Protein AF-A0A2A4N9I8-F1 (afdb_monomer)

Radius of gyration: 123.78 Å; Cα contacts (8 Å, |Δi|>4): 238; chains: 1; bounding box: 238×77×373 Å

Mean predicted aligned error: 21.46 Å

Solvent-accessible surface area (backbone atoms only — not comparable to full-atom values): 26513 Å² total; per-residue (Å²): 113,74,69,57,56,52,50,53,51,53,55,62,61,58,75,68,70,78,81,68,74,75,69,54,46,82,46,73,52,72,44,58,48,101,85,69,46,66,46,47,68,41,51,24,12,36,37,43,28,39,17,45,75,44,94,87,39,64,66,78,35,50,30,37,46,70,56,57,20,35,90,80,5,37,36,80,49,57,50,67,74,50,61,51,93,56,62,66,81,74,58,70,81,86,74,64,55,42,26,44,36,40,32,34,9,85,80,44,51,84,68,56,76,46,76,47,75,44,74,67,73,89,51,79,76,62,60,59,54,61,65,65,66,65,75,82,68,91,87,87,90,90,91,89,88,90,89,90,89,87,87,88,77,88,69,79,86,84,78,53,73,83,75,50,54,86,53,57,56,80,77,42,74,63,51,57,51,53,50,49,52,50,50,52,50,52,52,49,52,50,50,52,49,51,53,50,49,54,50,50,52,52,53,49,53,52,52,51,54,50,51,53,49,52,50,51,53,49,53,52,52,50,53,51,52,50,53,51,51,52,51,53,50,50,53,52,52,53,53,50,52,51,52,49,54,53,47,52,51,52,50,51,53,52,52,50,51,51,52,52,51,51,53,53,48,52,51,53,50,53,53,51,52,50,50,50,52,53,50,52,53,53,51,52,51,53,52,52,52,50,52,51,51,50,54,53,52,52,49,52,51,53,53,51,52,52,52,48,53,50,52,51,53,50,51,52,52,52,50,52,51,49,53,51,52,49,53,51,51,52,52,52,50,53,51,51,52,53,52,52,52,49,53,51,52,51,51,50,52,51,49,52,50,53,51,53,52,51,52,52,52,51,52,52,49,52,52,51,51,54,49,54,49,53,52,48,53,50,51,50,53,52,49,51,52,50,50,51,51,50,51,53,50,49,53,48,50,50,53,51,49,52,51,51,49,53,49,50,51,50,49,50,49,51,48,50,53,45,54,72,73,63,63,87,74,72,88,60,72,59,57,53,55,59,46,56,71,75,64,70,69,74,76,70,60,50,50,62,67,58,69,37,76,61,77,74,74,55,78,95,63,82,136

Secondary structure (DSSP, 8-state):
-HHHHHHHHHHHHHTT---PPPS-EEEEEE-B-TTS-B--S-B-EEEEEEEESSTTSPEEEEEEE-PBP-TTSEEEEEETSSEESS-GGG--TTS--EEEEEEEETTSSS---EEEEEE----TTGGGGGGTGGGSS------------PPP--S-----GGGSGGGGGGGSHHHHHHHHHHHHHHHHHHHHHHHHHHHHHHHHHHHHHHHHHHHHHHHHHHHHHHHHHHHHHHHHHHHHHHHHHHHHHHHHHHHHHHHHHHHHHHHHHHHHHHHHHHHHHHHHHHHHHHHHHHHHHHHHHHHHHHHHHHHHHHHHHHHHHHHHHHHHHHHHHHHHHHHHHHHHHHHHHHHHHHHHHHHHHHHHHHHHHHHHHHHHHHHHHHHHHHHHHHHHHHHHHHHHHHHHHHHHHHHHHHHHHHHHHH----SSTTHHHHHHHHHS-STTTHHHHHSSSSTTSSTTS--

pLDDT: mean 84.73, std 16.68, range [40.22, 98.62]

Structure (mmCIF, N/CA/C/O backbone):
data_AF-A0A2A4N9I8-F1
#
_entry.id   AF-A0A2A4N9I8-F1
#
loop_
_atom_site.group_PDB
_atom_site.id
_atom_site.type_symbol
_atom_site.label_atom_id
_atom_site.label_alt_id
_atom_site.label_comp_id
_atom_site.label_asym_id
_atom_site.label_entity_id
_atom_site.label_seq_id
_atom_site.pdbx_PDB_ins_code
_atom_site.Cartn_x
_atom_site.Cartn_y
_atom_site.Cartn_z
_atom_site.occupancy
_atom_site.B_iso_or_equiv
_atom_site.auth_seq_id
_atom_site.auth_comp_id
_atom_site.auth_asym_id
_atom_site.auth_atom_id
_atom_site.pdbx_PDB_model_num
ATOM 1 N N . MET A 1 1 ? 92.382 -40.413 -56.873 1.00 55.91 1 MET A N 1
ATOM 2 C CA . MET A 1 1 ? 91.733 -39.910 -55.639 1.00 55.91 1 MET A CA 1
ATOM 3 C C . MET A 1 1 ? 90.725 -38.782 -55.889 1.00 55.91 1 MET A C 1
ATOM 5 O O . MET A 1 1 ? 89.607 -38.922 -55.426 1.00 55.91 1 MET A O 1
ATOM 9 N N . LYS A 1 2 ? 91.025 -37.726 -56.670 1.00 54.03 2 LYS A N 1
ATOM 10 C CA . LYS A 1 2 ? 90.080 -36.603 -56.908 1.00 54.03 2 LYS A CA 1
ATOM 11 C C . LYS A 1 2 ? 88.718 -37.009 -57.513 1.00 54.03 2 LYS A C 1
ATOM 13 O O . LYS A 1 2 ? 87.702 -36.505 -57.067 1.00 54.03 2 LYS A O 1
ATOM 18 N N . LYS A 1 3 ? 88.688 -37.979 -58.439 1.00 65.06 3 LYS A N 1
ATOM 19 C CA . LYS A 1 3 ? 87.446 -38.457 -59.085 1.00 65.06 3 LYS A CA 1
ATOM 20 C C . LYS A 1 3 ? 86.494 -39.225 -58.148 1.00 65.06 3 LYS A C 1
ATOM 22 O O . LYS A 1 3 ? 85.297 -39.234 -58.399 1.00 65.06 3 LYS A O 1
ATOM 27 N N . ILE A 1 4 ? 87.005 -39.835 -57.069 1.00 77.81 4 ILE A N 1
ATOM 28 C CA . ILE A 1 4 ? 86.181 -40.600 -56.112 1.00 77.81 4 ILE A CA 1
ATOM 29 C C . ILE A 1 4 ? 85.419 -39.666 -55.169 1.00 77.81 4 ILE A C 1
ATOM 31 O O . ILE A 1 4 ? 84.252 -39.907 -54.894 1.00 77.81 4 ILE A O 1
ATOM 35 N N . TYR A 1 5 ? 86.039 -38.555 -54.755 1.00 76.19 5 TYR A N 1
ATOM 36 C CA . TYR A 1 5 ? 85.368 -37.522 -53.965 1.00 76.19 5 TYR A CA 1
ATOM 37 C C . TYR A 1 5 ? 84.292 -36.798 -54.778 1.00 76.19 5 TYR A C 1
ATOM 39 O O . TYR A 1 5 ? 83.240 -36.483 -54.239 1.00 76.19 5 TYR A O 1
ATOM 47 N N . THR A 1 6 ? 84.513 -36.590 -56.082 1.00 78.12 6 THR A N 1
ATOM 48 C CA . THR A 1 6 ? 83.489 -36.031 -56.978 1.00 78.12 6 THR A CA 1
ATOM 49 C C . THR A 1 6 ? 82.302 -36.979 -57.148 1.00 78.12 6 THR A C 1
ATOM 51 O O . THR A 1 6 ? 81.165 -36.525 -57.112 1.00 78.12 6 THR A O 1
ATOM 54 N N . LEU A 1 7 ? 82.551 -38.289 -57.279 1.00 81.56 7 LEU A N 1
ATOM 55 C CA . LEU A 1 7 ? 81.483 -39.285 -57.370 1.00 81.56 7 LEU A CA 1
ATOM 56 C C . LEU A 1 7 ? 80.686 -39.366 -56.060 1.00 81.56 7 LEU A C 1
ATOM 58 O O . LEU A 1 7 ? 79.468 -39.270 -56.105 1.00 81.56 7 LEU A O 1
ATOM 62 N N . LEU A 1 8 ? 81.364 -39.440 -54.908 1.00 81.38 8 LEU A N 1
ATOM 63 C CA . LEU A 1 8 ? 80.720 -39.490 -53.589 1.00 81.38 8 LEU A CA 1
ATOM 64 C C . LEU A 1 8 ? 79.901 -38.219 -53.299 1.00 81.38 8 LEU A C 1
ATOM 66 O O . LEU A 1 8 ? 78.804 -38.304 -52.757 1.00 81.38 8 LEU A O 1
ATOM 70 N N . LEU A 1 9 ? 80.403 -37.047 -53.703 1.00 80.69 9 LEU A N 1
ATOM 71 C CA . LEU A 1 9 ? 79.685 -35.776 -53.590 1.00 80.69 9 LEU A CA 1
ATOM 72 C C . LEU A 1 9 ? 78.424 -35.760 -54.468 1.00 80.69 9 LEU A C 1
ATOM 74 O O . LEU A 1 9 ? 77.379 -35.311 -54.008 1.00 80.69 9 LEU A O 1
ATOM 78 N N . LEU A 1 10 ? 78.488 -36.296 -55.694 1.00 79.38 10 LEU A N 1
ATOM 79 C CA . LEU A 1 10 ? 77.308 -36.437 -56.554 1.00 79.38 10 LEU A CA 1
ATOM 80 C C . LEU A 1 10 ? 76.283 -37.433 -55.988 1.00 79.38 10 LEU A C 1
ATOM 82 O O . LEU A 1 10 ? 75.081 -37.181 -56.081 1.00 79.38 10 LEU A O 1
ATOM 86 N N . THR A 1 11 ? 76.727 -38.536 -55.376 1.00 77.50 11 THR A N 1
ATOM 87 C CA . THR A 1 11 ? 75.826 -39.509 -54.734 1.00 77.50 11 THR A CA 1
ATOM 88 C C . THR A 1 11 ? 75.148 -38.917 -53.493 1.00 77.50 11 THR A C 1
ATOM 90 O O . THR A 1 11 ? 73.961 -39.130 -53.285 1.00 77.50 11 THR A O 1
ATOM 93 N N . VAL A 1 12 ? 75.853 -38.107 -52.695 1.00 77.62 12 VAL A N 1
ATOM 94 C CA . VAL A 1 12 ? 75.268 -37.425 -51.522 1.00 77.62 12 VAL A CA 1
ATOM 95 C C . VAL A 1 12 ? 74.299 -36.304 -51.931 1.00 77.62 12 VAL A C 1
ATOM 97 O O . VAL A 1 12 ? 73.280 -36.106 -51.270 1.00 77.62 12 VAL A O 1
ATOM 100 N N . LEU A 1 13 ? 74.554 -35.610 -53.048 1.00 71.69 13 LEU A N 1
ATOM 101 C CA . LEU A 1 13 ? 73.634 -34.597 -53.586 1.00 71.69 13 LEU A CA 1
ATOM 102 C C . LEU A 1 13 ? 72.335 -35.197 -54.150 1.00 71.69 13 LEU A C 1
ATOM 104 O O . LEU A 1 13 ? 71.291 -34.556 -54.074 1.00 71.69 13 LEU A O 1
ATOM 108 N N . SER A 1 14 ? 72.374 -36.420 -54.685 1.00 68.75 14 SER A N 1
ATOM 109 C CA . SER A 1 14 ? 71.193 -37.083 -55.265 1.00 68.75 14 SER A CA 1
ATOM 110 C C . SER A 1 14 ? 70.269 -37.727 -54.223 1.00 68.75 14 SER A C 1
ATOM 112 O O . SER A 1 14 ? 69.095 -37.940 -54.513 1.00 68.75 14 SER A O 1
ATOM 114 N N . LEU A 1 15 ? 70.734 -37.941 -52.986 1.00 65.56 15 LEU A N 1
ATOM 115 C CA . LEU A 1 15 ? 69.917 -38.473 -51.881 1.00 65.56 15 LEU A CA 1
ATOM 116 C C . LEU A 1 15 ? 68.892 -37.470 -51.309 1.00 65.56 15 LEU A C 1
ATOM 118 O O . LEU A 1 15 ? 68.099 -37.842 -50.451 1.00 65.56 15 LEU A O 1
ATOM 122 N N . ASN A 1 16 ? 68.881 -36.217 -51.782 1.00 54.44 16 ASN A N 1
ATOM 123 C CA . ASN A 1 16 ? 67.936 -35.176 -51.346 1.00 54.44 16 ASN A CA 1
ATOM 124 C C . ASN A 1 16 ? 66.833 -34.867 -52.376 1.00 54.44 16 ASN A C 1
ATOM 126 O O . ASN A 1 16 ? 66.068 -33.921 -52.197 1.00 54.44 16 ASN A O 1
ATOM 130 N N . LEU A 1 17 ? 66.723 -35.650 -53.452 1.00 54.59 17 LEU A N 1
ATOM 131 C CA . LEU A 1 17 ? 65.656 -35.486 -54.440 1.00 54.59 17 LEU A CA 1
ATOM 132 C C . LEU A 1 17 ? 64.392 -36.219 -53.976 1.00 54.59 17 LEU A C 1
ATOM 134 O O . LEU A 1 17 ? 64.068 -37.308 -54.438 1.00 54.59 17 LEU A O 1
ATOM 138 N N . GLN A 1 18 ? 63.662 -35.598 -53.053 1.00 54.31 18 GLN A N 1
ATOM 139 C CA . GLN A 1 18 ? 62.259 -35.923 -52.805 1.00 54.31 18 GLN A CA 1
ATOM 140 C C . GLN A 1 18 ? 61.438 -35.263 -53.923 1.00 54.31 18 GLN A C 1
ATOM 142 O O . GLN A 1 18 ? 60.975 -34.136 -53.789 1.00 54.31 18 GLN A O 1
ATOM 147 N N . ALA A 1 19 ? 61.319 -35.938 -55.068 1.00 56.56 19 ALA A N 1
ATOM 148 C CA . ALA A 1 19 ? 60.473 -35.508 -56.186 1.00 56.56 19 ALA A CA 1
ATOM 149 C C . ALA A 1 19 ? 59.018 -35.997 -56.043 1.00 56.56 19 ALA A C 1
ATOM 151 O O . ALA A 1 19 ? 58.298 -36.094 -57.035 1.00 56.56 19 ALA A O 1
ATOM 152 N N . GLN A 1 20 ? 58.588 -36.339 -54.824 1.00 59.19 20 GLN A N 1
ATOM 153 C CA . GLN A 1 20 ? 57.206 -36.727 -54.570 1.00 59.19 20 GLN A CA 1
ATOM 154 C C . GLN A 1 20 ? 56.334 -35.474 -54.607 1.00 59.19 20 GLN A C 1
ATOM 156 O O . GLN A 1 20 ? 56.601 -34.486 -53.916 1.00 59.19 20 GLN A O 1
ATOM 161 N N . SER A 1 21 ? 55.308 -35.496 -55.459 1.00 66.81 21 SER A N 1
ATOM 162 C CA . SER A 1 21 ? 54.255 -34.489 -55.414 1.00 66.81 21 SER A CA 1
ATOM 163 C C . SER A 1 21 ? 53.660 -34.487 -54.006 1.00 66.81 21 SER A C 1
ATOM 165 O O . SER A 1 21 ? 53.358 -35.568 -53.508 1.00 66.81 21 SER A O 1
ATOM 167 N N . PRO A 1 22 ? 53.478 -33.327 -53.357 1.00 71.88 22 PRO A N 1
ATOM 168 C CA . PRO A 1 22 ? 52.865 -33.285 -52.036 1.00 71.88 22 PRO A CA 1
ATOM 169 C C . PRO A 1 22 ? 51.511 -34.014 -52.033 1.00 71.88 22 PRO A C 1
ATOM 171 O O . PRO A 1 22 ? 50.611 -33.632 -52.777 1.00 71.88 22 PRO A O 1
ATOM 174 N N . GLU A 1 23 ? 51.362 -35.035 -51.189 1.00 82.88 23 GLU A N 1
ATOM 175 C CA . GLU A 1 23 ? 50.155 -35.874 -51.054 1.00 82.88 23 GLU A CA 1
ATOM 176 C C . GLU A 1 23 ? 49.086 -35.175 -50.204 1.00 82.88 23 GLU A C 1
ATOM 178 O O . GLU A 1 23 ? 48.618 -35.666 -49.183 1.00 82.88 23 GLU A O 1
ATOM 183 N N . LYS A 1 24 ? 48.765 -33.939 -50.586 1.00 88.31 24 LYS A N 1
ATOM 184 C CA . LYS A 1 24 ? 47.789 -33.088 -49.910 1.00 88.31 24 LYS A CA 1
ATOM 185 C C . LYS A 1 24 ? 47.305 -31.982 -50.832 1.00 88.31 24 LYS A C 1
ATOM 187 O O . LYS A 1 24 ? 48.024 -31.547 -51.730 1.00 88.31 24 LYS A O 1
ATOM 192 N N . MET A 1 25 ? 46.115 -31.458 -50.566 1.00 89.25 25 MET A N 1
ATOM 193 C CA . MET A 1 25 ? 45.531 -30.357 -51.339 1.00 89.25 25 MET A CA 1
ATOM 194 C C . MET A 1 25 ? 45.021 -29.233 -50.439 1.00 89.25 25 MET A C 1
ATOM 196 O O . MET A 1 25 ? 44.501 -29.480 -49.358 1.00 89.25 25 MET A O 1
ATOM 200 N N . SER A 1 26 ? 45.153 -27.982 -50.875 1.00 91.06 26 SER A N 1
ATOM 201 C CA . SER A 1 26 ? 44.614 -26.835 -50.136 1.00 91.06 26 SER A CA 1
ATOM 202 C C . SER A 1 26 ? 43.102 -26.722 -50.326 1.00 91.06 26 SER A C 1
ATOM 204 O O . SER A 1 26 ? 42.611 -26.806 -51.450 1.00 91.06 26 SER A O 1
ATOM 206 N N . TYR A 1 27 ? 42.375 -26.450 -49.245 1.00 92.94 27 TYR A N 1
ATOM 207 C CA . TYR A 1 27 ? 40.934 -26.218 -49.261 1.00 92.94 27 TYR A CA 1
ATOM 208 C C . TYR A 1 27 ? 40.575 -24.999 -48.412 1.00 92.94 27 TYR A C 1
ATOM 210 O O . TYR A 1 27 ? 41.058 -24.826 -47.291 1.00 92.94 27 TYR A O 1
ATOM 218 N N . GLN A 1 28 ? 39.712 -24.145 -48.955 1.00 93.62 28 GLN A N 1
ATOM 219 C CA . GLN A 1 28 ? 39.191 -22.970 -48.273 1.00 93.62 28 GLN A CA 1
ATOM 220 C C . GLN A 1 28 ? 37.675 -22.942 -48.383 1.00 93.62 28 GLN A C 1
ATOM 222 O O . GLN A 1 28 ? 37.115 -23.215 -49.444 1.00 93.62 28 GLN A O 1
ATOM 227 N N . ALA A 1 29 ? 37.016 -22.581 -47.289 1.00 91.94 29 ALA A N 1
ATOM 228 C CA . ALA A 1 29 ? 35.568 -22.447 -47.249 1.00 91.94 29 ALA A CA 1
ATOM 229 C C . ALA A 1 29 ? 35.150 -21.356 -46.269 1.00 91.94 29 ALA A C 1
ATOM 231 O O . ALA A 1 29 ? 35.849 -21.072 -45.299 1.00 91.94 29 ALA A O 1
ATOM 232 N N . VAL A 1 30 ? 33.992 -20.751 -46.519 1.00 93.88 30 VAL A N 1
ATOM 233 C CA . VAL A 1 30 ? 33.361 -19.801 -45.601 1.00 93.88 30 VAL A CA 1
ATOM 234 C C . VAL A 1 30 ? 32.236 -20.520 -44.870 1.00 93.88 30 VAL A C 1
ATOM 236 O O . VAL A 1 30 ? 31.326 -21.049 -45.507 1.00 93.88 30 VAL A O 1
ATOM 239 N N . ILE A 1 31 ? 32.291 -20.535 -43.541 1.00 93.31 31 ILE A N 1
ATOM 240 C CA . ILE A 1 31 ? 31.336 -21.256 -42.703 1.00 93.31 31 ILE A CA 1
ATOM 241 C C . ILE A 1 31 ? 30.193 -20.329 -42.294 1.00 93.31 31 ILE A C 1
ATOM 243 O O . ILE A 1 31 ? 30.409 -19.229 -41.777 1.00 93.31 31 ILE A O 1
ATOM 247 N N . ARG A 1 32 ? 28.962 -20.795 -42.520 1.00 91.38 32 ARG A N 1
ATOM 248 C CA . ARG A 1 32 ? 27.729 -20.092 -42.159 1.00 91.38 32 ARG A CA 1
ATOM 249 C C . ARG A 1 32 ? 26.808 -20.982 -41.339 1.00 91.38 32 ARG A C 1
ATOM 251 O O . ARG A 1 32 ? 26.765 -22.184 -41.569 1.00 91.38 32 ARG A O 1
ATOM 258 N N . ASP A 1 33 ? 26.066 -20.392 -40.407 1.00 85.19 33 ASP A N 1
ATOM 259 C CA . ASP A 1 33 ? 25.032 -21.097 -39.648 1.00 85.19 33 ASP A CA 1
ATOM 260 C C . ASP A 1 33 ? 23.750 -21.321 -40.476 1.00 85.19 33 ASP A C 1
ATOM 262 O O . ASP A 1 33 ? 23.599 -20.817 -41.592 1.00 85.19 33 ASP A O 1
ATOM 266 N N . GLY A 1 34 ? 22.777 -22.047 -39.913 1.00 81.62 34 GLY A N 1
ATOM 267 C CA . GLY A 1 34 ? 21.478 -22.293 -40.559 1.00 81.62 34 GLY A CA 1
ATOM 268 C C . GLY A 1 34 ? 20.623 -21.037 -40.808 1.00 81.62 34 GLY A C 1
ATOM 269 O O . GLY A 1 34 ? 19.581 -21.134 -41.449 1.00 81.62 34 GLY A O 1
ATOM 270 N N . LYS A 1 35 ? 21.043 -19.862 -40.318 1.00 86.75 35 LYS A N 1
ATOM 271 C CA . LYS A 1 35 ? 20.440 -18.548 -40.590 1.00 86.75 35 LYS A CA 1
ATOM 272 C C . LYS A 1 35 ? 21.304 -17.694 -41.535 1.00 86.75 35 LYS A C 1
ATOM 274 O O . LYS A 1 35 ? 21.013 -16.518 -41.723 1.00 86.75 35 LYS A O 1
ATOM 279 N N . SER A 1 36 ? 22.323 -18.285 -42.166 1.00 83.06 36 SER A N 1
ATOM 280 C CA . SER A 1 36 ? 23.291 -17.640 -43.067 1.00 83.06 36 SER A CA 1
ATOM 281 C C . SER A 1 36 ? 24.261 -16.636 -42.419 1.00 83.06 36 SER A C 1
ATOM 283 O O . SER A 1 36 ? 24.996 -15.952 -43.145 1.00 83.06 36 SER A O 1
ATOM 285 N N . HIS A 1 37 ? 24.339 -16.570 -41.086 1.00 90.75 37 HIS A N 1
ATOM 286 C CA . HIS A 1 37 ? 25.347 -15.761 -40.391 1.00 90.75 37 HIS A CA 1
ATOM 287 C C . HIS A 1 37 ? 26.726 -16.410 -40.480 1.00 90.75 37 HIS A C 1
ATOM 289 O O . HIS A 1 37 ? 26.841 -17.631 -40.441 1.00 90.75 37 HIS A O 1
ATOM 295 N N . LEU A 1 38 ? 27.778 -15.594 -40.575 1.00 92.56 38 LEU A N 1
ATOM 296 C CA . LEU A 1 38 ? 29.158 -16.078 -40.548 1.00 92.56 38 LEU A CA 1
ATOM 297 C C . LEU A 1 38 ? 29.506 -16.629 -39.162 1.00 92.56 38 LEU A C 1
ATOM 299 O O . LEU A 1 38 ? 29.270 -15.964 -38.156 1.00 92.56 38 LEU A O 1
ATOM 303 N N . ILE A 1 39 ? 30.127 -17.807 -39.124 1.00 93.19 39 ILE A N 1
ATOM 304 C CA . ILE A 1 39 ? 30.765 -18.329 -37.912 1.00 93.19 39 ILE A CA 1
ATOM 305 C C . ILE A 1 39 ? 32.190 -17.783 -37.876 1.00 93.19 39 ILE A C 1
ATOM 307 O O . ILE A 1 39 ? 33.036 -18.247 -38.634 1.00 93.19 39 ILE A O 1
ATOM 311 N N . THR A 1 40 ? 32.468 -16.781 -37.043 1.00 95.25 40 THR A N 1
ATOM 312 C CA . THR A 1 40 ? 33.756 -16.066 -37.025 1.00 95.25 40 THR A CA 1
ATOM 313 C C . THR A 1 40 ? 34.554 -16.352 -35.754 1.00 95.25 40 THR A C 1
ATOM 315 O O . THR A 1 40 ? 33.982 -16.481 -34.676 1.00 95.25 40 THR A O 1
ATOM 318 N N . ASN A 1 41 ? 35.885 -16.429 -35.878 1.00 93.31 41 ASN A N 1
ATOM 319 C CA . ASN A 1 41 ? 36.828 -16.610 -34.762 1.00 93.31 41 ASN A CA 1
ATOM 320 C C . ASN A 1 41 ? 36.489 -17.779 -33.819 1.00 93.31 41 ASN A C 1
ATOM 322 O O . ASN A 1 41 ? 36.693 -17.679 -32.609 1.00 93.31 41 ASN A O 1
ATOM 326 N N . GLN A 1 42 ? 35.974 -18.881 -34.367 1.00 93.62 42 GLN A N 1
ATOM 327 C CA . GLN A 1 42 ? 35.528 -20.034 -33.591 1.00 93.62 42 GLN A CA 1
ATOM 328 C C . GLN A 1 42 ? 36.050 -21.339 -34.199 1.00 93.62 42 GLN A C 1
ATOM 330 O O . GLN A 1 42 ? 36.127 -21.487 -35.418 1.00 93.62 42 GLN A O 1
ATOM 335 N N . GLU A 1 43 ? 36.410 -22.287 -33.336 1.00 95.00 43 GLU A N 1
ATOM 336 C CA . GLU A 1 43 ? 36.738 -23.658 -33.726 1.00 95.00 43 GLU A CA 1
ATOM 337 C C . GLU A 1 43 ? 35.483 -24.395 -34.217 1.00 95.00 43 GLU A C 1
ATOM 339 O O . GLU A 1 43 ? 34.446 -24.411 -33.546 1.00 95.00 43 GLU A O 1
ATOM 344 N N . VAL A 1 44 ? 35.579 -25.010 -35.393 1.00 95.19 44 VAL A N 1
ATOM 345 C CA . VAL A 1 44 ? 34.510 -25.813 -35.996 1.00 95.19 44 VAL A CA 1
ATOM 346 C C . VAL A 1 44 ? 34.994 -27.242 -36.196 1.00 95.19 44 VAL A C 1
ATOM 348 O O . VAL A 1 44 ? 36.160 -27.474 -36.494 1.00 95.19 44 VAL A O 1
ATOM 351 N N . GLY A 1 45 ? 34.102 -28.213 -36.022 1.00 95.25 45 GLY A N 1
ATOM 352 C CA . GLY A 1 45 ? 34.406 -29.616 -36.268 1.00 95.25 45 GLY A CA 1
ATOM 353 C C . GLY A 1 45 ? 34.112 -29.918 -37.723 1.00 95.25 45 GLY A C 1
ATOM 354 O O . GLY A 1 45 ? 33.017 -29.618 -38.192 1.00 95.25 45 GLY A O 1
ATOM 355 N N . MET A 1 46 ? 35.061 -30.502 -38.446 1.00 94.50 46 MET A N 1
ATOM 356 C CA . MET A 1 46 ? 34.888 -30.851 -39.850 1.00 94.50 46 MET A CA 1
ATOM 357 C C . MET A 1 46 ? 35.237 -32.300 -40.120 1.00 94.50 46 MET A C 1
ATOM 359 O O . MET A 1 46 ? 36.234 -32.818 -39.620 1.00 94.50 46 MET A O 1
ATOM 363 N N . ARG A 1 47 ? 34.425 -32.926 -40.963 1.00 95.75 47 ARG A N 1
ATOM 364 C CA . ARG A 1 47 ? 34.730 -34.184 -41.625 1.00 95.75 47 ARG A CA 1
ATOM 365 C C . ARG A 1 47 ? 34.781 -33.951 -43.127 1.00 95.75 47 ARG A C 1
ATOM 367 O O . ARG A 1 47 ? 33.890 -33.315 -43.693 1.00 95.75 47 ARG A O 1
ATOM 374 N N . ILE A 1 48 ? 35.857 -34.415 -43.743 1.00 96.00 48 ILE A N 1
ATOM 375 C CA . ILE A 1 48 ? 36.105 -34.305 -45.173 1.00 96.00 48 ILE A CA 1
ATOM 376 C C . ILE A 1 48 ? 36.187 -35.718 -45.730 1.00 96.00 48 ILE A C 1
ATOM 378 O O . ILE A 1 48 ? 37.013 -36.506 -45.277 1.00 96.00 48 ILE A O 1
ATOM 382 N N . SER A 1 49 ? 35.366 -36.015 -46.731 1.00 95.44 49 SER A N 1
ATOM 383 C CA . SER A 1 49 ? 35.412 -37.289 -47.444 1.00 95.44 49 SER A CA 1
ATOM 384 C C . SER A 1 49 ? 35.669 -37.047 -48.927 1.00 95.44 49 SER A C 1
ATOM 386 O O . SER A 1 49 ? 35.071 -36.155 -49.533 1.00 95.44 49 SER A O 1
ATOM 388 N N . ILE A 1 50 ? 36.531 -37.859 -49.530 1.00 94.19 50 ILE A N 1
ATOM 389 C CA . ILE A 1 50 ? 36.664 -37.950 -50.983 1.00 94.19 50 ILE A CA 1
ATOM 390 C C . ILE A 1 50 ? 35.799 -39.116 -51.432 1.00 94.19 50 ILE A C 1
ATOM 392 O O . ILE A 1 50 ? 35.991 -40.244 -50.990 1.00 94.19 50 ILE A O 1
ATOM 396 N N . ILE A 1 51 ? 34.837 -38.841 -52.301 1.00 94.25 51 ILE A N 1
ATOM 397 C CA . ILE A 1 51 ? 33.874 -39.821 -52.809 1.00 94.25 51 ILE A CA 1
ATOM 398 C C . ILE A 1 51 ? 34.065 -40.005 -54.312 1.00 94.25 51 ILE A C 1
ATOM 400 O O . ILE A 1 51 ? 34.356 -39.052 -55.043 1.00 94.25 51 ILE A O 1
ATOM 404 N N . LYS A 1 52 ? 33.914 -41.243 -54.778 1.00 91.00 52 LYS A N 1
ATOM 405 C CA . LYS A 1 52 ? 34.150 -41.619 -56.176 1.00 91.00 52 LYS A CA 1
ATOM 406 C C . LYS A 1 52 ? 32.842 -41.769 -56.954 1.00 91.00 52 LYS A C 1
ATOM 408 O O . LYS A 1 52 ? 31.850 -42.287 -56.441 1.00 91.00 52 LYS A O 1
ATOM 413 N N . GLY A 1 53 ? 32.850 -41.348 -58.218 1.00 88.56 53 GLY A N 1
ATOM 414 C CA . GLY A 1 53 ? 31.789 -41.583 -59.201 1.00 88.56 53 GLY A CA 1
ATOM 415 C C . GLY A 1 53 ? 30.587 -40.639 -59.097 1.00 88.56 53 GLY A C 1
ATOM 416 O O . GLY A 1 53 ? 30.178 -40.073 -60.107 1.00 88.56 53 GLY A O 1
ATOM 417 N N . SER A 1 54 ? 30.035 -40.423 -57.898 1.00 88.88 54 SER A N 1
ATOM 418 C CA . SER A 1 54 ? 28.897 -39.511 -57.687 1.00 88.88 54 SER A CA 1
ATOM 419 C C . SER A 1 54 ? 28.910 -38.851 -56.298 1.00 88.88 54 SER A C 1
ATOM 421 O O . SER A 1 54 ? 29.582 -39.373 -55.405 1.00 88.88 54 SER A O 1
ATOM 423 N N . PRO A 1 55 ? 28.145 -37.757 -56.082 1.00 86.56 55 PRO A N 1
ATOM 424 C CA . PRO A 1 55 ? 27.986 -37.113 -54.772 1.00 86.56 55 PRO A CA 1
ATOM 425 C C . PRO A 1 55 ? 27.453 -38.018 -53.647 1.00 86.56 55 PRO A C 1
ATOM 427 O O . PRO A 1 55 ? 27.679 -37.719 -52.481 1.00 86.56 55 PRO A O 1
ATOM 430 N N . ASP A 1 56 ? 26.797 -39.129 -53.988 1.00 87.25 56 ASP A N 1
ATOM 431 C CA . ASP A 1 56 ? 26.279 -40.123 -53.035 1.00 87.25 56 ASP A CA 1
ATOM 432 C C . ASP A 1 56 ? 27.099 -41.432 -53.045 1.00 87.25 56 ASP A C 1
ATOM 434 O O . ASP A 1 56 ? 26.663 -42.462 -52.529 1.00 87.25 56 ASP A O 1
ATOM 438 N N . GLY A 1 57 ? 28.276 -41.424 -53.684 1.00 85.00 57 GLY A N 1
ATOM 439 C CA . GLY A 1 57 ? 29.165 -42.581 -53.787 1.00 85.00 57 GLY A CA 1
ATOM 440 C C . GLY A 1 57 ? 29.829 -42.970 -52.462 1.00 85.00 57 GLY A C 1
ATOM 441 O O . GLY A 1 57 ? 29.749 -42.262 -51.458 1.00 85.00 57 GLY A O 1
ATOM 442 N N . LEU A 1 58 ? 30.529 -44.107 -52.467 1.00 87.44 58 LEU A N 1
ATOM 443 C CA . LEU A 1 58 ? 31.344 -44.524 -51.324 1.00 87.44 58 LEU A CA 1
ATOM 444 C C . LEU A 1 58 ? 32.551 -43.591 -51.161 1.00 87.44 58 LEU A C 1
ATOM 446 O O . LEU A 1 58 ? 33.182 -43.197 -52.150 1.00 87.44 58 LEU A O 1
ATOM 450 N N . ALA A 1 59 ? 32.868 -43.258 -49.908 1.00 91.25 59 ALA A N 1
ATOM 451 C CA . ALA A 1 59 ? 34.093 -42.548 -49.572 1.00 91.25 59 ALA A CA 1
ATOM 452 C C . ALA A 1 59 ? 35.292 -43.474 -49.792 1.00 91.25 59 ALA A C 1
ATOM 454 O O . ALA A 1 59 ? 35.316 -44.592 -49.286 1.00 91.25 59 ALA A O 1
ATOM 455 N N . VAL A 1 60 ? 36.257 -43.004 -50.579 1.00 93.00 60 VAL A N 1
ATOM 456 C CA . VAL A 1 60 ? 37.562 -43.653 -50.773 1.00 93.00 60 VAL A CA 1
ATOM 457 C C . VAL A 1 60 ? 38.612 -43.121 -49.797 1.00 93.00 60 VAL A C 1
ATOM 459 O O . VAL A 1 60 ? 39.676 -43.709 -49.673 1.00 93.00 60 VAL A O 1
ATOM 462 N N . TYR A 1 61 ? 38.316 -42.004 -49.130 1.00 94.62 61 TYR A N 1
ATOM 463 C CA . TYR A 1 61 ? 39.135 -41.413 -48.079 1.00 94.62 61 TYR A CA 1
ATOM 464 C C . TYR A 1 61 ? 38.250 -40.561 -47.169 1.00 94.62 61 TYR A C 1
ATOM 466 O O . TYR A 1 61 ? 37.428 -39.789 -47.675 1.00 94.62 61 TYR A O 1
ATOM 474 N N . GLU A 1 62 ? 38.420 -40.665 -45.854 1.00 95.12 62 GLU A N 1
ATOM 475 C CA . GLU A 1 62 ? 37.725 -39.844 -44.861 1.00 95.12 62 GLU A CA 1
ATOM 476 C C . GLU A 1 62 ? 38.673 -39.340 -43.762 1.00 95.12 62 GLU A C 1
ATOM 478 O O . GLU A 1 62 ? 39.315 -40.118 -43.067 1.00 95.12 62 GLU A O 1
ATOM 483 N N . GLU A 1 63 ? 38.692 -38.026 -43.526 1.00 95.44 63 GLU A N 1
ATOM 484 C CA . GLU A 1 63 ? 39.458 -37.412 -42.440 1.00 95.44 63 GLU A CA 1
ATOM 485 C C . GLU A 1 63 ? 38.622 -36.446 -41.597 1.00 95.44 63 GLU A C 1
ATOM 487 O O . GLU A 1 63 ? 37.628 -35.867 -42.044 1.00 95.44 63 GLU A O 1
ATOM 492 N N . THR A 1 64 ? 39.064 -36.221 -40.361 1.00 95.50 64 THR A N 1
ATOM 493 C CA . THR A 1 64 ? 38.485 -35.227 -39.450 1.00 95.50 64 THR A CA 1
ATOM 494 C C . THR A 1 64 ? 39.503 -34.158 -39.067 1.00 95.50 64 THR A C 1
ATOM 496 O O . THR A 1 64 ? 40.686 -34.445 -38.871 1.00 95.50 64 THR A O 1
ATOM 499 N N . GLN A 1 65 ? 39.040 -32.909 -38.970 1.00 95.19 65 GLN A N 1
ATOM 500 C CA . GLN A 1 65 ? 39.839 -31.744 -38.586 1.00 95.19 65 GLN A CA 1
ATOM 501 C C . GLN A 1 65 ? 39.023 -30.773 -37.721 1.00 95.19 65 GLN A C 1
ATOM 503 O O . GLN A 1 65 ? 37.797 -30.727 -37.810 1.00 95.19 65 GLN A O 1
ATOM 508 N N . ASN A 1 66 ? 39.713 -29.946 -36.932 1.00 94.81 66 ASN A N 1
ATOM 509 C CA . ASN A 1 66 ? 39.106 -28.919 -36.083 1.00 94.81 66 ASN A CA 1
ATOM 510 C C . ASN A 1 66 ? 39.684 -27.514 -36.370 1.00 94.81 66 ASN A C 1
ATOM 512 O O . ASN A 1 66 ? 40.416 -26.961 -35.548 1.00 94.81 66 ASN A O 1
ATOM 516 N N . PRO A 1 67 ? 39.452 -26.935 -37.565 1.00 94.44 67 PRO A N 1
ATOM 517 C CA . PRO A 1 67 ? 39.994 -25.622 -37.903 1.00 94.44 67 PRO A CA 1
ATOM 518 C C . PRO A 1 67 ? 39.277 -24.479 -37.168 1.00 94.44 67 PRO A C 1
ATOM 520 O O . PRO A 1 67 ? 38.087 -24.553 -36.865 1.00 94.44 67 PRO A O 1
ATOM 523 N N . GLN A 1 68 ? 39.990 -23.370 -36.959 1.00 95.19 68 GLN A N 1
ATOM 524 C CA . GLN A 1 68 ? 39.418 -22.123 -36.446 1.00 95.19 68 GLN A CA 1
ATOM 525 C C . GLN A 1 68 ? 39.061 -21.183 -37.605 1.00 95.19 68 GLN A C 1
ATOM 527 O O . GLN A 1 68 ? 39.893 -20.923 -38.479 1.00 95.19 68 GLN A O 1
ATOM 532 N N . THR A 1 69 ? 37.840 -20.649 -37.620 1.00 95.94 69 THR A N 1
ATOM 533 C CA . THR A 1 69 ? 37.436 -19.626 -38.596 1.00 95.94 69 THR A CA 1
ATOM 534 C C . THR A 1 69 ? 38.098 -18.280 -38.286 1.00 95.94 69 THR A C 1
ATOM 536 O O . THR A 1 69 ? 38.388 -17.971 -37.132 1.00 95.94 69 THR A O 1
ATOM 539 N N . ASN A 1 70 ? 38.337 -17.441 -39.298 1.00 93.75 70 ASN A N 1
ATOM 540 C CA . ASN A 1 70 ? 38.813 -16.064 -39.093 1.00 93.75 70 ASN A CA 1
ATOM 541 C C . ASN A 1 70 ? 37.650 -15.054 -38.954 1.00 93.75 70 ASN A C 1
ATOM 543 O O . ASN A 1 70 ? 36.476 -15.430 -38.950 1.00 93.75 70 ASN A O 1
ATOM 547 N N . ALA A 1 71 ? 37.961 -13.753 -38.883 1.00 93.69 71 ALA A N 1
ATOM 548 C CA . ALA A 1 71 ? 36.968 -12.676 -38.766 1.00 93.69 71 ALA A CA 1
ATOM 549 C C . ALA A 1 71 ? 35.959 -12.604 -39.933 1.00 93.69 71 ALA A C 1
ATOM 551 O O . ALA A 1 71 ? 34.884 -12.033 -39.777 1.00 93.69 71 ALA A O 1
ATOM 552 N N . ASN A 1 72 ? 36.277 -13.215 -41.078 1.00 92.50 72 ASN A N 1
ATOM 553 C CA . ASN A 1 72 ? 35.404 -13.305 -42.251 1.00 92.50 72 ASN A CA 1
ATOM 554 C C . ASN A 1 72 ? 34.672 -14.657 -42.340 1.00 92.50 72 ASN A C 1
ATOM 556 O O . ASN A 1 72 ? 34.034 -14.948 -43.350 1.00 92.50 72 ASN A O 1
ATOM 560 N N . GLY A 1 73 ? 34.794 -15.508 -41.318 1.00 92.12 73 GLY A N 1
ATOM 561 C CA . GLY A 1 73 ? 34.227 -16.855 -41.291 1.00 92.12 73 GLY A CA 1
ATOM 562 C C . GLY A 1 73 ? 34.926 -17.843 -42.225 1.00 92.12 73 GLY A C 1
ATOM 563 O O . GLY A 1 73 ? 34.372 -18.897 -42.522 1.00 92.12 73 GLY A O 1
ATOM 564 N N . LEU A 1 74 ? 36.125 -17.505 -42.711 1.00 94.62 74 LEU A N 1
ATOM 565 C CA . LEU A 1 74 ? 36.914 -18.332 -43.621 1.00 94.62 74 LEU A CA 1
ATOM 566 C C . LEU A 1 74 ? 37.773 -19.325 -42.831 1.00 94.62 74 LEU A C 1
ATOM 568 O O . LEU A 1 74 ? 38.443 -18.940 -41.870 1.00 94.62 74 LEU A O 1
ATOM 572 N N . ILE A 1 75 ? 37.806 -20.568 -43.299 1.00 95.62 75 ILE A N 1
ATOM 573 C CA . ILE A 1 75 ? 38.800 -21.577 -42.932 1.00 95.62 75 ILE A CA 1
ATOM 574 C C . ILE A 1 75 ? 39.785 -21.793 -44.080 1.00 95.62 75 ILE A C 1
ATOM 576 O O . ILE A 1 75 ? 39.432 -21.658 -45.253 1.00 95.62 75 ILE A O 1
ATOM 580 N N . SER A 1 76 ? 41.014 -22.169 -43.739 1.00 94.81 76 SER A N 1
ATOM 581 C CA . SER A 1 76 ? 42.036 -22.585 -44.697 1.00 94.81 76 SER A CA 1
ATOM 582 C C . SER A 1 76 ? 42.730 -23.826 -44.158 1.00 94.81 76 SER A C 1
ATOM 584 O O . SER A 1 76 ? 43.481 -23.738 -43.189 1.00 94.81 76 SER A O 1
ATOM 586 N N . ILE A 1 77 ? 42.466 -24.971 -44.780 1.00 94.00 77 ILE A N 1
ATOM 587 C CA . ILE A 1 77 ? 42.975 -26.283 -44.369 1.00 94.00 77 ILE A CA 1
ATOM 588 C C . ILE A 1 77 ? 43.716 -26.962 -45.521 1.00 94.00 77 ILE A C 1
ATOM 590 O O . ILE A 1 77 ? 43.629 -26.544 -46.677 1.00 94.00 77 ILE A O 1
ATOM 594 N N . GLN A 1 78 ? 44.466 -28.010 -45.196 1.00 93.69 78 GLN A N 1
ATOM 595 C CA . GLN A 1 78 ? 45.046 -28.931 -46.170 1.00 93.69 78 GLN A CA 1
ATOM 596 C C . GLN A 1 78 ? 44.336 -30.275 -45.990 1.00 93.69 78 GLN A C 1
ATOM 598 O O . GLN A 1 78 ? 44.270 -30.763 -44.868 1.00 93.69 78 GLN A O 1
ATOM 603 N N . ILE A 1 79 ? 43.773 -30.835 -47.057 1.00 92.25 79 ILE A N 1
ATOM 604 C CA . ILE A 1 79 ? 43.175 -32.175 -47.065 1.00 92.25 79 ILE A CA 1
ATOM 605 C C . ILE A 1 79 ? 44.296 -33.188 -47.307 1.00 92.25 79 ILE A C 1
ATOM 607 O O . ILE A 1 79 ? 45.139 -32.936 -48.172 1.00 92.25 79 ILE A O 1
ATOM 611 N N . GLY A 1 80 ? 44.317 -34.291 -46.555 1.00 90.56 80 GLY A N 1
ATOM 612 C CA . GLY A 1 80 ? 45.387 -35.301 -46.570 1.00 90.56 80 GLY A CA 1
ATOM 613 C C . GLY A 1 80 ? 46.313 -35.241 -45.348 1.00 90.56 80 GLY A C 1
ATOM 614 O O . GLY A 1 80 ? 47.299 -35.964 -45.279 1.00 90.56 80 GLY A O 1
ATOM 615 N N . VAL A 1 81 ? 46.030 -34.357 -44.384 1.00 90.50 81 VAL A N 1
ATOM 616 C CA . VAL A 1 81 ? 46.811 -34.215 -43.135 1.00 90.50 81 VAL A CA 1
ATOM 617 C C . VAL A 1 81 ? 45.944 -34.280 -41.872 1.00 90.50 81 VAL A C 1
ATOM 619 O O . VAL A 1 81 ? 46.445 -34.035 -40.774 1.00 90.50 81 VAL A O 1
ATOM 622 N N . GLY A 1 82 ? 44.641 -34.547 -42.017 1.00 88.25 82 GLY A N 1
ATOM 623 C CA . GLY A 1 82 ? 43.716 -34.685 -40.896 1.00 88.25 82 GLY A CA 1
ATOM 624 C C . GLY A 1 82 ? 43.863 -36.016 -40.157 1.00 88.25 82 GLY A C 1
ATOM 625 O O . GLY A 1 82 ? 44.699 -36.855 -40.484 1.00 88.25 82 GLY A O 1
ATOM 626 N N . VAL A 1 83 ? 43.021 -36.230 -39.144 1.00 92.12 83 VAL A N 1
ATOM 627 C CA . VAL A 1 83 ? 42.933 -37.534 -38.473 1.00 92.12 83 VAL A CA 1
ATOM 628 C C . VAL A 1 83 ? 42.074 -38.454 -39.339 1.00 92.12 83 VAL A C 1
ATOM 630 O O . VAL A 1 83 ? 40.862 -38.245 -39.429 1.00 92.12 83 VAL A O 1
ATOM 633 N N . SER A 1 84 ? 42.709 -39.446 -39.962 1.00 91.31 84 SER A N 1
ATOM 634 C CA . SER A 1 84 ? 42.108 -40.402 -40.899 1.00 91.31 84 SER A CA 1
ATOM 635 C C . SER A 1 84 ? 42.415 -41.846 -40.486 1.00 91.31 84 SER A C 1
ATOM 637 O O . SER A 1 84 ? 43.428 -42.109 -39.833 1.00 91.31 84 SER A O 1
ATOM 639 N N . GLY A 1 85 ? 41.525 -42.773 -40.850 1.00 86.69 85 GLY A N 1
ATOM 640 C CA . GLY A 1 85 ? 41.801 -44.216 -40.842 1.00 86.69 85 GLY A CA 1
ATOM 641 C C . GLY A 1 85 ? 42.321 -44.744 -42.186 1.00 86.69 85 GLY A C 1
ATOM 642 O O . GLY A 1 85 ? 42.780 -45.882 -42.240 1.00 86.69 85 GLY A O 1
ATOM 643 N N . ASP A 1 86 ? 42.264 -43.913 -43.228 1.00 90.62 86 ASP A N 1
ATOM 644 C CA . ASP A 1 86 ? 42.615 -44.214 -44.615 1.00 90.62 86 ASP A CA 1
ATOM 645 C C . ASP A 1 86 ? 43.924 -43.516 -45.027 1.00 90.62 86 ASP A C 1
ATOM 647 O O . ASP A 1 86 ? 44.332 -42.515 -44.425 1.00 90.62 86 ASP A O 1
ATOM 651 N N . TYR A 1 87 ? 44.543 -43.998 -46.105 1.00 88.06 87 TYR A N 1
ATOM 652 C CA . TYR A 1 87 ? 45.784 -43.469 -46.672 1.00 88.06 87 TYR A CA 1
ATOM 653 C C . TYR A 1 87 ? 45.501 -42.623 -47.923 1.00 88.06 87 TYR A C 1
ATOM 655 O O . TYR A 1 87 ? 44.865 -43.079 -48.870 1.00 88.06 87 TYR A O 1
ATOM 663 N N . PHE A 1 88 ? 45.937 -41.359 -47.924 1.00 89.44 88 PHE A N 1
ATOM 664 C CA . PHE A 1 88 ? 45.637 -40.412 -49.009 1.00 89.44 88 PHE A CA 1
ATOM 665 C C . PHE A 1 88 ? 46.412 -40.719 -50.306 1.00 89.44 88 PHE A C 1
ATOM 667 O O . PHE A 1 88 ? 45.944 -40.417 -51.404 1.00 89.44 88 PHE A O 1
ATOM 674 N N . ASP A 1 89 ? 47.585 -41.334 -50.186 1.00 86.19 89 ASP A N 1
ATOM 675 C CA . ASP A 1 89 ? 48.468 -41.768 -51.273 1.00 86.19 89 ASP A CA 1
ATOM 676 C C . ASP A 1 89 ? 47.974 -43.025 -52.004 1.00 86.19 89 ASP A C 1
ATOM 678 O O . ASP A 1 89 ? 48.372 -43.274 -53.142 1.00 86.19 89 ASP A O 1
ATOM 682 N N . GLU A 1 90 ? 47.043 -43.774 -51.408 1.00 87.44 90 GLU A N 1
ATOM 683 C CA . GLU A 1 90 ? 46.412 -44.944 -52.032 1.00 87.44 90 GLU A CA 1
ATOM 684 C C . GLU A 1 90 ? 45.246 -44.582 -52.979 1.00 87.44 90 GLU A C 1
ATOM 686 O O . GLU A 1 90 ? 44.684 -45.456 -53.645 1.00 87.44 90 GLU A O 1
ATOM 691 N N . ILE A 1 91 ? 44.873 -43.299 -53.084 1.00 87.50 91 ILE A N 1
ATOM 692 C CA . ILE A 1 91 ? 43.795 -42.846 -53.974 1.00 87.50 91 ILE A CA 1
ATOM 693 C C . ILE A 1 91 ? 44.256 -42.910 -55.442 1.00 87.50 91 ILE A C 1
ATOM 695 O O . ILE A 1 91 ? 45.140 -42.168 -55.872 1.00 87.50 91 ILE A O 1
ATOM 699 N N . ASP A 1 92 ? 43.600 -43.743 -56.256 1.00 86.19 92 ASP A N 1
ATOM 700 C CA . ASP A 1 92 ? 43.848 -43.824 -57.702 1.00 86.19 92 ASP A CA 1
ATOM 701 C C . ASP A 1 92 ? 43.219 -42.643 -58.463 1.00 86.19 92 ASP A C 1
ATOM 703 O O . ASP A 1 92 ? 42.082 -42.696 -58.941 1.00 86.19 92 ASP A O 1
ATOM 707 N N . TRP A 1 93 ? 43.976 -41.561 -58.623 1.00 84.88 93 TRP A N 1
ATOM 708 C CA . TRP A 1 93 ? 43.529 -40.349 -59.318 1.00 84.88 93 TRP A CA 1
ATOM 709 C C . TRP A 1 93 ? 43.240 -40.531 -60.822 1.00 84.88 93 TRP A C 1
ATOM 711 O O . TRP A 1 93 ? 42.715 -39.601 -61.440 1.00 84.88 93 TRP A O 1
ATOM 721 N N . THR A 1 94 ? 43.548 -41.690 -61.423 1.00 79.50 94 THR A N 1
ATOM 722 C CA . THR A 1 94 ? 43.291 -41.955 -62.851 1.00 79.50 94 THR A CA 1
ATOM 723 C C . THR A 1 94 ? 41.845 -42.367 -63.143 1.00 79.50 94 THR A C 1
ATOM 725 O O . THR A 1 94 ? 41.366 -42.147 -64.255 1.00 79.50 94 THR A O 1
ATOM 728 N N . ASP A 1 95 ? 41.117 -42.866 -62.138 1.00 81.06 95 ASP A N 1
ATOM 729 C CA . ASP A 1 95 ? 39.759 -43.419 -62.277 1.00 81.06 95 ASP A CA 1
ATOM 730 C C . ASP A 1 95 ? 38.663 -42.455 -61.768 1.00 81.06 95 ASP A C 1
ATOM 732 O O . ASP A 1 95 ? 37.748 -42.828 -61.030 1.00 81.06 95 ASP A O 1
ATOM 736 N N . GLY A 1 96 ? 38.790 -41.165 -62.106 1.00 80.44 96 GLY A N 1
ATOM 737 C CA . GLY A 1 96 ? 37.801 -40.131 -61.766 1.00 80.44 96 GLY A CA 1
ATOM 738 C C . GLY A 1 96 ? 36.437 -40.328 -62.463 1.00 80.44 96 GLY A C 1
ATOM 739 O O . GLY A 1 96 ? 36.327 -41.102 -63.412 1.00 80.44 96 GLY A O 1
ATOM 740 N N . PRO A 1 97 ? 35.375 -39.598 -62.060 1.00 89.31 97 PRO A N 1
ATOM 741 C CA . PRO A 1 97 ? 35.399 -38.358 -61.282 1.00 89.31 97 PRO A CA 1
ATOM 742 C C . PRO A 1 97 ? 35.392 -38.558 -59.758 1.00 89.31 97 PRO A C 1
ATOM 744 O O . PRO A 1 97 ? 34.795 -39.500 -59.237 1.00 89.31 97 PRO A O 1
ATOM 747 N N . TYR A 1 98 ? 35.990 -37.596 -59.051 1.00 91.88 98 TYR A N 1
ATOM 748 C CA . TYR A 1 98 ? 36.011 -37.512 -57.588 1.00 91.88 98 TYR A CA 1
ATOM 749 C C . TYR A 1 98 ? 35.270 -36.267 -57.094 1.00 91.88 98 TYR A C 1
ATOM 751 O O . TYR A 1 98 ? 35.269 -35.231 -57.762 1.00 91.88 98 TYR A O 1
ATOM 759 N N . PHE A 1 99 ? 34.675 -36.344 -55.906 1.00 94.00 99 PHE A N 1
ATOM 760 C CA . PHE A 1 99 ? 34.039 -35.212 -55.235 1.00 94.00 99 PHE A CA 1
ATOM 761 C C . PHE A 1 99 ? 34.570 -35.081 -53.810 1.00 94.00 99 PHE A C 1
ATOM 763 O O . PHE A 1 99 ? 34.900 -36.072 -53.165 1.00 94.00 99 PHE A O 1
ATOM 770 N N . ILE A 1 100 ? 34.623 -33.849 -53.316 1.00 94.38 100 ILE A N 1
ATOM 771 C CA . ILE A 1 100 ? 34.822 -33.540 -51.906 1.00 94.38 100 ILE A CA 1
ATOM 772 C C . ILE A 1 100 ? 33.445 -33.385 -51.272 1.00 94.38 100 ILE A C 1
ATOM 774 O O . ILE A 1 100 ? 32.653 -32.529 -51.681 1.00 94.38 100 ILE A O 1
ATOM 778 N N . LYS A 1 101 ? 33.197 -34.184 -50.240 1.00 94.50 101 LYS A N 1
ATOM 779 C CA . LYS A 1 101 ? 32.103 -34.008 -49.297 1.00 94.50 101 LYS A CA 1
ATOM 780 C C . LYS A 1 101 ? 32.646 -33.359 -48.030 1.00 94.50 101 LYS A C 1
ATOM 782 O O . LYS A 1 101 ? 33.615 -33.848 -47.456 1.00 94.50 101 LYS A O 1
ATOM 787 N N . THR A 1 102 ? 32.029 -32.267 -47.594 1.00 94.06 102 THR A N 1
ATOM 788 C CA . THR A 1 102 ? 32.346 -31.621 -46.317 1.00 94.06 102 THR A CA 1
ATOM 789 C C . THR A 1 102 ? 31.150 -31.662 -45.390 1.00 94.06 102 THR A C 1
ATOM 791 O O . THR A 1 102 ? 30.019 -31.408 -45.795 1.00 94.06 102 THR A O 1
ATOM 794 N N . GLU A 1 103 ? 31.410 -31.982 -44.133 1.00 94.62 103 GLU A N 1
ATOM 795 C CA . GLU A 1 103 ? 30.419 -32.090 -43.074 1.00 94.62 103 GLU A CA 1
ATOM 796 C C . GLU A 1 103 ? 30.909 -31.275 -41.876 1.00 94.62 103 GLU A C 1
ATOM 798 O O . GLU A 1 103 ? 31.993 -31.535 -41.357 1.00 94.62 103 GLU A O 1
ATOM 803 N N . THR A 1 104 ? 30.138 -30.271 -41.449 1.00 93.38 104 THR A N 1
ATOM 804 C CA . THR A 1 104 ? 30.584 -29.286 -40.449 1.00 93.38 104 THR A CA 1
ATOM 805 C C . THR A 1 104 ? 29.655 -29.224 -39.235 1.00 93.38 104 THR A C 1
ATOM 807 O O . THR A 1 104 ? 28.428 -29.157 -39.362 1.00 93.38 104 THR A O 1
ATOM 810 N N . ASP A 1 105 ? 30.259 -29.204 -38.046 1.00 94.00 105 ASP A N 1
ATOM 811 C CA . ASP A 1 105 ? 29.654 -28.890 -36.753 1.00 94.00 105 ASP A CA 1
ATOM 812 C C . ASP A 1 105 ? 30.168 -27.521 -36.285 1.00 94.00 105 ASP A C 1
ATOM 814 O O . ASP A 1 105 ? 31.339 -27.346 -35.934 1.00 94.00 105 ASP A O 1
ATOM 818 N N . VAL A 1 106 ? 29.271 -26.535 -36.255 1.00 90.31 106 VAL A N 1
ATOM 819 C CA . VAL A 1 106 ? 29.588 -25.151 -35.867 1.00 90.31 106 VAL A CA 1
ATOM 820 C C . VAL A 1 106 ? 30.037 -25.009 -34.408 1.00 90.31 106 VAL A C 1
ATOM 822 O O . VAL A 1 106 ? 30.521 -23.948 -34.032 1.00 90.31 106 VAL A O 1
ATOM 825 N N . LYS A 1 107 ? 29.862 -26.040 -33.570 1.00 89.88 107 LYS A N 1
ATOM 826 C CA . LYS A 1 107 ? 30.269 -26.041 -32.155 1.00 89.88 107 LYS A CA 1
ATOM 827 C C . LYS A 1 107 ? 31.591 -26.767 -31.895 1.00 89.88 107 LYS A C 1
ATOM 829 O O . LYS A 1 107 ? 31.935 -26.951 -30.732 1.00 89.88 107 LYS A O 1
ATOM 834 N N . GLY A 1 108 ? 32.302 -27.213 -32.932 1.00 85.38 108 GLY A N 1
ATOM 835 C CA . GLY A 1 108 ? 33.571 -27.935 -32.754 1.00 85.38 108 GLY A CA 1
ATOM 836 C C . GLY A 1 108 ? 33.418 -29.435 -32.474 1.00 85.38 108 GLY A C 1
ATOM 837 O O . GLY A 1 108 ? 34.413 -30.122 -32.260 1.00 85.38 108 GLY A O 1
ATOM 838 N N . GLY A 1 109 ? 32.185 -29.952 -32.442 1.00 89.00 109 GLY A N 1
ATOM 839 C CA . GLY A 1 109 ? 31.886 -31.347 -32.123 1.00 89.00 109 GLY A CA 1
ATOM 840 C C . GLY A 1 109 ? 31.861 -32.277 -33.342 1.00 89.00 109 GLY A C 1
ATOM 841 O O . GLY A 1 109 ? 32.473 -32.021 -34.376 1.00 89.00 109 GLY A O 1
ATOM 842 N N . ARG A 1 110 ? 31.142 -33.396 -33.197 1.00 89.88 110 ARG A N 1
ATOM 843 C CA . ARG A 1 110 ? 30.941 -34.417 -34.245 1.00 89.88 110 ARG A CA 1
ATOM 844 C C . ARG A 1 110 ? 29.492 -34.487 -34.742 1.00 89.88 110 ARG A C 1
ATOM 846 O O . ARG A 1 110 ? 29.131 -35.415 -35.459 1.00 89.88 110 ARG A O 1
ATOM 853 N N . ASN A 1 111 ? 28.646 -33.535 -34.343 1.00 91.69 111 ASN A N 1
ATOM 854 C CA . ASN A 1 111 ? 27.254 -33.468 -34.780 1.00 91.69 111 ASN A CA 1
ATOM 855 C C . ASN A 1 111 ? 27.174 -32.614 -36.044 1.00 91.69 111 ASN A C 1
ATOM 857 O O . ASN A 1 111 ? 26.766 -31.451 -36.014 1.00 91.69 111 ASN A O 1
ATOM 861 N N . TYR A 1 112 ? 27.614 -33.191 -37.158 1.00 91.44 112 TYR A N 1
ATOM 862 C CA . TYR A 1 112 ? 27.679 -32.487 -38.429 1.00 91.44 112 TYR A CA 1
ATOM 863 C C . TYR A 1 112 ? 26.273 -32.175 -38.954 1.00 91.44 112 TYR A C 1
ATOM 865 O O . TYR A 1 112 ? 25.447 -33.069 -39.131 1.00 91.44 112 TYR A O 1
ATOM 873 N N . THR A 1 113 ? 25.994 -30.891 -39.176 1.00 88.81 113 THR A N 1
ATOM 874 C CA . THR A 1 113 ? 24.664 -30.399 -39.591 1.00 88.81 113 THR A CA 1
ATOM 875 C C . THR A 1 113 ? 24.688 -29.686 -40.936 1.00 88.81 113 THR A C 1
ATOM 877 O O . THR A 1 113 ? 23.661 -29.607 -41.606 1.00 88.81 113 THR A O 1
ATOM 880 N N . ILE A 1 114 ? 25.852 -29.188 -41.350 1.00 87.25 114 ILE A N 1
ATOM 881 C CA . ILE A 1 114 ? 26.061 -28.539 -42.643 1.00 87.25 114 ILE A CA 1
ATOM 882 C C . ILE A 1 114 ? 26.787 -29.536 -43.538 1.00 87.25 114 ILE A C 1
ATOM 884 O O . ILE A 1 114 ? 27.866 -29.989 -43.167 1.00 87.25 114 ILE A O 1
ATOM 888 N N . VAL A 1 115 ? 26.210 -29.862 -44.697 1.00 91.62 115 VAL A N 1
ATOM 889 C CA . VAL A 1 115 ? 26.789 -30.810 -45.661 1.00 91.62 115 VAL A CA 1
ATOM 890 C C . VAL A 1 115 ? 26.944 -30.136 -47.021 1.00 91.62 115 VAL A C 1
ATOM 892 O O . VAL A 1 115 ? 25.987 -29.556 -47.535 1.00 91.62 115 VAL A O 1
ATOM 895 N N . GLY A 1 116 ? 28.135 -30.219 -47.607 1.00 89.31 116 GLY A N 1
ATOM 896 C CA . GLY A 1 116 ? 28.439 -29.725 -48.949 1.00 89.31 116 GLY A CA 1
ATOM 897 C C . GLY A 1 116 ? 29.049 -30.813 -49.827 1.00 89.31 116 GLY A C 1
ATOM 898 O O . GLY A 1 116 ? 29.802 -31.648 -49.337 1.00 89.31 116 GLY A O 1
ATOM 899 N N . HIS A 1 117 ? 28.749 -30.779 -51.126 1.00 91.19 117 HIS A N 1
ATOM 900 C CA . HIS A 1 117 ? 29.369 -31.638 -52.138 1.00 91.19 117 HIS A CA 1
ATOM 901 C C . HIS A 1 117 ? 29.924 -30.765 -53.265 1.00 91.19 117 HIS A C 1
ATOM 903 O O . HIS A 1 117 ? 29.227 -29.881 -53.763 1.00 91.19 117 HIS A O 1
ATOM 909 N N . SER A 1 118 ? 31.165 -31.010 -53.677 1.00 90.69 118 SER A N 1
ATOM 910 C CA . SER A 1 118 ? 31.800 -30.312 -54.798 1.00 90.69 118 SER A CA 1
ATOM 911 C C . SER A 1 118 ? 32.662 -31.278 -55.596 1.00 90.69 118 SER A C 1
ATOM 913 O O . SER A 1 118 ? 33.460 -32.006 -55.018 1.00 90.69 118 SER A O 1
ATOM 915 N N . GLN A 1 119 ? 32.547 -31.277 -56.922 1.00 90.94 119 GLN A N 1
ATOM 916 C CA . GLN A 1 119 ? 33.407 -32.099 -57.775 1.00 90.94 119 GLN A CA 1
ATOM 917 C C . GLN A 1 119 ? 34.843 -31.551 -57.787 1.00 90.94 119 GLN A C 1
ATOM 919 O O . GLN A 1 119 ? 35.047 -30.335 -57.818 1.00 90.94 119 GLN A O 1
ATOM 924 N N . LEU A 1 120 ? 35.836 -32.441 -57.787 1.00 88.00 120 LEU A N 1
ATOM 925 C CA . LEU A 1 120 ? 37.234 -32.094 -58.029 1.00 88.00 120 LEU A CA 1
ATOM 926 C C . LEU A 1 120 ? 37.464 -31.895 -59.529 1.00 88.00 120 LEU A C 1
ATOM 928 O O . LEU A 1 120 ? 37.293 -32.817 -60.326 1.00 88.00 120 LEU A O 1
ATOM 932 N N . MET A 1 121 ? 37.862 -30.681 -59.905 1.00 84.50 121 MET A N 1
ATOM 933 C CA . MET A 1 121 ? 38.154 -30.296 -61.288 1.00 84.50 121 MET A CA 1
ATOM 934 C C . MET A 1 121 ? 39.660 -30.087 -61.479 1.00 84.50 121 MET A C 1
ATOM 936 O O . MET A 1 121 ? 40.342 -29.596 -60.579 1.00 84.50 121 MET A O 1
ATOM 940 N N . SER A 1 122 ? 40.188 -30.422 -62.660 1.00 78.81 122 SER A N 1
ATOM 941 C CA . SER A 1 122 ? 41.602 -30.199 -62.988 1.00 78.81 122 SER A CA 1
ATOM 942 C C . SER A 1 122 ? 41.945 -28.706 -63.039 1.00 78.81 122 SER A C 1
ATOM 944 O O . SER A 1 122 ? 41.228 -27.910 -63.645 1.00 78.81 122 SER A O 1
ATOM 946 N N . VAL A 1 123 ? 43.083 -28.326 -62.455 1.00 78.75 123 VAL A N 1
ATOM 947 C CA . VAL A 1 123 ? 43.634 -26.963 -62.551 1.00 78.75 123 VAL A CA 1
ATOM 948 C C . VAL A 1 123 ? 44.368 -26.746 -63.891 1.00 78.75 123 VAL A C 1
ATOM 950 O O . VAL A 1 123 ? 44.898 -27.710 -64.444 1.00 78.75 123 VAL A O 1
ATOM 953 N N . PRO A 1 124 ? 44.485 -25.507 -64.420 1.00 74.94 124 PRO A N 1
ATOM 954 C CA . PRO A 1 124 ? 45.094 -25.246 -65.734 1.00 74.94 124 PRO A CA 1
ATOM 955 C C . PRO A 1 124 ? 46.519 -25.787 -65.919 1.00 74.94 124 PRO A C 1
ATOM 957 O O . PRO A 1 124 ? 46.868 -26.246 -67.001 1.00 74.94 124 PRO A O 1
ATOM 960 N N . PHE A 1 125 ? 47.333 -25.791 -64.861 1.00 63.91 125 PHE A N 1
ATOM 961 C CA . PHE A 1 125 ? 48.685 -26.357 -64.902 1.00 63.91 125 PHE A CA 1
ATOM 962 C C . PHE A 1 125 ? 48.676 -27.893 -65.011 1.00 63.91 125 PHE A C 1
ATOM 964 O O . PHE A 1 125 ? 49.503 -28.467 -65.713 1.00 63.91 125 PHE A O 1
ATOM 971 N N . ALA A 1 126 ? 47.686 -28.559 -64.404 1.00 68.88 126 ALA A N 1
ATOM 972 C CA . ALA A 1 126 ? 47.507 -30.007 -64.512 1.00 68.88 126 ALA A CA 1
ATOM 973 C C . ALA A 1 126 ? 47.046 -30.442 -65.919 1.00 68.88 126 ALA A C 1
ATOM 975 O O . ALA A 1 126 ? 47.293 -31.577 -66.313 1.00 68.88 126 ALA A O 1
ATOM 976 N N . LEU A 1 127 ? 46.452 -29.547 -66.725 1.00 64.31 127 LEU A N 1
ATOM 977 C CA . LEU A 1 127 ? 46.095 -29.839 -68.124 1.00 64.31 127 LEU A CA 1
ATOM 978 C C . LEU A 1 127 ? 47.323 -29.995 -69.038 1.00 64.31 127 LEU A C 1
ATOM 980 O O . LEU A 1 127 ? 47.240 -30.694 -70.047 1.00 64.31 127 LEU A O 1
ATOM 984 N N . HIS A 1 128 ? 48.472 -29.403 -68.689 1.00 68.06 128 HIS A N 1
ATOM 985 C CA . HIS A 1 128 ? 49.719 -29.560 -69.450 1.00 68.06 128 HIS A CA 1
ATOM 986 C C . HIS A 1 128 ? 50.331 -30.969 -69.310 1.00 68.06 128 HIS A C 1
ATOM 988 O O . HIS A 1 128 ? 51.152 -31.374 -70.132 1.00 68.06 128 HIS A O 1
ATOM 994 N N . ALA A 1 129 ? 49.878 -31.779 -68.345 1.00 65.81 129 ALA A N 1
ATOM 995 C CA . ALA A 1 129 ? 50.239 -33.196 -68.275 1.00 65.81 129 ALA A CA 1
ATOM 996 C C . ALA A 1 129 ? 49.713 -34.004 -69.482 1.00 65.81 129 ALA A C 1
ATOM 998 O O . ALA A 1 129 ? 50.252 -35.062 -69.791 1.00 65.81 129 ALA A O 1
ATOM 999 N N . LYS A 1 130 ? 48.739 -33.476 -70.243 1.00 58.94 130 LYS A N 1
ATOM 1000 C CA . LYS A 1 130 ? 48.238 -34.091 -71.486 1.00 58.94 130 LYS A CA 1
ATOM 1001 C C . LYS A 1 130 ? 49.304 -34.184 -72.590 1.00 58.94 130 LYS A C 1
ATOM 1003 O O . LYS A 1 130 ? 49.206 -35.030 -73.469 1.00 58.94 130 LYS A O 1
ATOM 1008 N N . THR A 1 131 ? 50.344 -33.349 -72.529 1.00 62.88 131 THR A N 1
ATOM 1009 C CA . THR A 1 131 ? 51.508 -33.408 -73.435 1.00 62.88 131 THR A CA 1
ATOM 1010 C C . THR A 1 131 ? 52.467 -34.560 -73.100 1.00 62.88 131 THR A C 1
ATOM 1012 O O . THR A 1 131 ? 53.177 -35.026 -73.984 1.00 62.88 131 THR A O 1
ATOM 1015 N N . ALA A 1 132 ? 52.455 -35.073 -71.861 1.00 57.91 132 ALA A N 1
ATOM 1016 C CA . ALA A 1 132 ? 53.215 -36.266 -71.466 1.00 57.91 132 ALA A CA 1
ATOM 1017 C C . ALA A 1 132 ? 52.518 -37.581 -71.874 1.00 57.91 132 ALA A C 1
ATOM 1019 O O . ALA A 1 132 ? 53.172 -38.613 -71.984 1.00 57.91 132 ALA A O 1
ATOM 1020 N N . ASP A 1 133 ? 51.219 -37.526 -72.185 1.00 56.56 133 ASP A N 1
ATOM 1021 C CA . ASP A 1 133 ? 50.437 -38.646 -72.731 1.00 56.56 133 ASP A CA 1
ATOM 1022 C C . ASP A 1 133 ? 50.835 -38.977 -74.193 1.00 56.56 133 ASP A C 1
ATOM 1024 O O . ASP A 1 133 ? 50.641 -40.090 -74.680 1.00 56.56 133 ASP A O 1
ATOM 1028 N N . GLN A 1 134 ? 51.467 -38.026 -74.900 1.00 51.75 134 GLN A N 1
ATOM 1029 C CA . GLN A 1 134 ? 51.846 -38.153 -76.316 1.00 51.75 134 GLN A CA 1
ATOM 1030 C C . GLN A 1 134 ? 53.225 -38.790 -76.568 1.00 51.75 134 GLN A C 1
ATOM 1032 O O . GLN A 1 134 ? 53.562 -39.042 -77.722 1.00 51.75 134 GLN A O 1
ATOM 1037 N N . LEU A 1 135 ? 54.010 -39.104 -75.529 1.00 53.25 135 LEU A N 1
ATOM 1038 C CA . LEU A 1 135 ? 55.346 -39.710 -75.669 1.00 53.25 135 LEU A CA 1
ATOM 1039 C C . LEU A 1 135 ? 55.384 -41.235 -75.440 1.00 53.25 135 LEU A C 1
ATOM 1041 O O . LEU A 1 135 ? 56.454 -41.798 -75.223 1.00 53.25 135 LEU A O 1
ATOM 1045 N N . SER A 1 136 ? 54.234 -41.918 -75.511 1.00 51.50 136 SER A N 1
ATOM 1046 C CA . SER A 1 136 ? 54.140 -43.386 -75.389 1.00 51.50 136 SER A CA 1
ATOM 1047 C C . SER A 1 136 ? 53.991 -44.141 -76.725 1.00 51.50 136 SER A C 1
ATOM 1049 O O . SER A 1 136 ? 53.713 -45.340 -76.717 1.00 51.50 136 SER A O 1
ATOM 1051 N N . LYS A 1 137 ? 54.208 -43.492 -77.885 1.00 45.09 137 LYS A N 1
ATOM 1052 C CA . LYS A 1 137 ? 54.176 -44.153 -79.209 1.00 45.09 137 LYS A CA 1
ATOM 1053 C C . LYS A 1 137 ? 55.273 -43.664 -80.174 1.00 45.09 137 LYS A C 1
ATOM 1055 O O . LYS A 1 137 ? 55.138 -42.605 -80.773 1.00 45.09 137 LYS A O 1
ATOM 1060 N N . ASP A 1 138 ? 56.328 -44.473 -80.305 1.00 50.97 138 ASP A N 1
ATOM 1061 C CA . ASP A 1 138 ? 57.254 -44.663 -81.444 1.00 50.97 138 ASP A CA 1
ATOM 1062 C C . ASP A 1 138 ? 57.328 -43.590 -82.561 1.00 50.97 138 ASP A C 1
ATOM 1064 O O . ASP A 1 138 ? 56.524 -43.623 -83.494 1.00 50.97 138 ASP A O 1
ATOM 1068 N N . ALA A 1 139 ? 58.377 -42.748 -82.597 1.00 46.94 139 ALA A N 1
ATOM 1069 C CA . ALA A 1 139 ? 58.802 -42.081 -83.844 1.00 46.94 139 ALA A CA 1
ATOM 1070 C C . ALA A 1 139 ? 60.307 -41.706 -83.880 1.00 46.94 139 ALA A C 1
ATOM 1072 O O . ALA A 1 139 ? 60.811 -41.033 -82.984 1.00 46.94 139 ALA A O 1
ATOM 1073 N N . VAL A 1 140 ? 60.997 -42.127 -84.951 1.00 48.78 140 VAL A N 1
ATOM 1074 C CA . VAL A 1 140 ? 62.417 -41.893 -85.318 1.00 48.78 140 VAL A CA 1
ATOM 1075 C C . VAL A 1 140 ? 62.467 -40.975 -86.561 1.00 48.78 140 VAL A C 1
ATOM 1077 O O . VAL A 1 140 ? 61.590 -41.111 -87.411 1.00 48.78 140 VAL A O 1
ATOM 1080 N N . LEU A 1 141 ? 63.458 -40.074 -86.705 1.00 49.50 141 LEU A N 1
ATOM 1081 C CA . LEU A 1 141 ? 63.626 -39.164 -87.868 1.00 49.50 141 LEU A CA 1
ATOM 1082 C C . LEU A 1 141 ? 65.095 -39.104 -88.372 1.00 49.50 141 LEU A C 1
ATOM 1084 O O . LEU A 1 141 ? 66.001 -39.020 -87.546 1.00 49.50 141 LEU A O 1
ATOM 1088 N N . GLU A 1 142 ? 65.319 -39.089 -89.700 1.00 47.50 142 GLU A N 1
ATOM 1089 C CA . GLU A 1 142 ? 66.625 -38.931 -90.404 1.00 47.50 142 GLU A CA 1
ATOM 1090 C C . GLU A 1 142 ? 66.538 -37.937 -91.602 1.00 47.50 142 GLU A C 1
ATOM 1092 O O . GLU A 1 142 ? 65.447 -37.753 -92.144 1.00 47.50 142 GLU A O 1
ATOM 1097 N N . GLU A 1 143 ? 67.670 -37.339 -92.046 1.00 48.66 143 GLU A N 1
ATOM 1098 C CA . GLU A 1 143 ? 67.793 -36.353 -93.162 1.00 48.66 143 GLU A CA 1
ATOM 1099 C C . GLU A 1 143 ? 68.884 -36.684 -94.226 1.00 48.66 143 GLU A C 1
ATOM 1101 O O . GLU A 1 143 ? 69.767 -37.504 -93.977 1.00 48.66 143 GLU A O 1
ATOM 1106 N N . LEU A 1 144 ? 68.818 -36.033 -95.411 1.00 43.91 144 LEU A N 1
ATOM 1107 C CA . LEU A 1 144 ? 69.596 -36.298 -96.648 1.00 43.91 144 LEU A CA 1
ATOM 1108 C C . LEU A 1 144 ? 69.861 -35.032 -97.509 1.00 43.91 144 LEU A C 1
ATOM 1110 O O . LEU A 1 144 ? 68.905 -34.362 -97.903 1.00 43.91 144 LEU A O 1
ATOM 1114 N N . ASP A 1 145 ? 71.105 -34.797 -97.951 1.00 43.56 145 ASP A N 1
ATOM 1115 C CA . ASP A 1 145 ? 71.484 -33.818 -98.996 1.00 43.56 145 ASP A CA 1
ATOM 1116 C C . ASP A 1 145 ? 72.593 -34.331 -99.976 1.00 43.56 145 ASP A C 1
ATOM 1118 O O . ASP A 1 145 ? 73.390 -35.189 -99.590 1.00 43.56 145 ASP A O 1
ATOM 1122 N N . PRO A 1 146 ? 72.657 -33.881 -101.265 1.00 48.97 146 PRO A N 1
ATOM 1123 C CA . PRO A 1 146 ? 73.675 -34.325 -102.248 1.00 48.97 146 PRO A CA 1
ATOM 1124 C C . PRO A 1 146 ? 74.559 -33.220 -102.907 1.00 48.97 146 PRO A C 1
ATOM 1126 O O . PRO A 1 146 ? 74.162 -32.061 -103.015 1.00 48.97 146 PRO A O 1
ATOM 1129 N N . GLU A 1 147 ? 75.733 -33.611 -103.448 1.00 45.97 147 GLU A N 1
ATOM 1130 C CA . GLU A 1 147 ? 76.792 -32.765 -104.075 1.00 45.97 147 GLU A CA 1
ATOM 1131 C C . GLU A 1 147 ? 76.936 -32.892 -105.625 1.00 45.97 147 GLU A C 1
ATOM 1133 O O . GLU A 1 147 ? 76.592 -33.918 -106.212 1.00 45.97 147 GLU A O 1
ATOM 1138 N N . PHE A 1 148 ? 77.529 -31.872 -106.291 1.00 47.41 148 PHE A N 1
ATOM 1139 C CA . PHE A 1 148 ? 77.779 -31.763 -107.755 1.00 47.41 148 PHE A CA 1
ATOM 1140 C C . PHE A 1 148 ? 79.271 -31.544 -108.132 1.00 47.41 148 PHE A C 1
ATOM 1142 O O . PHE A 1 148 ? 80.022 -30.935 -107.375 1.00 47.41 148 PHE A O 1
ATOM 1149 N N . THR A 1 149 ? 79.695 -31.954 -109.346 1.00 47.16 149 THR A N 1
ATOM 1150 C CA . THR A 1 149 ? 81.079 -31.803 -109.888 1.00 47.16 149 THR A CA 1
ATOM 1151 C C . THR A 1 149 ? 81.160 -31.044 -111.240 1.00 47.16 149 THR A C 1
ATOM 1153 O O . THR A 1 149 ? 80.153 -30.873 -111.922 1.00 47.16 149 THR A O 1
ATOM 1156 N N . ALA A 1 150 ? 82.357 -30.531 -111.598 1.00 48.69 150 ALA A N 1
ATOM 1157 C CA . ALA A 1 150 ? 82.607 -29.413 -112.537 1.00 48.69 150 ALA A CA 1
ATOM 1158 C C . ALA A 1 150 ? 83.075 -29.760 -113.985 1.00 48.69 150 ALA A C 1
ATOM 1160 O O . ALA A 1 150 ? 83.581 -30.844 -114.258 1.00 48.69 150 ALA A O 1
ATOM 1161 N N . TRP A 1 151 ? 82.930 -28.765 -114.882 1.00 53.50 151 TRP A N 1
ATOM 1162 C CA . TRP A 1 151 ? 83.048 -28.742 -116.362 1.00 53.50 151 TRP A CA 1
ATOM 1163 C C . TRP A 1 151 ? 84.480 -28.845 -116.959 1.00 53.50 151 TRP A C 1
ATOM 1165 O O . TRP A 1 151 ? 85.431 -28.265 -116.431 1.00 53.50 151 TRP A O 1
ATOM 1175 N N . ASP A 1 152 ? 84.612 -29.543 -118.101 1.00 51.91 152 ASP A N 1
ATOM 1176 C CA . ASP A 1 152 ? 85.857 -29.832 -118.846 1.00 51.91 152 ASP A CA 1
ATOM 1177 C C . ASP A 1 152 ? 86.280 -28.703 -119.823 1.00 51.91 152 ASP A C 1
ATOM 1179 O O . ASP A 1 152 ? 85.476 -28.188 -120.598 1.00 51.91 152 ASP A O 1
ATOM 1183 N N . LYS A 1 153 ? 87.572 -28.337 -119.797 1.00 60.53 153 LYS A N 1
ATOM 1184 C CA . LYS A 1 153 ? 88.198 -27.161 -120.441 1.00 60.53 153 LYS A CA 1
ATOM 1185 C C . LYS A 1 153 ? 88.962 -27.472 -121.740 1.00 60.53 153 LYS A C 1
ATOM 1187 O O . LYS A 1 153 ? 89.659 -26.600 -122.257 1.00 60.53 153 LYS A O 1
ATOM 1192 N N . THR A 1 154 ? 88.903 -28.698 -122.256 1.00 57.59 154 THR A N 1
ATOM 1193 C CA . THR A 1 154 ? 89.760 -29.140 -123.376 1.00 57.59 154 THR A CA 1
ATOM 1194 C C . THR A 1 154 ? 89.360 -28.593 -124.755 1.00 57.59 154 THR A C 1
ATOM 1196 O O . THR A 1 154 ? 90.175 -28.606 -125.677 1.00 57.59 154 THR A O 1
ATOM 1199 N N . THR A 1 155 ? 88.160 -28.031 -124.916 1.00 51.84 155 THR A N 1
ATOM 1200 C CA . THR A 1 155 ? 87.742 -27.344 -126.148 1.00 51.84 155 THR A CA 1
ATOM 1201 C C . THR A 1 155 ? 87.854 -25.830 -125.969 1.00 51.84 155 THR A C 1
ATOM 1203 O O . THR A 1 155 ? 87.028 -25.222 -125.288 1.00 51.84 155 THR A O 1
ATOM 1206 N N . GLY A 1 156 ? 88.870 -25.199 -126.567 1.00 55.38 156 GLY A N 1
ATOM 1207 C CA . GLY A 1 156 ? 88.954 -23.736 -126.626 1.00 55.38 156 GLY A CA 1
ATOM 1208 C C . GLY A 1 156 ? 87.660 -23.127 -127.184 1.00 55.38 156 GLY A C 1
ATOM 1209 O O . GLY A 1 156 ? 87.073 -23.650 -128.132 1.00 55.38 156 GLY A O 1
ATOM 1210 N N . ILE A 1 157 ? 87.199 -22.037 -126.571 1.00 65.12 157 ILE A N 1
ATOM 1211 C CA . ILE A 1 157 ? 85.924 -21.394 -126.903 1.00 65.12 157 ILE A CA 1
ATOM 1212 C C . ILE A 1 157 ? 86.099 -20.591 -128.200 1.00 65.12 157 ILE A C 1
ATOM 1214 O O . ILE A 1 157 ? 86.731 -19.537 -128.202 1.00 65.12 157 ILE A O 1
ATOM 1218 N N . PHE A 1 158 ? 85.532 -21.068 -129.309 1.00 60.53 158 PHE A N 1
ATOM 1219 C CA . PHE A 1 158 ? 85.374 -20.262 -130.522 1.00 60.53 158 PHE A CA 1
ATOM 1220 C C . PHE A 1 158 ? 84.100 -19.419 -130.397 1.00 60.53 158 PHE A C 1
ATOM 1222 O O . PHE A 1 158 ? 83.014 -19.970 -130.212 1.00 60.53 158 PHE A O 1
ATOM 1229 N N . ILE A 1 159 ? 84.243 -18.093 -130.488 1.00 65.50 159 ILE A N 1
ATOM 1230 C CA . ILE A 1 159 ? 83.144 -17.119 -130.468 1.00 65.50 159 ILE A CA 1
ATOM 1231 C C . ILE A 1 159 ? 82.944 -16.588 -131.899 1.00 65.50 159 ILE A C 1
ATOM 1233 O O . ILE A 1 159 ? 83.840 -15.970 -132.467 1.00 65.50 159 ILE A O 1
ATOM 1237 N N . ARG A 1 160 ? 81.790 -16.871 -132.507 1.00 70.06 160 ARG A N 1
ATOM 1238 C CA . ARG A 1 160 ? 81.316 -16.344 -133.799 1.00 70.06 160 ARG A CA 1
ATOM 1239 C C . ARG A 1 160 ? 80.619 -15.000 -133.589 1.00 70.06 160 ARG A C 1
ATOM 1241 O O . ARG A 1 160 ? 80.242 -14.674 -132.472 1.00 70.06 160 ARG A O 1
ATOM 1248 N N . GLU A 1 161 ? 80.370 -14.248 -134.658 1.00 66.75 161 GLU A N 1
ATOM 1249 C CA . GLU A 1 161 ? 79.673 -12.952 -134.572 1.00 66.75 161 GLU A CA 1
ATOM 1250 C C . GLU A 1 161 ? 78.263 -13.069 -133.952 1.00 66.75 161 GLU A C 1
ATOM 1252 O O . GLU A 1 161 ? 77.830 -12.180 -133.229 1.00 66.75 161 GLU A O 1
ATOM 1257 N N . SER A 1 162 ? 77.610 -14.229 -134.099 1.00 71.69 162 SER A N 1
ATOM 1258 C CA . SER A 1 162 ? 76.360 -14.569 -133.399 1.00 71.69 162 SER A CA 1
ATOM 1259 C C . SER A 1 162 ? 76.509 -14.712 -131.878 1.00 71.69 162 SER A C 1
ATOM 1261 O O . SER A 1 162 ? 75.538 -14.592 -131.145 1.00 71.69 162 SER A O 1
ATOM 1263 N N . GLN A 1 163 ? 77.713 -15.006 -131.380 1.00 67.12 163 GLN A N 1
ATOM 1264 C CA . GLN A 1 163 ? 78.010 -15.146 -129.949 1.00 67.12 163 GLN A CA 1
ATOM 1265 C C . GLN A 1 163 ? 78.380 -13.797 -129.291 1.00 67.12 163 GLN A C 1
ATOM 1267 O O . GLN A 1 163 ? 78.651 -13.779 -128.093 1.00 67.12 163 GLN A O 1
ATOM 1272 N N . ILE A 1 164 ? 78.387 -12.689 -130.053 1.00 68.06 164 ILE A N 1
ATOM 1273 C CA . ILE A 1 164 ? 78.605 -11.304 -129.576 1.00 68.06 164 ILE A CA 1
ATOM 1274 C C . ILE A 1 164 ? 77.554 -10.311 -130.107 1.00 68.06 164 ILE A C 1
ATOM 1276 O O . ILE A 1 164 ? 77.733 -9.099 -130.007 1.00 68.06 164 ILE A O 1
ATOM 1280 N N . GLU A 1 165 ? 76.455 -10.793 -130.690 1.00 68.50 165 GLU A N 1
ATOM 1281 C CA . GLU A 1 165 ? 75.381 -9.954 -131.246 1.00 68.50 165 GLU A CA 1
ATOM 1282 C C . GLU A 1 165 ? 74.747 -9.042 -130.183 1.00 68.50 165 GLU A C 1
ATOM 1284 O O . GLU A 1 165 ? 74.487 -7.865 -130.422 1.00 68.50 165 GLU A O 1
ATOM 1289 N N . ASN A 1 166 ? 74.654 -9.557 -128.962 1.00 65.38 166 ASN A N 1
ATOM 1290 C CA . ASN A 1 166 ? 74.252 -8.873 -127.738 1.00 65.38 166 ASN A CA 1
ATOM 1291 C C . ASN A 1 166 ? 75.181 -7.722 -127.292 1.00 65.38 166 ASN A C 1
ATOM 1293 O O . ASN A 1 166 ? 74.832 -7.001 -126.361 1.00 65.38 166 ASN A O 1
ATOM 1297 N N . LEU A 1 167 ? 76.348 -7.522 -127.919 1.00 66.56 167 LEU A N 1
ATOM 1298 C CA . LEU A 1 167 ? 77.227 -6.375 -127.642 1.00 66.56 167 LEU A CA 1
ATOM 1299 C C . LEU A 1 167 ? 76.978 -5.175 -128.573 1.00 66.56 167 LEU A C 1
ATOM 1301 O O . LEU A 1 167 ? 77.482 -4.090 -128.283 1.00 66.56 167 LEU A O 1
ATOM 1305 N N . LYS A 1 168 ? 76.210 -5.323 -129.667 1.00 63.09 168 LYS A N 1
ATOM 1306 C CA . LYS A 1 168 ? 75.950 -4.213 -130.609 1.00 63.09 168 LYS A CA 1
ATOM 1307 C C . LYS A 1 168 ? 75.151 -3.072 -129.968 1.00 63.09 168 LYS A C 1
ATOM 1309 O O . LYS A 1 168 ? 75.462 -1.908 -130.232 1.00 63.09 168 LYS A O 1
ATOM 1314 N N . ASP A 1 169 ? 74.237 -3.392 -129.053 1.00 62.88 169 ASP A N 1
ATOM 1315 C CA . ASP A 1 169 ? 73.444 -2.400 -128.315 1.00 62.88 169 ASP A CA 1
ATOM 1316 C C . ASP A 1 169 ? 74.321 -1.468 -127.463 1.00 62.88 169 ASP A C 1
ATOM 1318 O O . ASP A 1 169 ? 74.034 -0.282 -127.359 1.00 62.88 169 ASP A O 1
ATOM 1322 N N . TYR A 1 170 ? 75.474 -1.929 -126.967 1.00 58.25 170 TYR A N 1
ATOM 1323 C CA . TYR A 1 170 ? 76.370 -1.131 -126.115 1.00 58.25 170 TYR 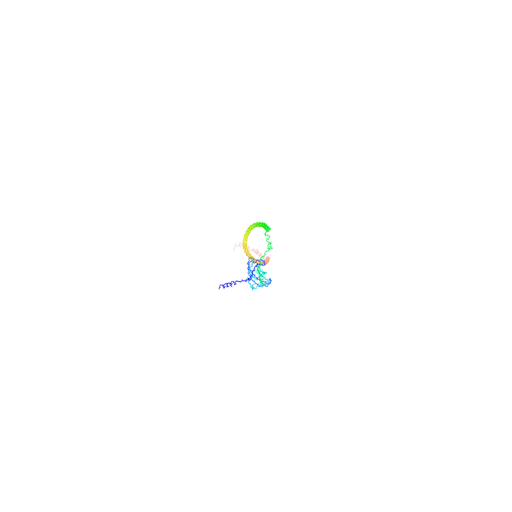A CA 1
ATOM 1324 C C . TYR A 1 170 ? 77.211 -0.068 -126.853 1.00 58.25 170 TYR A C 1
ATOM 1326 O O . TYR A 1 170 ? 77.956 0.669 -126.208 1.00 58.25 170 TYR A O 1
ATOM 1334 N N . THR A 1 171 ? 77.128 0.029 -128.188 1.00 55.12 171 THR A N 1
ATOM 1335 C CA . THR A 1 171 ? 77.966 0.946 -129.000 1.00 55.12 171 THR A CA 1
ATOM 1336 C C . THR A 1 171 ? 77.193 2.054 -129.720 1.00 55.12 171 THR A C 1
ATOM 1338 O O . THR A 1 171 ? 77.797 2.879 -130.408 1.00 55.12 171 THR A O 1
ATOM 1341 N N . THR A 1 172 ? 75.870 2.108 -129.553 1.00 55.88 172 THR A N 1
ATOM 1342 C CA . THR A 1 172 ? 75.003 3.110 -130.189 1.00 55.88 172 THR A CA 1
ATOM 1343 C C . THR A 1 172 ? 74.448 4.084 -129.146 1.00 55.88 172 THR A C 1
ATOM 1345 O O . THR A 1 172 ? 74.257 3.725 -127.987 1.00 55.88 172 THR A O 1
ATOM 1348 N N . VAL A 1 173 ? 74.200 5.340 -129.541 1.00 57.34 173 VAL A N 1
ATOM 1349 C CA . VAL A 1 173 ? 73.641 6.398 -128.665 1.00 57.34 173 VAL A CA 1
ATOM 1350 C C . VAL A 1 173 ? 72.316 5.964 -128.001 1.00 57.34 173 VAL A C 1
ATOM 1352 O O . VAL A 1 173 ? 71.999 6.434 -126.913 1.00 57.34 173 VAL A O 1
ATOM 1355 N N . ASP A 1 174 ? 71.605 5.011 -128.606 1.00 60.47 174 ASP A N 1
ATOM 1356 C CA . ASP A 1 174 ? 70.277 4.519 -128.224 1.00 60.47 174 ASP A CA 1
ATOM 1357 C C . ASP A 1 174 ? 70.239 3.775 -126.867 1.00 60.47 174 ASP A C 1
ATOM 1359 O O . ASP A 1 174 ? 69.343 4.000 -126.046 1.00 60.47 174 ASP A O 1
ATOM 1363 N N . ALA A 1 175 ? 71.261 2.967 -126.550 1.00 61.53 175 ALA A N 1
ATOM 1364 C CA . ALA A 1 175 ? 71.346 2.289 -125.247 1.00 61.53 175 ALA A CA 1
ATOM 1365 C C . ALA A 1 175 ? 71.636 3.260 -124.089 1.00 61.53 175 ALA A C 1
ATOM 1367 O O . ALA A 1 175 ? 71.149 3.066 -122.974 1.00 61.53 175 ALA A O 1
ATOM 1368 N N . THR A 1 176 ? 72.379 4.339 -124.351 1.00 67.06 176 THR A N 1
ATOM 1369 C CA . THR A 1 176 ? 72.655 5.394 -123.362 1.00 67.06 176 THR A CA 1
ATOM 1370 C C . THR A 1 176 ? 71.407 6.237 -123.087 1.00 67.06 176 THR A C 1
ATOM 1372 O O . THR A 1 176 ? 71.144 6.580 -121.937 1.00 67.06 176 THR A O 1
ATOM 1375 N N . THR A 1 177 ? 70.603 6.537 -124.113 1.00 74.19 177 THR A N 1
ATOM 1376 C CA . THR A 1 177 ? 69.331 7.266 -123.962 1.00 74.19 177 THR A CA 1
ATOM 1377 C C . THR A 1 177 ? 68.304 6.460 -123.166 1.00 74.19 177 THR A C 1
ATOM 1379 O O . THR A 1 177 ? 67.678 7.008 -122.262 1.00 74.19 177 THR A O 1
ATOM 1382 N N . THR A 1 178 ? 68.204 5.151 -123.412 1.00 76.88 178 THR A N 1
ATOM 1383 C CA . THR A 1 178 ? 67.316 4.252 -122.652 1.00 76.88 178 THR A CA 1
ATOM 1384 C C . THR A 1 178 ? 67.688 4.196 -121.164 1.00 76.88 178 THR A C 1
ATOM 1386 O O . THR A 1 178 ? 66.815 4.230 -120.295 1.00 76.88 178 THR A O 1
ATOM 1389 N N . GLU A 1 179 ? 68.984 4.151 -120.838 1.00 79.75 179 GLU A N 1
ATOM 1390 C CA . GLU A 1 179 ? 69.441 4.151 -119.442 1.00 79.75 179 GLU A CA 1
ATOM 1391 C C . GLU A 1 179 ? 69.212 5.502 -118.747 1.00 79.75 179 GLU A C 1
ATOM 1393 O O . GLU A 1 179 ? 68.838 5.528 -117.574 1.00 79.75 179 GLU A O 1
ATOM 1398 N N . ILE A 1 180 ? 69.363 6.621 -119.466 1.00 82.94 180 ILE A N 1
ATOM 1399 C CA . ILE A 1 180 ? 69.022 7.958 -118.954 1.00 82.94 180 ILE A CA 1
ATOM 1400 C C . ILE A 1 180 ? 67.523 8.047 -118.651 1.00 82.94 180 ILE A C 1
ATOM 1402 O O . ILE A 1 180 ? 67.159 8.482 -117.563 1.00 82.94 180 ILE A O 1
ATOM 1406 N N . GLU A 1 181 ? 66.649 7.588 -119.550 1.00 84.69 181 GLU A N 1
ATOM 1407 C CA . GLU A 1 181 ? 65.198 7.570 -119.313 1.00 84.69 181 GLU A CA 1
ATOM 1408 C C . GLU A 1 181 ? 64.818 6.686 -118.119 1.00 84.69 181 GLU A C 1
ATOM 1410 O O . GLU A 1 181 ? 63.986 7.078 -117.293 1.00 84.69 181 GLU A O 1
ATOM 1415 N N . ARG A 1 182 ? 65.463 5.520 -117.971 1.00 86.69 182 ARG A N 1
ATOM 1416 C CA . ARG A 1 182 ? 65.285 4.642 -116.806 1.00 86.69 182 ARG A CA 1
ATOM 1417 C C . ARG A 1 182 ? 65.713 5.334 -115.512 1.00 86.69 182 ARG A C 1
ATOM 1419 O O . ARG A 1 182 ? 64.972 5.281 -114.530 1.00 86.69 182 ARG A O 1
ATOM 1426 N N . ALA A 1 183 ? 66.870 5.997 -115.511 1.00 86.81 183 ALA A N 1
ATOM 1427 C CA . ALA A 1 183 ? 67.382 6.739 -114.363 1.00 86.81 183 ALA A CA 1
ATOM 1428 C C . ALA A 1 183 ? 66.481 7.931 -114.004 1.00 86.81 183 ALA A C 1
ATOM 1430 O O . ALA A 1 183 ? 66.103 8.071 -112.845 1.00 86.81 183 ALA A O 1
ATOM 1431 N N . THR A 1 184 ? 66.046 8.727 -114.985 1.00 90.94 184 THR A N 1
ATOM 1432 C CA . THR A 1 184 ? 65.108 9.843 -114.777 1.00 90.94 184 THR A CA 1
ATOM 1433 C C . THR A 1 184 ? 63.759 9.357 -114.245 1.00 90.94 184 THR A C 1
ATOM 1435 O O . THR A 1 184 ? 63.206 9.958 -113.328 1.00 90.94 184 THR A O 1
ATOM 1438 N N . THR A 1 185 ? 63.240 8.237 -114.757 1.00 91.06 185 THR A N 1
ATOM 1439 C CA . THR A 1 185 ? 61.993 7.636 -114.253 1.00 91.06 185 THR A CA 1
ATOM 1440 C C . THR A 1 185 ? 62.152 7.151 -112.811 1.00 91.06 185 THR A C 1
ATOM 1442 O O . THR A 1 185 ? 61.258 7.356 -111.991 1.00 91.06 185 THR A O 1
ATOM 1445 N N . ALA A 1 186 ? 63.291 6.540 -112.472 1.00 89.88 186 ALA A N 1
ATOM 1446 C CA . ALA A 1 186 ? 63.591 6.107 -111.109 1.00 89.88 186 ALA A CA 1
ATOM 1447 C C . ALA A 1 186 ? 63.763 7.294 -110.144 1.00 89.88 186 ALA A C 1
ATOM 1449 O O . ALA A 1 186 ? 63.260 7.246 -109.021 1.00 89.88 186 ALA A O 1
ATOM 1450 N N . GLU A 1 187 ? 64.423 8.372 -110.575 1.00 93.06 187 GLU A N 1
ATOM 1451 C CA . GLU A 1 187 ? 64.551 9.615 -109.807 1.00 93.06 187 GLU A CA 1
ATOM 1452 C C . GLU A 1 187 ? 63.190 10.279 -109.578 1.00 93.06 187 GLU A C 1
ATOM 1454 O O . GLU A 1 187 ? 62.894 10.668 -108.447 1.00 93.06 187 GLU A O 1
ATOM 1459 N N . GLN A 1 188 ? 62.332 10.337 -110.602 1.00 94.00 188 GLN A N 1
ATOM 1460 C CA . GLN A 1 188 ? 60.968 10.849 -110.475 1.00 94.00 188 GLN A CA 1
ATOM 1461 C C . GLN A 1 188 ? 60.130 9.987 -109.521 1.00 94.00 188 GLN A C 1
ATOM 1463 O O . GLN A 1 188 ? 59.486 10.524 -108.626 1.00 94.00 188 GLN A O 1
ATOM 1468 N N . ALA A 1 189 ? 60.191 8.656 -109.639 1.00 92.94 189 ALA A N 1
ATOM 1469 C CA . ALA A 1 189 ? 59.487 7.748 -108.733 1.00 92.94 189 ALA A CA 1
ATOM 1470 C C . ALA A 1 189 ? 59.963 7.896 -107.276 1.00 92.94 189 ALA A C 1
ATOM 1472 O O . ALA A 1 189 ? 59.156 7.852 -106.346 1.00 92.94 189 ALA A O 1
ATOM 1473 N N . ASN A 1 190 ? 61.266 8.104 -107.063 1.00 94.44 190 ASN A N 1
ATOM 1474 C CA . ASN A 1 190 ? 61.815 8.379 -105.739 1.00 94.44 190 ASN A CA 1
ATOM 1475 C C . ASN A 1 190 ? 61.354 9.746 -105.205 1.00 94.44 190 ASN A C 1
ATOM 1477 O O . ASN A 1 190 ? 60.986 9.852 -104.037 1.00 94.44 190 ASN A O 1
ATOM 1481 N N . ALA A 1 191 ? 61.322 10.781 -106.050 1.00 94.50 191 ALA A N 1
ATOM 1482 C CA . ALA A 1 191 ? 60.793 12.094 -105.686 1.00 94.50 191 ALA A CA 1
ATOM 1483 C C . ALA A 1 191 ? 59.307 12.017 -105.288 1.00 94.50 191 ALA A C 1
ATOM 1485 O O . ALA A 1 191 ? 58.934 12.519 -104.228 1.00 94.50 191 ALA A O 1
ATOM 1486 N N . ASP A 1 192 ? 58.483 11.310 -106.066 1.00 95.50 192 ASP A N 1
ATOM 1487 C CA . ASP A 1 192 ? 57.063 11.093 -105.772 1.00 95.50 192 ASP A CA 1
ATOM 1488 C C . ASP A 1 192 ? 56.870 10.324 -104.454 1.00 95.50 192 ASP A C 1
ATOM 1490 O O . ASP A 1 192 ? 56.023 10.688 -103.633 1.00 95.50 192 ASP A O 1
ATOM 1494 N N . ALA A 1 193 ? 57.693 9.299 -104.200 1.00 95.12 193 ALA A N 1
ATOM 1495 C CA . ALA A 1 193 ? 57.682 8.554 -102.942 1.00 95.12 193 ALA A CA 1
ATOM 1496 C C . ALA A 1 193 ? 58.061 9.437 -101.742 1.00 95.12 193 ALA A C 1
ATOM 1498 O O . ALA A 1 193 ? 57.417 9.359 -100.694 1.00 95.12 193 ALA A O 1
ATOM 1499 N N . ILE A 1 194 ? 59.060 10.316 -101.890 1.00 96.31 194 ILE A N 1
ATOM 1500 C CA . ILE A 1 194 ? 59.435 11.298 -100.863 1.00 96.31 194 ILE A CA 1
ATOM 1501 C C . ILE A 1 194 ? 58.268 12.250 -100.586 1.00 96.31 194 ILE A C 1
ATOM 1503 O O . ILE A 1 194 ? 57.922 12.464 -99.424 1.00 96.31 194 ILE A O 1
ATOM 1507 N N . THR A 1 195 ? 57.626 12.790 -101.624 1.00 96.62 195 THR A N 1
ATOM 1508 C CA . THR A 1 195 ? 56.467 13.682 -101.478 1.00 96.62 195 THR A CA 1
ATOM 1509 C C . THR A 1 195 ? 55.280 12.975 -100.819 1.00 96.62 195 THR A C 1
ATOM 1511 O O . THR A 1 195 ? 54.645 13.539 -99.922 1.00 96.62 195 THR A O 1
ATOM 1514 N N . SER A 1 196 ? 55.002 11.727 -101.201 1.00 95.81 196 SER A N 1
ATOM 1515 C CA . SER A 1 196 ? 53.970 10.893 -100.577 1.00 95.81 196 SER A CA 1
ATOM 1516 C C . SER A 1 196 ? 54.273 10.646 -99.096 1.00 95.81 196 SER A C 1
ATOM 1518 O O . SER A 1 196 ? 53.418 10.881 -98.242 1.00 95.81 196 SER A O 1
ATOM 1520 N N . ASN A 1 197 ? 55.508 10.261 -98.765 1.00 96.38 197 ASN A N 1
ATOM 1521 C CA . ASN A 1 197 ? 55.936 10.048 -97.382 1.00 96.38 197 ASN A CA 1
ATOM 1522 C C . ASN A 1 197 ? 55.845 11.337 -96.556 1.00 96.38 197 ASN A C 1
ATOM 1524 O O . ASN A 1 197 ? 55.334 11.308 -95.440 1.00 96.38 197 ASN A O 1
ATOM 1528 N N . ALA A 1 198 ? 56.275 12.479 -97.098 1.00 96.25 198 ALA A N 1
ATOM 1529 C CA . ALA A 1 198 ? 56.155 13.774 -96.428 1.00 96.25 198 ALA A CA 1
ATOM 1530 C C . ALA A 1 198 ? 54.687 14.144 -96.145 1.00 96.25 198 ALA A C 1
ATOM 1532 O O . ALA A 1 198 ? 54.358 14.644 -95.063 1.00 96.25 198 ALA A O 1
ATOM 1533 N N . THR A 1 199 ? 53.790 13.847 -97.089 1.00 96.69 199 THR A N 1
ATOM 1534 C CA . THR A 1 199 ? 52.341 14.034 -96.925 1.00 96.69 199 THR A CA 1
ATOM 1535 C C . THR A 1 199 ? 51.781 13.114 -95.837 1.00 96.69 199 THR A C 1
ATOM 1537 O O . THR A 1 199 ? 51.060 13.585 -94.957 1.00 96.69 199 THR A O 1
ATOM 1540 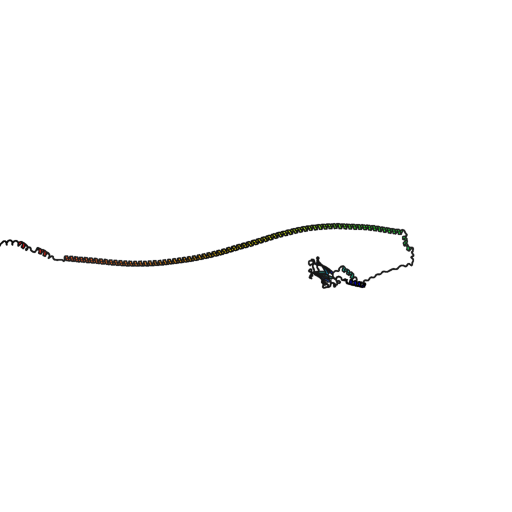N N . ALA A 1 200 ? 52.153 11.830 -95.840 1.00 96.50 200 ALA A N 1
ATOM 1541 C CA . ALA A 1 200 ? 51.727 10.860 -94.831 1.00 96.50 200 ALA A CA 1
ATOM 1542 C C . ALA A 1 200 ? 52.222 11.235 -93.423 1.00 96.50 200 ALA A C 1
ATOM 1544 O O . ALA A 1 200 ? 51.434 11.237 -92.481 1.00 96.50 200 ALA A O 1
ATOM 1545 N N . ILE A 1 201 ? 53.488 11.646 -93.286 1.00 97.12 201 ILE A N 1
ATOM 1546 C CA . ILE A 1 201 ? 54.065 12.133 -92.021 1.00 97.12 201 ILE A CA 1
ATOM 1547 C C . ILE A 1 201 ? 53.287 13.348 -91.506 1.00 97.12 201 ILE A C 1
ATOM 1549 O O . ILE A 1 201 ? 52.980 13.434 -90.319 1.00 97.12 201 ILE A O 1
ATOM 1553 N N . THR A 1 202 ? 52.933 14.281 -92.393 1.00 97.19 202 THR A N 1
ATOM 1554 C CA . THR A 1 202 ? 52.157 15.473 -92.025 1.00 97.19 202 THR A CA 1
ATOM 1555 C C . THR A 1 202 ? 50.738 15.108 -91.574 1.00 97.19 202 THR A C 1
ATOM 1557 O O . THR A 1 202 ? 50.230 15.672 -90.602 1.00 97.19 202 THR A O 1
ATOM 1560 N N . ALA A 1 203 ? 50.088 14.157 -92.250 1.00 96.31 203 ALA A N 1
ATOM 1561 C CA . ALA A 1 203 ? 48.766 13.662 -91.869 1.00 96.31 203 ALA A CA 1
ATOM 1562 C C . ALA A 1 203 ? 48.792 12.942 -90.509 1.00 96.31 203 ALA A C 1
ATOM 1564 O O . ALA A 1 203 ? 47.929 13.194 -89.663 1.00 96.31 203 ALA A O 1
ATOM 1565 N N . GLU A 1 204 ? 49.811 12.116 -90.269 1.00 96.44 204 GLU A N 1
ATOM 1566 C CA . GLU A 1 204 ? 50.011 11.421 -88.996 1.00 96.44 204 GLU A CA 1
ATOM 1567 C C . GLU A 1 204 ? 50.276 12.415 -87.859 1.00 96.44 204 GLU A C 1
ATOM 1569 O O . GLU A 1 204 ? 49.607 12.374 -86.830 1.00 96.44 204 GLU A O 1
ATOM 1574 N N . ALA A 1 205 ? 51.161 13.394 -88.073 1.00 96.69 205 ALA A N 1
ATOM 1575 C CA . ALA A 1 205 ? 51.440 14.444 -87.094 1.00 96.69 205 ALA A CA 1
ATOM 1576 C C . ALA A 1 205 ? 50.182 15.257 -86.735 1.00 96.69 205 ALA A C 1
ATOM 1578 O O . ALA A 1 205 ? 49.960 15.595 -85.570 1.00 96.69 205 ALA A O 1
ATOM 1579 N N . ASN A 1 206 ? 49.321 15.549 -87.716 1.00 97.19 206 ASN A N 1
ATOM 1580 C CA . ASN A 1 206 ? 48.043 16.217 -87.465 1.00 97.19 206 ASN A CA 1
ATOM 1581 C C . ASN A 1 206 ? 47.081 15.346 -86.650 1.00 97.19 206 ASN A C 1
ATOM 1583 O O . ASN A 1 206 ? 46.435 15.858 -85.733 1.00 97.19 206 ASN A O 1
ATOM 1587 N N . THR A 1 207 ? 47.002 14.050 -86.955 1.00 97.38 207 THR A N 1
ATOM 1588 C CA . THR A 1 207 ? 46.164 13.089 -86.222 1.00 97.38 207 THR A CA 1
ATOM 1589 C C . THR A 1 207 ? 46.632 12.952 -84.775 1.00 97.38 207 THR A C 1
ATOM 1591 O O . THR A 1 207 ? 45.820 13.083 -83.857 1.00 97.38 207 THR A O 1
ATOM 1594 N N . ALA A 1 208 ? 47.943 12.811 -84.560 1.00 96.62 208 ALA A N 1
ATOM 1595 C CA . ALA A 1 208 ? 48.555 12.770 -83.236 1.00 96.62 208 ALA A CA 1
ATOM 1596 C C . ALA A 1 208 ? 48.242 14.038 -82.428 1.00 96.62 208 ALA A C 1
ATOM 1598 O O . ALA A 1 208 ? 47.736 13.946 -81.313 1.00 96.62 208 ALA A O 1
ATOM 1599 N N . ARG A 1 209 ? 48.415 15.231 -83.015 1.00 97.56 209 ARG A N 1
ATOM 1600 C CA . ARG A 1 209 ? 48.110 16.507 -82.345 1.00 97.56 209 ARG A CA 1
ATOM 1601 C C . ARG A 1 209 ? 46.628 16.642 -81.968 1.00 97.56 209 ARG A C 1
ATOM 1603 O O . ARG A 1 209 ? 46.303 17.221 -80.931 1.00 97.56 209 ARG A O 1
ATOM 1610 N N . ILE A 1 210 ? 45.714 16.148 -82.808 1.00 97.25 210 ILE A N 1
ATOM 1611 C CA . ILE A 1 210 ? 44.274 16.134 -82.502 1.00 97.25 210 ILE A CA 1
ATOM 1612 C C . ILE A 1 210 ? 43.991 15.190 -81.328 1.00 97.25 210 ILE A C 1
ATOM 1614 O O . ILE A 1 210 ? 43.273 15.582 -80.408 1.00 97.25 210 ILE A O 1
ATOM 1618 N N . ALA A 1 211 ? 44.575 13.989 -81.328 1.00 96.75 211 ALA A N 1
ATOM 1619 C CA . ALA A 1 211 ? 44.423 13.022 -80.243 1.00 96.75 211 ALA A CA 1
ATOM 1620 C C . ALA A 1 211 ? 45.005 13.542 -78.917 1.00 96.75 211 ALA A C 1
ATOM 1622 O O . ALA A 1 211 ? 44.349 13.463 -77.880 1.00 96.75 211 ALA A O 1
ATOM 1623 N N . GLU A 1 212 ? 46.194 14.149 -78.947 1.00 97.56 212 GLU A N 1
ATOM 1624 C CA . GLU A 1 212 ? 46.813 14.795 -77.785 1.00 97.56 212 GLU A CA 1
ATOM 1625 C C . GLU A 1 212 ? 45.938 15.918 -77.229 1.00 97.56 212 GLU A C 1
ATOM 1627 O O . GLU A 1 212 ? 45.716 15.986 -76.019 1.00 97.56 212 GLU A O 1
ATOM 1632 N N . LYS A 1 213 ? 45.382 16.769 -78.103 1.00 97.44 213 LYS A N 1
ATOM 1633 C CA . LYS A 1 213 ? 44.452 17.819 -77.682 1.00 97.44 213 LYS A CA 1
ATOM 1634 C C . LYS A 1 213 ? 43.183 17.235 -77.053 1.00 97.44 213 LYS A C 1
ATOM 1636 O O . LYS A 1 213 ? 42.766 17.720 -76.005 1.00 97.44 213 LYS A O 1
ATOM 1641 N N . ALA A 1 214 ? 42.587 16.209 -77.658 1.00 97.00 214 ALA A N 1
ATOM 1642 C CA . ALA A 1 214 ? 41.397 15.556 -77.116 1.00 97.00 214 ALA A CA 1
ATOM 1643 C C . ALA A 1 214 ? 41.669 14.938 -75.734 1.00 97.00 214 ALA A C 1
ATOM 1645 O O . ALA A 1 214 ? 40.870 15.112 -74.814 1.00 97.00 214 ALA A O 1
ATOM 1646 N N . ASN A 1 215 ? 42.826 14.292 -75.557 1.00 97.19 215 ASN A N 1
ATOM 1647 C CA . ASN A 1 215 ? 43.255 13.753 -74.267 1.00 97.19 215 ASN A CA 1
ATOM 1648 C C . ASN A 1 215 ? 43.470 14.863 -73.231 1.00 97.19 215 ASN A C 1
ATOM 1650 O O . ASN A 1 215 ? 43.019 14.733 -72.095 1.00 97.19 215 ASN A O 1
ATOM 1654 N N . ALA A 1 216 ? 44.113 15.970 -73.612 1.00 97.31 216 ALA A N 1
ATOM 1655 C CA . ALA A 1 216 ? 44.310 17.116 -72.728 1.00 97.31 216 ALA A CA 1
ATOM 1656 C C . ALA A 1 216 ? 42.974 17.742 -72.287 1.00 97.31 216 ALA A C 1
ATOM 1658 O O . ALA A 1 216 ? 42.789 18.016 -71.100 1.00 97.31 216 ALA A O 1
ATOM 1659 N N . ASP A 1 217 ? 42.025 17.911 -73.213 1.00 97.75 217 ASP A N 1
ATOM 1660 C CA . ASP A 1 217 ? 40.686 18.438 -72.922 1.00 97.75 217 ASP A CA 1
ATOM 1661 C C . ASP A 1 217 ? 39.885 17.476 -72.015 1.00 97.75 217 ASP A C 1
ATOM 1663 O O . ASP A 1 217 ? 39.201 17.915 -71.084 1.00 97.75 217 ASP A O 1
ATOM 1667 N N . ALA A 1 218 ? 40.004 16.158 -72.229 1.00 97.69 218 ALA A N 1
ATOM 1668 C CA . ALA A 1 218 ? 39.380 15.138 -71.385 1.00 97.69 218 ALA A CA 1
ATOM 1669 C C . ALA A 1 218 ? 39.954 15.141 -69.958 1.00 97.69 218 ALA A C 1
ATOM 1671 O O . ALA A 1 218 ? 39.194 15.138 -68.990 1.00 97.69 218 ALA A O 1
ATOM 1672 N N . ILE A 1 219 ? 41.282 15.226 -69.815 1.00 97.81 219 ILE A N 1
ATOM 1673 C CA . ILE A 1 219 ? 41.957 15.344 -68.513 1.00 97.81 219 ILE A CA 1
ATOM 1674 C C . ILE A 1 219 ? 41.524 16.627 -67.795 1.00 97.81 219 ILE A C 1
ATOM 1676 O O . ILE A 1 219 ? 41.250 16.595 -66.595 1.00 97.81 219 ILE A O 1
ATOM 1680 N N . ALA A 1 220 ? 41.435 17.754 -68.507 1.00 97.69 220 ALA A N 1
ATOM 1681 C CA . ALA A 1 220 ? 40.983 19.018 -67.929 1.00 97.69 220 ALA A CA 1
ATOM 1682 C C . ALA A 1 220 ? 39.531 18.928 -67.430 1.00 97.69 220 ALA A C 1
ATOM 1684 O O . ALA A 1 220 ? 39.239 19.346 -66.310 1.00 97.69 220 ALA A O 1
ATOM 1685 N N . THR A 1 221 ? 38.644 18.323 -68.226 1.00 97.56 221 THR A N 1
ATOM 1686 C CA . THR A 1 221 ? 37.241 18.087 -67.852 1.00 97.56 221 THR A CA 1
ATOM 1687 C C . THR A 1 221 ? 37.139 17.202 -66.613 1.00 97.56 221 THR A C 1
ATOM 1689 O O . THR A 1 221 ? 36.415 17.531 -65.671 1.00 97.56 221 THR A O 1
ATOM 1692 N N . GLU A 1 222 ? 37.898 16.106 -66.580 1.00 97.12 222 GLU A N 1
ATOM 1693 C CA . GLU A 1 222 ? 37.902 15.180 -65.450 1.00 97.12 222 GLU A CA 1
ATOM 1694 C C . GLU A 1 222 ? 38.438 15.849 -64.182 1.00 97.12 222 GLU A C 1
ATOM 1696 O O . GLU A 1 222 ? 37.824 15.729 -63.125 1.00 97.12 222 GLU A O 1
ATOM 1701 N N . LYS A 1 223 ? 39.501 16.654 -64.292 1.00 97.94 223 LYS A N 1
ATOM 1702 C CA . LYS A 1 223 ? 40.038 17.445 -63.177 1.00 97.94 223 LYS A CA 1
ATOM 1703 C C . LYS A 1 223 ? 39.010 18.423 -62.602 1.00 97.94 223 LYS A C 1
ATOM 1705 O O . LYS A 1 223 ? 38.942 18.609 -61.389 1.00 97.94 223 LYS A O 1
ATOM 1710 N N . THR A 1 224 ? 38.201 19.062 -63.447 1.00 97.69 224 THR A N 1
ATOM 1711 C CA . THR A 1 224 ? 37.107 19.923 -62.975 1.00 97.69 224 THR A CA 1
ATOM 1712 C C . THR A 1 224 ? 36.011 19.103 -62.294 1.00 97.69 224 THR A C 1
ATOM 1714 O O . THR A 1 224 ? 35.509 19.503 -61.244 1.00 97.69 224 THR A O 1
ATOM 1717 N N . ARG A 1 225 ? 35.650 17.941 -62.851 1.00 97.88 225 ARG A N 1
ATOM 1718 C CA . ARG A 1 225 ? 34.635 17.054 -62.269 1.00 97.88 225 ARG A CA 1
ATOM 1719 C C . ARG A 1 225 ? 35.055 16.538 -60.892 1.00 97.88 225 ARG A C 1
ATOM 1721 O O . ARG A 1 225 ? 34.227 16.547 -59.981 1.00 97.88 225 ARG A O 1
ATOM 1728 N N . THR A 1 226 ? 36.315 16.136 -60.721 1.00 97.12 226 THR A N 1
ATOM 1729 C CA . THR A 1 226 ? 36.841 15.683 -59.426 1.00 97.12 226 THR A CA 1
ATOM 1730 C C . THR A 1 226 ? 36.879 16.819 -58.409 1.00 97.12 226 THR A C 1
ATOM 1732 O O . THR A 1 226 ? 36.379 16.636 -57.306 1.00 97.12 226 THR A O 1
ATOM 1735 N N . ALA A 1 227 ? 37.344 18.015 -58.786 1.00 97.62 227 ALA A N 1
ATOM 1736 C CA . ALA A 1 227 ? 37.355 19.180 -57.894 1.00 97.62 227 ALA A CA 1
ATOM 1737 C C . ALA A 1 227 ? 35.942 19.581 -57.421 1.00 97.62 227 ALA A C 1
ATOM 1739 O O . ALA A 1 227 ? 35.730 19.897 -56.246 1.00 97.62 227 ALA A O 1
ATOM 1740 N N . ASN A 1 228 ? 34.952 19.528 -58.318 1.00 97.50 228 ASN A N 1
ATOM 1741 C CA . ASN A 1 228 ? 33.554 19.768 -57.959 1.00 97.50 228 ASN A CA 1
ATOM 1742 C C . ASN A 1 228 ? 33.035 18.692 -56.993 1.00 97.50 228 ASN A C 1
ATOM 1744 O O . ASN A 1 228 ? 32.414 19.031 -55.989 1.00 97.50 228 ASN A O 1
ATOM 1748 N N . ALA A 1 229 ? 33.322 17.413 -57.259 1.00 97.12 229 ALA A N 1
ATOM 1749 C CA . ALA A 1 229 ? 32.922 16.310 -56.386 1.00 97.12 229 ALA A CA 1
ATOM 1750 C C . ALA A 1 229 ? 33.568 16.406 -54.993 1.00 97.12 229 ALA A C 1
ATOM 1752 O O . ALA A 1 229 ? 32.882 16.214 -53.990 1.00 97.12 229 ALA A O 1
ATOM 1753 N N . GLU A 1 230 ? 34.853 16.761 -54.914 1.00 97.88 230 GLU A N 1
ATOM 1754 C CA . GLU A 1 230 ? 35.568 17.006 -53.655 1.00 97.88 230 GLU A CA 1
ATOM 1755 C C . GLU A 1 230 ? 34.944 18.161 -52.869 1.00 97.88 230 GLU A C 1
ATOM 1757 O O . GLU A 1 230 ? 34.733 18.046 -51.660 1.00 97.88 230 GLU A O 1
ATOM 1762 N N . THR A 1 231 ? 34.579 19.248 -53.553 1.00 98.19 231 THR A N 1
ATOM 1763 C CA . THR A 1 231 ? 33.908 20.399 -52.933 1.00 98.19 231 THR A CA 1
ATOM 1764 C C . THR A 1 231 ? 32.530 20.009 -52.394 1.00 98.19 231 THR A C 1
ATOM 1766 O O . THR A 1 231 ? 32.207 20.310 -51.245 1.00 98.19 231 THR A O 1
ATOM 1769 N N . THR A 1 232 ? 31.721 19.292 -53.182 1.00 97.75 232 THR A N 1
ATOM 1770 C CA . THR A 1 232 ? 30.413 18.788 -52.739 1.00 97.75 232 THR A CA 1
ATOM 1771 C C . THR A 1 232 ? 30.549 17.859 -51.537 1.00 97.75 232 THR A C 1
ATOM 1773 O O . THR A 1 232 ? 29.811 18.016 -50.566 1.00 97.75 232 THR A O 1
ATOM 1776 N N . ASN A 1 233 ? 31.504 16.927 -51.571 1.00 97.69 233 ASN A N 1
ATOM 1777 C CA . ASN A 1 233 ? 31.731 15.994 -50.472 1.00 97.69 233 ASN A CA 1
ATOM 1778 C C . ASN A 1 233 ? 32.190 16.722 -49.201 1.00 97.69 233 ASN A C 1
ATOM 1780 O O . ASN A 1 233 ? 31.686 16.446 -48.118 1.00 97.69 233 ASN A O 1
ATOM 1784 N N . THR A 1 234 ? 33.081 17.707 -49.335 1.00 98.06 234 THR A N 1
ATOM 1785 C CA . THR A 1 234 ? 33.541 18.537 -48.211 1.00 98.06 234 THR A CA 1
ATOM 1786 C C . THR A 1 234 ? 32.378 19.294 -47.575 1.00 98.06 234 THR A C 1
ATOM 1788 O O . THR A 1 234 ? 32.186 19.212 -46.365 1.00 98.06 234 THR A O 1
ATOM 1791 N N . ASN A 1 235 ? 31.541 19.953 -48.382 1.00 97.88 235 ASN A N 1
ATOM 1792 C CA . ASN A 1 235 ? 30.366 20.668 -47.884 1.00 97.88 235 ASN A CA 1
ATOM 1793 C C . ASN A 1 235 ? 29.377 19.729 -47.174 1.00 97.88 235 ASN A C 1
ATOM 1795 O O . ASN A 1 235 ? 28.839 20.084 -46.125 1.00 97.88 235 ASN A O 1
ATOM 1799 N N . ALA A 1 236 ? 29.158 18.525 -47.714 1.00 98.06 236 ALA A N 1
ATOM 1800 C CA . ALA A 1 236 ? 28.301 17.518 -47.092 1.00 98.06 236 ALA A CA 1
ATOM 1801 C C . ALA A 1 236 ? 28.867 17.032 -45.748 1.00 98.06 236 ALA A C 1
ATOM 1803 O O . ALA A 1 236 ? 28.125 16.936 -44.772 1.00 98.06 236 ALA A O 1
ATOM 1804 N N . ILE A 1 237 ? 30.181 16.786 -45.668 1.00 98.31 237 ILE A N 1
ATOM 1805 C CA . ILE A 1 237 ? 30.865 16.414 -44.422 1.00 98.31 237 ILE A CA 1
ATOM 1806 C C . ILE A 1 237 ? 30.714 17.524 -43.379 1.00 98.31 237 ILE A C 1
ATOM 1808 O O . ILE A 1 237 ? 30.342 17.235 -42.245 1.00 98.31 237 ILE A O 1
ATOM 1812 N N . THR A 1 238 ? 30.946 18.785 -43.752 1.00 98.31 238 THR A N 1
ATOM 1813 C CA . THR A 1 238 ? 30.784 19.923 -42.837 1.00 98.31 238 THR A CA 1
ATOM 1814 C C . THR A 1 238 ? 29.343 20.054 -42.351 1.00 98.31 238 THR A C 1
ATOM 1816 O O . THR A 1 238 ? 29.123 20.188 -41.152 1.00 98.31 238 THR A O 1
ATOM 1819 N N . SER A 1 239 ? 28.357 19.947 -43.248 1.00 98.19 239 SER A N 1
ATOM 1820 C CA . SER A 1 239 ? 26.940 20.002 -42.872 1.00 98.19 239 SER A CA 1
ATOM 1821 C C . SER A 1 239 ? 26.553 18.869 -41.921 1.00 98.19 239 SER A C 1
ATOM 1823 O O . SER A 1 239 ? 25.842 19.105 -40.947 1.00 98.19 239 SER A O 1
ATOM 1825 N N . ASN A 1 240 ? 27.027 17.647 -42.180 1.00 97.94 240 ASN A N 1
ATOM 1826 C CA . ASN A 1 240 ? 26.781 16.507 -41.302 1.00 97.94 240 ASN A CA 1
ATOM 1827 C C . ASN A 1 240 ? 27.458 16.697 -39.941 1.00 97.94 240 ASN A C 1
ATOM 1829 O O . ASN A 1 240 ? 26.847 16.395 -38.923 1.00 97.94 240 ASN A O 1
ATOM 1833 N N . ALA A 1 241 ? 28.680 17.232 -39.905 1.00 98.25 241 ALA A N 1
ATOM 1834 C CA . ALA A 1 241 ? 29.378 17.527 -38.657 1.00 98.25 241 ALA A CA 1
ATOM 1835 C C . ALA A 1 241 ? 28.617 18.557 -37.805 1.00 98.25 241 ALA A C 1
ATOM 1837 O O . ALA A 1 241 ? 28.465 18.356 -36.604 1.00 98.25 241 ALA A O 1
ATOM 1838 N N . THR A 1 242 ? 28.082 19.619 -38.420 1.00 98.25 242 THR A N 1
ATOM 1839 C CA . THR A 1 242 ? 27.224 20.590 -37.723 1.00 98.25 242 THR A CA 1
ATOM 1840 C C . THR A 1 242 ? 25.944 19.938 -37.204 1.00 98.25 242 THR A C 1
ATOM 1842 O O . THR A 1 242 ? 25.621 20.099 -36.033 1.00 98.25 242 THR A O 1
ATOM 1845 N N . ALA A 1 243 ? 25.255 19.145 -38.030 1.00 98.25 243 ALA A N 1
ATOM 1846 C CA . ALA A 1 243 ? 24.033 18.458 -37.615 1.00 98.25 243 ALA A CA 1
ATOM 1847 C C . ALA A 1 243 ? 24.267 17.483 -36.448 1.00 98.25 243 ALA A C 1
ATOM 1849 O O . ALA A 1 243 ? 23.435 17.393 -35.550 1.00 98.25 243 ALA A O 1
ATOM 1850 N N . VAL A 1 244 ? 25.404 16.778 -36.436 1.00 98.44 244 VAL A N 1
ATOM 1851 C CA . VAL A 1 244 ? 25.794 15.900 -35.323 1.00 98.44 244 VAL A CA 1
ATOM 1852 C C . VAL A 1 244 ? 26.053 16.711 -34.052 1.00 98.44 244 VAL A C 1
ATOM 1854 O O . VAL A 1 244 ? 25.531 16.349 -33.005 1.00 98.44 244 VAL A O 1
ATOM 1857 N N . ALA A 1 245 ? 26.779 17.829 -34.130 1.00 98.25 245 ALA A N 1
ATOM 1858 C CA . ALA A 1 245 ? 27.040 18.681 -32.966 1.00 98.25 245 ALA A CA 1
ATOM 1859 C C . ALA A 1 245 ? 25.753 19.303 -32.377 1.00 98.25 245 ALA A C 1
ATOM 1861 O O . ALA A 1 245 ? 25.590 19.389 -31.154 1.00 98.25 245 ALA A O 1
ATOM 1862 N N . ASP A 1 246 ? 24.816 19.703 -33.240 1.00 98.19 246 ASP A N 1
ATOM 1863 C CA . ASP A 1 246 ? 23.499 20.193 -32.825 1.00 98.19 246 ASP A CA 1
ATOM 1864 C C . ASP A 1 246 ? 22.682 19.080 -32.148 1.00 98.19 246 ASP A C 1
ATOM 1866 O O . ASP A 1 246 ? 22.034 19.315 -31.123 1.00 98.19 246 ASP A O 1
ATOM 1870 N N . GLU A 1 247 ? 22.739 17.854 -32.684 1.00 98.12 247 GLU A N 1
ATOM 1871 C CA . GLU A 1 247 ? 22.080 16.684 -32.098 1.00 98.12 247 GLU A CA 1
ATOM 1872 C C . GLU A 1 247 ? 22.661 16.330 -30.730 1.00 98.12 247 GLU A C 1
ATOM 1874 O O . GLU A 1 247 ? 21.902 16.126 -29.784 1.00 98.12 247 GLU A O 1
ATOM 1879 N N . GLU A 1 248 ? 23.988 16.313 -30.599 1.00 98.62 248 GLU A N 1
ATOM 1880 C CA . GLU A 1 248 ? 24.682 16.076 -29.331 1.00 98.62 248 GLU A CA 1
ATOM 1881 C C . GLU A 1 248 ? 24.264 17.103 -28.275 1.00 98.62 248 GLU A C 1
ATOM 1883 O O . GLU A 1 248 ? 23.927 16.745 -27.146 1.00 98.62 248 GLU A O 1
ATOM 1888 N N . THR A 1 249 ? 24.195 18.381 -28.655 1.00 98.38 249 THR A N 1
ATOM 1889 C CA . THR A 1 249 ? 23.751 19.457 -27.759 1.00 98.38 249 THR A CA 1
ATOM 1890 C C . THR A 1 249 ? 22.290 19.276 -27.345 1.00 98.38 249 THR A C 1
ATOM 1892 O O . THR A 1 249 ? 21.941 19.423 -26.170 1.00 98.38 249 THR A O 1
ATOM 1895 N N . ARG A 1 250 ? 21.408 18.940 -28.294 1.00 98.50 250 ARG A N 1
ATOM 1896 C CA . ARG A 1 250 ? 19.987 18.698 -28.013 1.00 98.50 250 ARG A CA 1
ATOM 1897 C C . ARG A 1 250 ? 19.796 17.494 -27.092 1.00 98.50 250 ARG A C 1
ATOM 1899 O O . ARG A 1 250 ? 19.002 17.583 -26.154 1.00 98.50 250 ARG A O 1
ATOM 1906 N N . ALA A 1 251 ? 20.516 16.403 -27.345 1.00 98.12 251 ALA A N 1
ATOM 1907 C CA . ALA A 1 251 ? 20.485 15.196 -26.531 1.00 98.12 251 ALA A CA 1
ATOM 1908 C C . ALA A 1 251 ? 20.971 15.481 -25.104 1.00 98.12 251 ALA A C 1
ATOM 1910 O O . ALA A 1 251 ? 20.253 15.172 -24.156 1.00 98.12 251 ALA A O 1
ATOM 1911 N N . ALA A 1 252 ? 22.102 16.174 -24.943 1.00 98.38 252 ALA A N 1
ATOM 1912 C CA . ALA A 1 252 ? 22.632 16.550 -23.632 1.00 98.38 252 ALA A CA 1
ATOM 1913 C C . ALA A 1 252 ? 21.648 17.419 -22.826 1.00 98.38 252 ALA A C 1
ATOM 1915 O O . ALA A 1 252 ? 21.413 17.173 -21.643 1.00 98.38 252 ALA A O 1
ATOM 1916 N N . ASN A 1 253 ? 21.006 18.401 -23.469 1.00 98.19 253 ASN A N 1
ATOM 1917 C CA . ASN A 1 253 ? 19.996 19.240 -22.818 1.00 98.19 253 ASN A CA 1
ATOM 1918 C C . ASN A 1 253 ? 18.753 18.438 -22.390 1.00 98.19 253 ASN A C 1
ATOM 1920 O O . ASN A 1 253 ? 18.190 18.684 -21.319 1.00 98.19 253 ASN A O 1
ATOM 1924 N N . ALA A 1 254 ? 18.318 17.477 -23.211 1.00 97.94 254 ALA A N 1
ATOM 1925 C CA . ALA A 1 254 ? 17.196 16.599 -22.888 1.00 97.94 254 ALA A CA 1
ATOM 1926 C C . ALA A 1 254 ? 17.534 15.647 -21.728 1.00 97.94 254 ALA A C 1
ATOM 1928 O O . ALA A 1 254 ? 16.726 15.484 -20.812 1.00 97.94 254 ALA A O 1
ATOM 1929 N N . GLU A 1 255 ? 18.736 15.066 -21.728 1.00 98.50 255 GLU A N 1
ATOM 1930 C CA . GLU A 1 255 ? 19.238 14.230 -20.633 1.00 98.50 255 GLU A CA 1
ATOM 1931 C C . GLU A 1 255 ? 19.323 15.012 -19.321 1.00 98.50 255 GLU A C 1
ATOM 1933 O O . GLU A 1 255 ? 18.827 14.535 -18.300 1.00 98.50 255 GLU A O 1
ATOM 1938 N N . GLN A 1 256 ? 19.854 16.238 -19.353 1.00 98.44 256 GLN A N 1
ATOM 1939 C CA . GLN A 1 256 ? 19.923 17.105 -18.177 1.00 98.44 256 GLN A CA 1
ATOM 1940 C C . GLN A 1 256 ? 18.527 17.449 -17.642 1.00 98.44 256 GLN A C 1
ATOM 1942 O O . GLN A 1 256 ? 18.271 17.315 -16.447 1.00 98.44 256 GLN A O 1
ATOM 1947 N N . THR A 1 257 ? 17.593 17.812 -18.526 1.00 98.25 257 THR A N 1
ATOM 1948 C CA . THR A 1 257 ? 16.204 18.114 -18.141 1.00 98.25 257 THR A CA 1
ATOM 1949 C C . THR A 1 257 ? 15.535 16.910 -17.474 1.00 98.25 257 THR A C 1
ATOM 1951 O O . THR A 1 257 ? 14.867 17.051 -16.448 1.00 98.25 257 THR A O 1
ATOM 1954 N N . ASN A 1 258 ? 15.737 15.709 -18.024 1.00 98.12 258 ASN A N 1
ATOM 1955 C CA . ASN A 1 258 ? 15.213 14.478 -17.441 1.00 98.12 258 ASN A CA 1
ATOM 1956 C C . ASN A 1 258 ? 15.864 14.170 -16.086 1.00 98.12 258 ASN A C 1
ATOM 1958 O O . ASN A 1 258 ? 15.162 13.784 -15.152 1.00 98.12 258 ASN A O 1
ATOM 1962 N N . ALA A 1 259 ? 17.178 14.362 -15.953 1.00 98.38 259 ALA A N 1
ATOM 1963 C CA . ALA A 1 259 ? 17.893 14.166 -14.696 1.00 98.38 259 ALA A CA 1
ATOM 1964 C C . ALA A 1 259 ? 17.373 15.105 -13.593 1.00 98.38 259 ALA A C 1
ATOM 1966 O O . ALA A 1 259 ? 17.085 14.648 -12.482 1.00 98.38 259 ALA A O 1
ATOM 1967 N N . ASP A 1 260 ? 17.168 16.384 -13.914 1.00 98.50 260 ASP A N 1
ATOM 1968 C CA . ASP A 1 260 ? 16.628 17.380 -12.985 1.00 98.50 260 ASP A CA 1
ATOM 1969 C C . ASP A 1 260 ? 15.183 17.053 -12.581 1.00 98.50 260 ASP A C 1
ATOM 1971 O O . ASP A 1 260 ? 14.835 17.112 -11.397 1.00 98.50 260 ASP A O 1
ATOM 1975 N N . ALA A 1 261 ? 14.346 16.630 -13.535 1.00 98.50 261 ALA A N 1
ATOM 1976 C CA . ALA A 1 261 ? 12.973 16.204 -13.264 1.00 98.50 261 ALA A CA 1
ATOM 1977 C C . ALA A 1 261 ? 12.921 14.974 -12.341 1.00 98.50 261 ALA A C 1
ATOM 1979 O O . ALA A 1 261 ? 12.140 14.947 -11.387 1.00 98.50 261 ALA A O 1
ATOM 1980 N N . ILE A 1 262 ? 13.786 13.981 -12.572 1.00 98.56 262 ILE A N 1
ATOM 1981 C CA . ILE A 1 262 ? 13.903 12.790 -11.717 1.00 98.56 262 ILE A CA 1
ATOM 1982 C C . ILE A 1 262 ? 14.361 13.178 -10.305 1.00 98.56 262 ILE A C 1
ATOM 1984 O O . ILE A 1 262 ? 13.815 12.675 -9.321 1.00 98.56 262 ILE A O 1
ATOM 1988 N N . ALA A 1 263 ? 15.334 14.084 -10.173 1.00 98.50 263 ALA A N 1
ATOM 1989 C CA . ALA A 1 263 ? 15.815 14.553 -8.874 1.00 98.50 263 ALA A CA 1
ATOM 1990 C C . ALA A 1 263 ? 14.731 15.321 -8.093 1.00 98.50 263 ALA A C 1
ATOM 1992 O O . ALA A 1 263 ? 14.560 15.112 -6.883 1.00 98.50 263 ALA A O 1
ATOM 1993 N N . ALA A 1 264 ? 13.962 16.167 -8.783 1.00 98.31 264 ALA A N 1
ATOM 1994 C CA . ALA A 1 264 ? 12.825 16.876 -8.208 1.00 98.31 264 ALA A CA 1
ATOM 1995 C C . ALA A 1 264 ? 11.726 15.904 -7.751 1.00 98.31 264 ALA A C 1
ATOM 1997 O O . ALA A 1 264 ? 11.229 16.026 -6.627 1.00 98.31 264 ALA A O 1
ATOM 1998 N N . GLU A 1 265 ? 11.390 14.901 -8.570 1.00 98.44 265 GLU A N 1
ATOM 1999 C CA . GLU A 1 265 ? 10.382 13.897 -8.221 1.00 98.44 265 GLU A CA 1
ATOM 2000 C C . GLU A 1 265 ? 10.817 13.045 -7.031 1.00 98.44 265 GLU A C 1
ATOM 2002 O O . GLU A 1 265 ? 10.047 12.848 -6.092 1.00 98.44 265 GLU A O 1
ATOM 2007 N N . LYS A 1 266 ? 12.085 12.622 -7.003 1.00 98.62 266 LYS A N 1
ATOM 2008 C CA . LYS A 1 266 ? 12.660 11.902 -5.864 1.00 98.62 266 LYS A CA 1
ATOM 2009 C C . LYS A 1 266 ? 12.538 12.713 -4.574 1.00 98.62 266 LYS A C 1
ATOM 2011 O O . LYS A 1 266 ? 12.142 12.174 -3.545 1.00 98.62 266 LYS A O 1
ATOM 2016 N N . THR A 1 267 ? 12.835 14.009 -4.629 1.00 98.56 267 THR A N 1
ATOM 2017 C CA . THR A 1 267 ? 12.721 14.901 -3.466 1.00 98.56 267 THR A CA 1
ATOM 2018 C C . THR A 1 267 ? 11.269 15.043 -3.008 1.00 98.56 267 THR A C 1
ATOM 2020 O O . THR A 1 267 ? 10.980 14.931 -1.816 1.00 98.56 267 THR A O 1
ATOM 2023 N N . ARG A 1 268 ? 10.329 15.238 -3.943 1.00 98.62 268 ARG A N 1
ATOM 2024 C CA . ARG A 1 268 ? 8.892 15.298 -3.637 1.00 98.62 268 ARG A CA 1
ATOM 2025 C C . ARG A 1 268 ? 8.386 14.006 -2.995 1.00 98.62 268 ARG A C 1
ATOM 2027 O O . ARG A 1 268 ? 7.670 14.084 -1.998 1.00 98.62 268 ARG A O 1
ATOM 2034 N N . ALA A 1 269 ? 8.773 12.851 -3.533 1.00 98.31 269 ALA A N 1
ATOM 2035 C CA . ALA A 1 269 ? 8.381 11.544 -3.016 1.00 98.31 269 ALA A CA 1
ATOM 2036 C C . ALA A 1 269 ? 8.893 11.322 -1.585 1.00 98.31 269 ALA A C 1
ATOM 2038 O O . ALA A 1 269 ? 8.104 10.993 -0.702 1.00 98.31 269 ALA A O 1
ATOM 2039 N N . VAL A 1 270 ? 10.176 11.602 -1.325 1.00 98.62 270 VAL A N 1
ATOM 2040 C CA . VAL A 1 270 ? 10.779 11.481 0.016 1.00 98.62 270 VAL A CA 1
ATOM 2041 C C . VAL A 1 270 ? 10.095 12.405 1.028 1.00 98.62 270 VAL A C 1
ATOM 2043 O O . VAL A 1 270 ? 9.804 11.992 2.153 1.00 98.62 270 VAL A O 1
ATOM 2046 N N . ASN A 1 271 ? 9.790 13.646 0.639 1.00 98.38 271 ASN A N 1
ATOM 2047 C CA . ASN A 1 271 ? 9.088 14.587 1.512 1.00 98.38 271 ASN A CA 1
ATOM 2048 C C . ASN A 1 271 ? 7.666 14.107 1.842 1.00 98.38 271 ASN A C 1
ATOM 2050 O O . ASN A 1 271 ? 7.244 14.196 2.996 1.00 98.38 271 ASN A O 1
ATOM 2054 N N . ALA A 1 272 ? 6.939 13.571 0.856 1.00 98.25 272 ALA A N 1
ATOM 2055 C CA . ALA A 1 272 ? 5.603 13.016 1.060 1.00 98.25 272 ALA A CA 1
ATOM 2056 C C . ALA A 1 272 ? 5.629 11.772 1.965 1.00 98.25 272 ALA A C 1
ATOM 2058 O O . ALA A 1 272 ? 4.815 11.656 2.879 1.00 98.25 272 ALA A O 1
ATOM 2059 N N . GLU A 1 273 ? 6.591 10.871 1.761 1.00 98.56 273 GLU A N 1
ATOM 2060 C CA . GLU A 1 273 ? 6.774 9.673 2.586 1.00 98.56 273 GLU A CA 1
ATOM 2061 C C . GLU A 1 273 ? 7.126 10.025 4.039 1.00 98.56 273 GLU A C 1
ATOM 2063 O O . GLU A 1 273 ? 6.555 9.467 4.981 1.00 98.56 273 GLU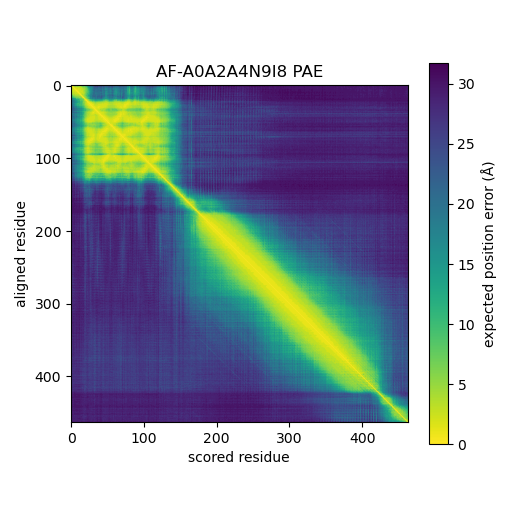 A O 1
ATOM 2068 N N . THR A 1 274 ? 7.986 11.026 4.232 1.00 98.56 274 THR A N 1
ATOM 2069 C CA . THR A 1 274 ? 8.328 11.555 5.560 1.00 98.56 274 THR A CA 1
ATOM 2070 C C . THR A 1 274 ? 7.104 12.171 6.245 1.00 98.56 274 THR A C 1
ATOM 2072 O O . THR A 1 274 ? 6.832 11.881 7.410 1.00 98.56 274 THR A O 1
ATOM 2075 N N . ALA A 1 275 ? 6.324 12.987 5.526 1.00 98.12 275 ALA A N 1
ATOM 2076 C CA . ALA A 1 275 ? 5.107 13.595 6.061 1.00 98.12 275 ALA A CA 1
ATOM 2077 C C . ALA A 1 275 ? 4.066 12.538 6.465 1.00 98.12 275 ALA A C 1
ATOM 2079 O O . ALA A 1 275 ? 3.507 12.614 7.561 1.00 98.12 275 ALA A O 1
ATOM 2080 N N . ASN A 1 276 ? 3.863 11.517 5.626 1.00 98.38 276 ASN A N 1
ATOM 2081 C CA . ASN A 1 276 ? 2.965 10.401 5.923 1.00 98.38 276 ASN A CA 1
ATOM 2082 C C . ASN A 1 276 ? 3.429 9.609 7.150 1.00 98.38 276 ASN A C 1
ATOM 2084 O O . ASN A 1 276 ? 2.618 9.301 8.021 1.00 98.38 276 ASN A O 1
ATOM 2088 N N . THR A 1 277 ? 4.727 9.327 7.262 1.00 98.38 277 THR A N 1
ATOM 2089 C CA . THR A 1 277 ? 5.299 8.616 8.416 1.00 98.38 277 THR A CA 1
ATOM 2090 C C . THR A 1 277 ? 5.086 9.395 9.718 1.00 98.38 277 THR A C 1
ATOM 2092 O O . THR A 1 277 ? 4.659 8.826 10.728 1.00 98.38 277 THR A O 1
ATOM 2095 N N . ASN A 1 278 ? 5.305 10.713 9.692 1.00 98.31 278 ASN A N 1
ATOM 2096 C CA . ASN A 1 278 ? 5.070 11.582 10.846 1.00 98.31 278 ASN A CA 1
ATOM 2097 C C . ASN A 1 278 ? 3.584 11.616 11.241 1.00 98.31 278 ASN A C 1
ATOM 2099 O O . ASN A 1 278 ? 3.261 11.514 12.425 1.00 98.31 278 ASN A O 1
ATOM 2103 N N . ALA A 1 279 ? 2.677 11.700 10.263 1.00 98.44 279 ALA A N 1
ATOM 2104 C CA . ALA A 1 279 ? 1.235 11.677 10.503 1.00 98.44 279 ALA A CA 1
ATOM 2105 C C . ALA A 1 279 ? 0.766 10.339 11.102 1.00 98.44 279 ALA A C 1
ATOM 2107 O O . ALA A 1 279 ? 0.012 10.334 12.074 1.00 98.44 279 ALA A O 1
ATOM 2108 N N . ILE A 1 280 ? 1.253 9.207 10.580 1.00 98.56 280 ILE A N 1
ATOM 2109 C CA . ILE A 1 280 ? 0.967 7.869 11.123 1.00 98.56 280 ILE A CA 1
ATOM 2110 C C . ILE A 1 280 ? 1.442 7.766 12.573 1.00 98.56 280 ILE A C 1
ATOM 2112 O O . ILE A 1 280 ? 0.699 7.293 13.434 1.00 98.56 280 ILE A O 1
ATOM 2116 N N . THR A 1 281 ? 2.655 8.242 12.856 1.00 98.50 281 THR A N 1
ATOM 2117 C CA . THR A 1 281 ? 3.224 8.222 14.210 1.00 98.50 281 THR A CA 1
ATOM 2118 C C . THR A 1 281 ? 2.376 9.056 15.168 1.00 98.50 281 THR A C 1
ATOM 2120 O O . THR A 1 281 ? 1.987 8.568 16.227 1.00 98.50 281 THR A O 1
ATOM 2123 N N . SER A 1 282 ? 2.004 10.276 14.770 1.00 98.25 282 SER A N 1
ATOM 2124 C CA . SER A 1 282 ? 1.141 11.148 15.573 1.00 98.25 282 SER A CA 1
ATOM 2125 C C . SER A 1 282 ? -0.234 10.528 15.835 1.00 98.25 282 SER A C 1
ATOM 2127 O O . SER A 1 282 ? -0.713 10.558 16.966 1.00 98.25 282 SER A O 1
ATOM 2129 N N . ASN A 1 283 ? -0.864 9.942 14.811 1.00 98.12 283 ASN A N 1
ATOM 2130 C CA . ASN A 1 283 ? -2.160 9.277 14.952 1.00 98.12 283 ASN A CA 1
ATOM 2131 C C . ASN A 1 283 ? -2.074 8.055 15.869 1.00 98.12 283 ASN A C 1
ATOM 2133 O O . ASN A 1 283 ? -2.973 7.830 16.672 1.00 98.12 283 ASN A O 1
ATOM 2137 N N . THR A 1 284 ? -0.987 7.287 15.781 1.00 98.50 284 THR A N 1
ATOM 2138 C CA . THR A 1 284 ? -0.756 6.128 16.654 1.00 98.50 284 THR A CA 1
ATOM 2139 C C . THR A 1 284 ? -0.680 6.556 18.119 1.00 98.50 284 THR A C 1
ATOM 2141 O O . THR A 1 284 ? -1.339 5.950 18.962 1.00 98.50 284 THR A O 1
ATOM 2144 N N . THR A 1 285 ? 0.058 7.630 18.419 1.00 98.38 285 THR A N 1
ATOM 2145 C CA . THR A 1 285 ? 0.130 8.197 19.774 1.00 98.38 285 THR A CA 1
ATOM 2146 C C . THR A 1 285 ? -1.234 8.694 20.249 1.00 98.38 285 THR A C 1
ATOM 2148 O O . THR A 1 285 ? -1.672 8.315 21.330 1.00 98.38 285 THR A O 1
ATOM 2151 N N . ALA A 1 286 ? -1.953 9.460 19.422 1.00 98.38 286 ALA A N 1
ATOM 2152 C CA . ALA A 1 286 ? -3.272 9.983 19.783 1.00 98.38 286 ALA A CA 1
ATOM 2153 C C . ALA A 1 286 ? -4.288 8.866 20.084 1.00 98.38 286 ALA A C 1
ATOM 2155 O O . ALA A 1 286 ? -5.043 8.957 21.049 1.00 98.38 286 ALA A O 1
ATOM 2156 N N . VAL A 1 287 ? -4.283 7.784 19.297 1.00 98.50 287 VAL A N 1
ATOM 2157 C CA . VAL A 1 287 ? -5.136 6.610 19.542 1.00 98.50 287 VAL A CA 1
ATOM 2158 C C . VAL A 1 287 ? -4.761 5.912 20.852 1.00 98.50 287 VAL A C 1
ATOM 2160 O O . VAL A 1 287 ? -5.650 5.484 21.587 1.00 98.50 287 VAL A O 1
ATOM 2163 N N . ALA A 1 288 ? -3.467 5.798 21.166 1.00 98.31 288 ALA A N 1
ATOM 2164 C CA . ALA A 1 288 ? -3.015 5.209 22.424 1.00 98.31 288 ALA A CA 1
ATOM 2165 C C . ALA A 1 288 ? -3.444 6.049 23.643 1.00 98.31 288 ALA A C 1
ATOM 2167 O O . ALA A 1 288 ? -3.922 5.490 24.634 1.00 98.31 288 ALA A O 1
ATOM 2168 N N . ASP A 1 289 ? -3.333 7.375 23.549 1.00 98.38 289 ASP A N 1
ATOM 2169 C CA . ASP A 1 289 ? -3.748 8.307 24.601 1.00 98.38 289 ASP A CA 1
ATOM 2170 C C . ASP A 1 289 ? -5.269 8.276 24.824 1.00 98.38 289 ASP A C 1
ATOM 2172 O O . ASP A 1 289 ? -5.733 8.211 25.969 1.00 98.38 289 ASP A O 1
ATOM 2176 N N . GLU A 1 290 ? -6.051 8.246 23.740 1.00 98.38 290 GLU A N 1
ATOM 2177 C CA . GLU A 1 290 ? -7.511 8.112 23.793 1.00 98.38 290 GLU A CA 1
ATOM 2178 C C . GLU A 1 290 ? -7.917 6.778 24.435 1.00 98.38 290 GLU A C 1
ATOM 2180 O O . GLU A 1 290 ? -8.732 6.747 25.358 1.00 98.38 290 GLU A O 1
ATOM 2185 N N . ALA A 1 291 ? -7.291 5.669 24.026 1.00 98.31 291 ALA A N 1
ATOM 2186 C CA . ALA A 1 291 ? -7.555 4.353 24.602 1.00 98.31 291 ALA A CA 1
ATOM 2187 C C . ALA A 1 291 ? -7.235 4.301 26.106 1.00 98.31 291 ALA A C 1
ATOM 2189 O O . ALA A 1 291 ? -7.980 3.699 26.883 1.00 98.31 291 ALA A O 1
ATOM 2190 N N . ASN A 1 292 ? -6.147 4.942 26.541 1.00 98.31 292 ASN A N 1
ATOM 2191 C CA . ASN A 1 292 ? -5.798 5.020 27.957 1.00 98.31 292 ASN A CA 1
ATOM 2192 C C . ASN A 1 292 ? -6.811 5.866 28.747 1.00 98.31 292 ASN A C 1
ATOM 2194 O O . ASN A 1 292 ? -7.251 5.459 29.825 1.00 98.31 292 ASN A O 1
ATOM 2198 N N . THR A 1 293 ? -7.233 7.001 28.187 1.00 98.44 293 THR A N 1
ATOM 2199 C CA . THR A 1 293 ? -8.252 7.877 28.784 1.00 98.44 293 THR A CA 1
ATOM 2200 C C . THR A 1 293 ? -9.588 7.148 28.934 1.00 98.44 293 THR A C 1
ATOM 2202 O O . THR A 1 293 ? -10.165 7.144 30.025 1.00 98.44 293 THR A O 1
ATOM 2205 N N . ALA A 1 294 ? -10.031 6.444 27.889 1.00 98.19 294 ALA A N 1
ATOM 2206 C CA . ALA A 1 294 ? -11.243 5.632 27.911 1.00 98.19 294 ALA A CA 1
ATOM 2207 C C . ALA A 1 294 ? -11.177 4.534 28.986 1.00 98.19 294 ALA A C 1
ATOM 2209 O O . ALA A 1 294 ? -12.085 4.426 29.810 1.00 98.19 294 ALA A O 1
ATOM 2210 N N . ARG A 1 295 ? -10.068 3.783 29.068 1.00 98.50 295 ARG A N 1
ATOM 2211 C CA . ARG A 1 295 ? -9.881 2.745 30.101 1.00 98.50 295 ARG A CA 1
ATOM 2212 C C . ARG A 1 295 ? -9.915 3.303 31.523 1.00 98.50 295 ARG A C 1
ATOM 2214 O O . ARG A 1 295 ? -10.428 2.647 32.431 1.00 98.50 295 ARG A O 1
ATOM 2221 N N . ILE A 1 296 ? -9.351 4.490 31.747 1.00 98.25 296 ILE A N 1
ATOM 2222 C CA . ILE A 1 296 ? -9.396 5.149 33.058 1.00 98.25 296 ILE A CA 1
ATOM 2223 C C . ILE A 1 296 ? -10.834 5.545 33.404 1.00 98.25 296 ILE A C 1
ATOM 2225 O O . ILE A 1 296 ? -11.273 5.271 34.522 1.00 98.25 296 ILE A O 1
ATOM 2229 N N . ALA A 1 297 ? -11.571 6.136 32.461 1.00 98.06 297 ALA A N 1
ATOM 2230 C CA . ALA A 1 297 ? -12.967 6.517 32.659 1.00 98.06 297 ALA A CA 1
ATOM 2231 C C . ALA A 1 297 ? -13.867 5.299 32.933 1.00 98.06 297 ALA A C 1
ATOM 2233 O O . ALA A 1 297 ? -14.664 5.320 33.870 1.00 98.06 297 ALA A O 1
ATOM 2234 N N . GLU A 1 298 ? -13.694 4.209 32.180 1.00 98.31 298 GLU A N 1
ATOM 2235 C CA . GLU A 1 298 ? -14.402 2.942 32.404 1.00 98.31 298 GLU A CA 1
ATOM 2236 C C . GLU A 1 298 ? -14.141 2.381 33.803 1.00 98.31 298 GLU A C 1
ATOM 2238 O O . GLU A 1 298 ? -15.082 1.988 34.493 1.00 98.31 298 GLU A O 1
ATOM 2243 N N . ARG A 1 299 ? -12.881 2.392 34.258 1.00 98.44 299 ARG A N 1
ATOM 2244 C CA . ARG A 1 299 ? -12.522 1.940 35.608 1.00 98.44 299 ARG A CA 1
ATOM 2245 C C . ARG A 1 299 ? -13.173 2.803 36.687 1.00 98.44 299 ARG A C 1
ATOM 2247 O O . ARG A 1 299 ? -13.754 2.257 37.616 1.00 98.44 299 ARG A O 1
ATOM 2254 N N . ILE A 1 300 ? -13.123 4.130 36.548 1.00 98.25 300 ILE A N 1
ATOM 2255 C CA . ILE A 1 300 ? -13.769 5.057 37.492 1.00 98.25 300 ILE A CA 1
ATOM 2256 C C . ILE A 1 300 ? -15.278 4.793 37.559 1.00 98.25 300 ILE A C 1
ATOM 2258 O O . ILE A 1 300 ? -15.838 4.716 38.651 1.00 98.25 300 ILE A O 1
ATOM 2262 N N . ASN A 1 301 ? -15.932 4.606 36.410 1.00 98.00 301 ASN A N 1
ATOM 2263 C CA . ASN A 1 301 ? -17.358 4.290 36.365 1.00 98.00 301 ASN A CA 1
ATOM 2264 C C . ASN A 1 301 ? -17.665 2.933 37.014 1.00 98.00 301 ASN A C 1
ATOM 2266 O O . ASN A 1 301 ? -18.627 2.829 37.774 1.00 98.00 301 ASN A O 1
ATOM 2270 N N . ALA A 1 302 ? -16.853 1.904 36.762 1.00 98.25 302 ALA A N 1
ATOM 2271 C CA . ALA A 1 302 ? -17.016 0.589 37.381 1.00 98.25 302 ALA A CA 1
ATOM 2272 C C . ALA A 1 302 ? -16.862 0.643 38.914 1.00 98.25 302 ALA A C 1
ATOM 2274 O O . ALA A 1 302 ? -17.674 0.056 39.640 1.00 98.25 302 ALA A O 1
ATOM 2275 N N . ASP A 1 303 ? -15.874 1.393 39.408 1.00 98.50 303 ASP A N 1
ATOM 2276 C CA . ASP A 1 303 ? -15.646 1.615 40.838 1.00 98.50 303 ASP A CA 1
ATOM 2277 C C . ASP A 1 303 ? -16.836 2.366 41.470 1.00 98.50 303 ASP A C 1
ATOM 2279 O O . ASP A 1 303 ? -17.354 1.955 42.512 1.00 98.50 303 ASP A O 1
ATOM 2283 N N . ALA A 1 304 ? -17.338 3.417 40.808 1.00 98.50 304 ALA A N 1
ATOM 2284 C CA . ALA A 1 304 ? -18.493 4.193 41.266 1.00 98.50 304 ALA A CA 1
ATOM 2285 C C . ALA A 1 304 ? -19.783 3.356 41.322 1.00 98.50 304 ALA A C 1
ATOM 2287 O O . ALA A 1 304 ? -20.509 3.407 42.314 1.00 98.50 304 ALA A O 1
ATOM 2288 N N . ILE A 1 305 ? -20.047 2.538 40.297 1.00 98.50 305 ILE A N 1
ATOM 2289 C CA . ILE A 1 305 ? -21.188 1.609 40.273 1.00 98.50 305 ILE A CA 1
ATOM 2290 C C . ILE A 1 305 ? -21.088 0.605 41.428 1.00 98.50 305 ILE A C 1
ATOM 2292 O O . ILE A 1 305 ? -22.082 0.321 42.097 1.00 98.50 305 ILE A O 1
ATOM 2296 N N . THR A 1 306 ? -19.890 0.079 41.690 1.00 98.50 306 THR A N 1
ATOM 2297 C CA . THR A 1 306 ? -19.656 -0.875 42.784 1.00 98.50 306 THR A CA 1
ATOM 2298 C C . THR A 1 306 ? -19.896 -0.235 44.153 1.00 98.50 306 THR A C 1
ATOM 2300 O O . THR A 1 306 ? -20.552 -0.832 45.017 1.00 98.50 306 THR A O 1
ATOM 2303 N N . ALA A 1 307 ? -19.421 0.998 44.348 1.00 98.19 307 ALA A N 1
ATOM 2304 C CA . ALA A 1 307 ? -19.675 1.772 45.557 1.00 98.19 307 ALA A CA 1
ATOM 2305 C C . ALA A 1 307 ? -21.176 2.049 45.747 1.00 98.19 307 ALA A C 1
ATOM 2307 O O . ALA A 1 307 ? -21.704 1.836 46.841 1.00 98.19 307 ALA A O 1
ATOM 2308 N N . GLU A 1 308 ? -21.883 2.439 44.682 1.00 98.25 308 GLU A N 1
ATOM 2309 C CA . GLU A 1 308 ? -23.323 2.707 44.733 1.00 98.25 308 GLU A CA 1
ATOM 2310 C C . GLU A 1 308 ? -24.126 1.451 45.072 1.00 98.25 308 GLU A C 1
ATOM 2312 O O . GLU A 1 308 ? -24.996 1.482 45.940 1.00 98.25 308 GLU A O 1
ATOM 2317 N N . LYS A 1 309 ? -23.783 0.314 44.457 1.00 98.56 309 LYS A N 1
ATOM 2318 C CA . LYS A 1 309 ? -24.410 -0.977 44.755 1.00 98.56 309 LYS A CA 1
ATOM 2319 C C . LYS A 1 309 ? -24.239 -1.363 46.225 1.00 98.56 309 LYS A C 1
ATOM 2321 O O . LYS A 1 309 ? -25.179 -1.847 46.850 1.00 98.56 309 LYS A O 1
ATOM 2326 N N . THR A 1 310 ? -23.056 -1.119 46.784 1.00 98.44 310 THR A N 1
ATOM 2327 C CA . THR A 1 310 ? -22.771 -1.370 48.205 1.00 98.44 310 THR A CA 1
ATOM 2328 C C . THR A 1 310 ? -23.593 -0.447 49.103 1.00 98.44 310 THR A C 1
ATOM 2330 O O . THR A 1 310 ? -24.201 -0.899 50.072 1.00 98.44 310 THR A O 1
ATOM 2333 N N . ARG A 1 311 ? -23.666 0.846 48.765 1.00 98.50 311 ARG A N 1
ATOM 2334 C CA . ARG A 1 311 ? -24.469 1.830 49.501 1.00 98.50 311 ARG A CA 1
ATOM 2335 C C . ARG A 1 311 ? -25.954 1.466 49.496 1.00 98.50 311 ARG A C 1
ATOM 2337 O O . ARG A 1 311 ? -26.579 1.505 50.554 1.00 98.50 311 ARG A O 1
ATOM 2344 N N . ALA A 1 312 ? -26.491 1.073 48.342 1.00 98.19 312 ALA A N 1
ATOM 2345 C CA . ALA A 1 312 ? -27.874 0.632 48.198 1.00 98.19 312 ALA A CA 1
ATOM 2346 C C . ALA A 1 312 ? -28.164 -0.615 49.052 1.00 98.19 312 ALA A C 1
ATOM 2348 O O . ALA A 1 312 ? -29.115 -0.608 49.828 1.00 98.19 312 ALA A O 1
ATOM 2349 N N . ALA A 1 313 ? -27.300 -1.635 49.000 1.00 98.38 313 ALA A N 1
ATOM 2350 C CA . ALA A 1 313 ? -27.453 -2.849 49.807 1.00 98.38 313 ALA A CA 1
ATOM 2351 C C . ALA A 1 313 ? -27.420 -2.567 51.323 1.00 98.38 313 ALA A C 1
ATOM 2353 O O . ALA A 1 313 ? -28.217 -3.120 52.086 1.00 98.38 313 ALA A O 1
ATOM 2354 N N . ASN A 1 314 ? -26.532 -1.670 51.766 1.00 98.12 314 ASN A N 1
ATOM 2355 C CA . ASN A 1 314 ? -26.465 -1.246 53.165 1.00 98.12 314 ASN A CA 1
ATOM 2356 C C . ASN A 1 314 ? -27.736 -0.498 53.594 1.00 98.12 314 ASN A C 1
ATOM 2358 O O . ASN A 1 314 ? -28.256 -0.753 54.680 1.00 98.12 314 ASN A O 1
ATOM 2362 N N . ALA A 1 315 ? -28.251 0.400 52.748 1.00 98.12 315 ALA A N 1
ATOM 2363 C CA . ALA A 1 315 ? -29.490 1.128 53.015 1.00 98.12 315 ALA A CA 1
ATOM 2364 C C . ALA A 1 315 ? -30.699 0.182 53.098 1.00 98.12 315 ALA A C 1
ATOM 2366 O O . ALA A 1 315 ? -31.517 0.306 54.008 1.00 98.12 315 ALA A O 1
ATOM 2367 N N . GLU A 1 316 ? -30.784 -0.801 52.202 1.00 98.38 316 GLU A N 1
ATOM 2368 C CA . GLU A 1 316 ? -31.855 -1.799 52.192 1.00 98.38 316 GLU A CA 1
ATOM 2369 C C . GLU A 1 316 ? -31.806 -2.714 53.423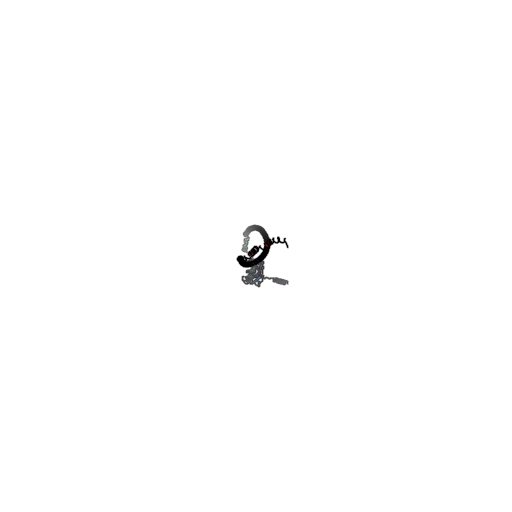 1.00 98.38 316 GLU A C 1
ATOM 2371 O O . GLU A 1 316 ? -32.835 -2.974 54.052 1.00 98.38 316 GLU A O 1
ATOM 2376 N N . THR A 1 317 ? -30.604 -3.110 53.848 1.00 98.44 317 THR A N 1
ATOM 2377 C CA . THR A 1 317 ? -30.395 -3.847 55.104 1.00 98.44 317 THR A CA 1
ATOM 2378 C C . THR A 1 317 ? -30.831 -3.017 56.313 1.00 98.44 317 THR A C 1
ATOM 2380 O O . THR A 1 317 ? -31.572 -3.503 57.167 1.00 98.44 317 THR A O 1
ATOM 2383 N N . ALA A 1 318 ? -30.417 -1.747 56.385 1.00 97.75 318 ALA A N 1
ATOM 2384 C CA . ALA A 1 318 ? -30.798 -0.851 57.474 1.00 97.75 318 ALA A CA 1
ATOM 2385 C C . ALA A 1 318 ? -32.319 -0.639 57.536 1.00 97.75 318 ALA A C 1
ATOM 2387 O O . ALA A 1 318 ? -32.905 -0.705 58.618 1.00 97.75 318 ALA A O 1
ATOM 2388 N N . ASN A 1 319 ? -32.966 -0.451 56.382 1.00 98.00 319 ASN A N 1
ATOM 2389 C CA . ASN A 1 319 ? -34.415 -0.297 56.296 1.00 98.00 319 ASN A CA 1
ATOM 2390 C C . ASN A 1 319 ? -35.148 -1.577 56.725 1.00 98.00 319 ASN A C 1
ATOM 2392 O O . ASN A 1 319 ? -36.094 -1.517 57.506 1.00 98.00 319 ASN A O 1
ATOM 2396 N N . THR A 1 320 ? -34.669 -2.746 56.292 1.00 98.19 320 THR A N 1
ATOM 2397 C CA . THR A 1 320 ? -35.223 -4.049 56.696 1.00 98.19 320 THR A CA 1
ATOM 2398 C C . THR A 1 320 ? -35.132 -4.254 58.210 1.00 98.19 320 THR A C 1
ATOM 2400 O O . THR A 1 320 ? -36.109 -4.658 58.847 1.00 98.19 320 THR A O 1
ATOM 2403 N N . ASN A 1 321 ? -33.989 -3.913 58.813 1.00 98.00 321 ASN A N 1
ATOM 2404 C CA . ASN A 1 321 ? -33.800 -3.987 60.262 1.00 98.00 321 ASN A CA 1
ATOM 2405 C C . ASN A 1 321 ? -34.743 -3.032 61.010 1.00 98.00 321 ASN A C 1
ATOM 2407 O O . ASN A 1 321 ? -35.346 -3.428 62.006 1.00 98.00 321 ASN A O 1
ATOM 2411 N N . ALA A 1 322 ? -34.914 -1.801 60.518 1.00 98.06 322 ALA A N 1
ATOM 2412 C CA . ALA A 1 322 ? -35.828 -0.825 61.109 1.00 98.06 322 ALA A CA 1
ATOM 2413 C C . ALA A 1 322 ? -37.293 -1.283 61.031 1.00 98.06 322 ALA A C 1
ATOM 2415 O O . ALA A 1 322 ? -38.007 -1.221 62.031 1.00 98.06 322 ALA A O 1
ATOM 2416 N N . ILE A 1 323 ? -37.729 -1.805 59.878 1.00 98.31 323 ILE A N 1
ATOM 2417 C CA . ILE A 1 323 ? -39.071 -2.384 59.703 1.00 98.31 323 ILE A CA 1
ATOM 2418 C C . ILE A 1 323 ? -39.285 -3.534 60.687 1.00 98.31 323 ILE A C 1
ATOM 2420 O O . ILE A 1 323 ? -40.311 -3.575 61.362 1.00 98.31 323 ILE A O 1
ATOM 2424 N N . THR A 1 324 ? -38.307 -4.433 60.809 1.00 98.25 324 THR A N 1
ATOM 2425 C CA . THR A 1 324 ? -38.378 -5.571 61.735 1.00 98.25 324 THR A CA 1
ATOM 2426 C C . THR A 1 324 ? -38.485 -5.098 63.185 1.00 98.25 324 THR A C 1
ATOM 2428 O O . THR A 1 324 ? -39.351 -5.564 63.919 1.00 98.25 324 THR A O 1
ATOM 2431 N N . SER A 1 325 ? -37.664 -4.125 63.591 1.00 97.94 325 SER A N 1
ATOM 2432 C CA . SER A 1 325 ? -37.713 -3.548 64.939 1.00 97.94 325 SER A CA 1
ATOM 2433 C C . SER A 1 325 ? -39.058 -2.881 65.232 1.00 97.94 325 SER A C 1
ATOM 2435 O O . SER A 1 325 ? -39.615 -3.075 66.311 1.00 97.94 325 SER A O 1
ATOM 2437 N N . ASN A 1 326 ? -39.600 -2.121 64.277 1.00 97.81 326 ASN A N 1
ATOM 2438 C CA . ASN A 1 326 ? -40.910 -1.491 64.417 1.00 97.81 326 ASN A CA 1
ATOM 2439 C C . ASN A 1 326 ? -42.028 -2.536 64.512 1.00 97.81 326 ASN A C 1
ATOM 2441 O O . ASN A 1 326 ? -42.929 -2.379 65.330 1.00 97.81 326 ASN A O 1
ATOM 2445 N N . ALA A 1 327 ? -41.966 -3.609 63.719 1.00 98.00 327 ALA A N 1
ATOM 2446 C CA . ALA A 1 327 ? -42.934 -4.700 63.789 1.00 98.00 327 ALA A CA 1
ATOM 2447 C C . ALA A 1 327 ? -42.933 -5.371 65.172 1.00 98.00 327 ALA A C 1
ATOM 2449 O O . ALA A 1 327 ? -44.003 -5.599 65.734 1.00 98.00 327 ALA A O 1
ATOM 2450 N N . THR A 1 328 ? -41.751 -5.621 65.749 1.00 98.00 328 THR A N 1
ATOM 2451 C CA . THR A 1 328 ? -41.620 -6.144 67.119 1.00 98.00 328 THR A CA 1
ATOM 2452 C C . THR A 1 328 ? -42.211 -5.181 68.147 1.00 98.00 328 THR A C 1
ATOM 2454 O O . THR A 1 328 ? -43.040 -5.592 68.950 1.00 98.00 328 THR A O 1
ATOM 2457 N N . ALA A 1 329 ? -41.864 -3.891 68.082 1.00 97.88 329 ALA A N 1
ATOM 2458 C CA . ALA A 1 329 ? -42.383 -2.891 69.017 1.00 97.88 329 ALA A CA 1
ATOM 2459 C C . ALA A 1 329 ? -43.917 -2.773 68.960 1.00 97.88 329 ALA A C 1
ATOM 2461 O O . ALA A 1 329 ? -44.572 -2.685 69.995 1.00 97.88 329 ALA A O 1
ATOM 2462 N N . VAL A 1 330 ? -44.505 -2.823 67.759 1.00 98.06 330 VAL A N 1
ATOM 2463 C CA . VAL A 1 330 ? -45.966 -2.833 67.580 1.00 98.06 330 VAL A CA 1
ATOM 2464 C C . VAL A 1 330 ? -46.594 -4.090 68.187 1.00 98.06 330 VAL A C 1
ATOM 2466 O O . VAL A 1 330 ? -47.650 -3.998 68.810 1.00 98.06 330 VAL A O 1
ATOM 2469 N N . ALA A 1 331 ? -45.965 -5.258 68.029 1.00 97.62 331 ALA A N 1
ATOM 2470 C CA . ALA A 1 331 ? -46.452 -6.498 68.628 1.00 97.62 331 ALA A CA 1
ATOM 2471 C C . ALA A 1 331 ? -46.403 -6.458 70.168 1.00 97.62 331 ALA A C 1
ATOM 2473 O O . ALA A 1 331 ? -47.363 -6.880 70.820 1.00 97.62 331 ALA A O 1
ATOM 2474 N N . ASP A 1 332 ? -45.330 -5.911 70.744 1.00 97.69 332 ASP A N 1
ATOM 2475 C CA . ASP A 1 332 ? -45.176 -5.737 72.192 1.00 97.69 332 ASP A CA 1
ATOM 2476 C C . ASP A 1 332 ? -46.215 -4.758 72.762 1.00 97.69 332 ASP A C 1
ATOM 2478 O O . ASP A 1 332 ? -46.852 -5.048 73.782 1.00 97.69 332 ASP A O 1
ATOM 2482 N N . GLU A 1 333 ? -46.445 -3.633 72.078 1.00 97.62 333 GLU A N 1
ATOM 2483 C CA . GLU A 1 333 ? -47.474 -2.653 72.442 1.00 97.62 333 GLU A CA 1
ATOM 2484 C C . GLU A 1 333 ? -48.874 -3.279 72.380 1.00 97.62 333 GLU A C 1
ATOM 2486 O O . GLU A 1 333 ? -49.649 -3.177 73.331 1.00 97.62 333 GLU A O 1
ATOM 2491 N N . ALA A 1 334 ? -49.186 -4.015 71.307 1.00 97.50 334 ALA A N 1
ATOM 2492 C CA . ALA A 1 334 ? -50.462 -4.714 71.167 1.00 97.50 334 ALA A CA 1
ATOM 2493 C C . ALA A 1 334 ? -50.677 -5.755 72.280 1.00 97.50 334 ALA A C 1
ATOM 2495 O O . ALA A 1 334 ? -51.782 -5.881 72.815 1.00 97.50 334 ALA A O 1
ATOM 2496 N N . ASN A 1 335 ? -49.631 -6.491 72.671 1.00 97.44 335 ASN A N 1
ATOM 2497 C CA . ASN A 1 335 ? -49.720 -7.441 73.777 1.00 97.44 335 ASN A CA 1
ATOM 2498 C C . ASN A 1 335 ? -49.916 -6.736 75.129 1.00 97.44 335 ASN A C 1
ATOM 2500 O O . ASN A 1 335 ? -50.715 -7.201 75.944 1.00 97.44 335 ASN A O 1
ATOM 2504 N N . THR A 1 336 ? -49.238 -5.609 75.350 1.00 97.88 336 THR A N 1
ATOM 2505 C CA . THR A 1 336 ? -49.399 -4.778 76.554 1.00 97.88 336 THR A CA 1
ATOM 2506 C C . THR A 1 336 ? -50.823 -4.232 76.660 1.00 97.88 336 THR A C 1
ATOM 2508 O O . THR A 1 336 ? -51.457 -4.382 77.706 1.00 97.88 336 THR A O 1
ATOM 2511 N N . ALA A 1 337 ? -51.367 -3.697 75.563 1.00 96.94 337 ALA A N 1
ATOM 2512 C CA . ALA A 1 337 ? -52.747 -3.226 75.486 1.00 96.94 337 ALA A CA 1
ATOM 2513 C C . ALA A 1 337 ? -53.751 -4.350 75.790 1.00 96.94 337 ALA A C 1
ATOM 2515 O O . ALA A 1 337 ? -54.617 -4.185 76.647 1.00 96.94 337 ALA A O 1
ATOM 2516 N N . ARG A 1 338 ? -53.580 -5.534 75.183 1.00 97.94 338 ARG A N 1
ATOM 2517 C CA . ARG A 1 338 ? -54.437 -6.706 75.435 1.00 97.94 338 ARG A CA 1
ATOM 2518 C C . ARG A 1 338 ? -54.408 -7.151 76.903 1.00 97.94 338 ARG A C 1
ATOM 2520 O O . ARG A 1 338 ? -55.440 -7.530 77.451 1.00 97.94 338 ARG A O 1
ATOM 2527 N N . ILE A 1 339 ? -53.238 -7.135 77.546 1.00 97.31 339 ILE A N 1
ATOM 2528 C CA . ILE A 1 339 ? -53.111 -7.465 78.975 1.00 97.31 339 ILE A CA 1
ATOM 2529 C C . ILE A 1 339 ? -53.848 -6.426 79.830 1.00 97.31 339 ILE A C 1
ATOM 2531 O O . ILE A 1 339 ? -54.584 -6.808 80.737 1.00 97.31 339 ILE A O 1
ATOM 2535 N N . ALA A 1 340 ? -53.692 -5.134 79.533 1.00 96.69 340 ALA A N 1
ATOM 2536 C CA . ALA A 1 340 ? -54.389 -4.068 80.250 1.00 96.69 340 ALA A CA 1
ATOM 2537 C C . ALA A 1 340 ? -55.918 -4.158 80.085 1.00 96.69 340 ALA A C 1
ATOM 2539 O O . ALA A 1 340 ? -56.651 -4.022 81.064 1.00 96.69 340 ALA A O 1
ATOM 2540 N N . GLU A 1 341 ? -56.404 -4.448 78.875 1.00 97.56 341 GLU A N 1
ATOM 2541 C CA . GLU A 1 341 ? -57.825 -4.696 78.608 1.00 97.56 341 GLU A CA 1
ATOM 2542 C C . GLU A 1 341 ? -58.357 -5.893 79.400 1.00 97.56 341 GLU A C 1
ATOM 2544 O O . GLU A 1 341 ? -59.425 -5.789 80.004 1.00 97.56 341 GLU A O 1
ATOM 2549 N N . GLN A 1 342 ? -57.606 -6.999 79.464 1.00 97.94 342 GLN A N 1
ATOM 2550 C CA . GLN A 1 342 ? -57.987 -8.170 80.259 1.00 97.94 342 GLN A CA 1
ATOM 2551 C C . GLN A 1 342 ? -58.062 -7.838 81.754 1.00 97.94 342 GLN A C 1
ATOM 2553 O O . GLN A 1 342 ? -59.051 -8.169 82.399 1.00 97.94 342 GLN A O 1
ATOM 2558 N N . ILE A 1 343 ? -57.059 -7.137 82.296 1.00 97.31 343 ILE A N 1
ATOM 2559 C CA . ILE A 1 343 ? -57.053 -6.698 83.700 1.00 97.31 343 ILE A CA 1
ATOM 2560 C C . ILE A 1 343 ? -58.270 -5.814 83.992 1.00 97.31 343 ILE A C 1
ATOM 2562 O O . ILE A 1 343 ? -58.945 -6.009 85.003 1.00 97.31 343 ILE A O 1
ATOM 2566 N N . ASN A 1 344 ? -58.581 -4.864 83.105 1.00 96.75 344 ASN A N 1
ATOM 2567 C CA . ASN A 1 344 ? -59.757 -4.010 83.250 1.00 96.75 344 ASN A CA 1
ATOM 2568 C C . ASN A 1 344 ? -61.059 -4.820 83.187 1.00 96.75 344 ASN A C 1
ATOM 2570 O O . ASN A 1 344 ? -61.952 -4.594 84.003 1.00 96.75 344 ASN A O 1
ATOM 2574 N N . ALA A 1 345 ? -61.173 -5.773 82.258 1.00 97.00 345 ALA A N 1
ATOM 2575 C CA . ALA A 1 345 ? -62.334 -6.652 82.150 1.00 97.00 345 ALA A CA 1
ATOM 2576 C C . ALA A 1 345 ? -62.530 -7.499 83.421 1.00 97.00 345 ALA A C 1
ATOM 2578 O O . ALA A 1 345 ? -63.646 -7.568 83.942 1.00 97.00 345 ALA A O 1
ATOM 2579 N N . ASP A 1 346 ? -61.451 -8.070 83.961 1.00 97.69 346 ASP A N 1
ATOM 2580 C CA . ASP A 1 346 ? -61.462 -8.855 85.199 1.00 97.69 346 ASP A CA 1
ATOM 2581 C C . ASP A 1 346 ? -61.846 -7.989 86.410 1.00 97.69 346 ASP A C 1
ATOM 2583 O O . ASP A 1 346 ? -62.676 -8.394 87.228 1.00 97.69 346 ASP A O 1
ATOM 2587 N N . ALA A 1 347 ? -61.308 -6.767 86.506 1.00 97.56 347 ALA A N 1
ATOM 2588 C CA . ALA A 1 347 ? -61.646 -5.816 87.565 1.00 97.56 347 ALA A CA 1
ATOM 2589 C C . ALA A 1 347 ? -63.128 -5.407 87.517 1.00 97.56 347 ALA A C 1
ATOM 2591 O O . ALA A 1 347 ? -63.801 -5.399 88.549 1.00 97.56 347 ALA A O 1
ATOM 2592 N N . ILE A 1 348 ? -63.663 -5.129 86.322 1.00 97.38 348 ILE A N 1
ATOM 2593 C CA . ILE A 1 348 ? -65.089 -4.836 86.120 1.00 97.38 348 ILE A CA 1
ATOM 2594 C C . ILE A 1 348 ? -65.951 -6.043 86.516 1.00 97.38 348 ILE A C 1
ATOM 2596 O O . ILE A 1 348 ? -66.975 -5.874 87.180 1.00 97.38 348 ILE A O 1
ATOM 2600 N N . ALA A 1 349 ? -65.557 -7.265 86.145 1.00 97.38 349 ALA A N 1
ATOM 2601 C CA . ALA A 1 349 ? -66.284 -8.483 86.507 1.00 97.38 349 ALA A CA 1
ATOM 2602 C C . ALA A 1 349 ? -66.291 -8.731 88.028 1.00 97.38 349 ALA A C 1
ATOM 2604 O O . ALA A 1 349 ? -67.336 -9.070 88.601 1.00 97.38 349 ALA A O 1
ATOM 2605 N N . ALA A 1 350 ? -65.154 -8.516 88.695 1.00 96.44 350 ALA A N 1
ATOM 2606 C CA . ALA A 1 350 ? -65.035 -8.596 90.148 1.00 96.44 350 ALA A CA 1
ATOM 2607 C C . ALA A 1 350 ? -65.913 -7.544 90.844 1.00 96.44 350 ALA A C 1
ATOM 2609 O O . ALA A 1 350 ? -66.658 -7.877 91.768 1.00 96.44 350 ALA A O 1
ATOM 2610 N N . GLU A 1 351 ? -65.897 -6.300 90.360 1.00 96.94 351 GLU A N 1
ATOM 2611 C CA . GLU A 1 351 ? -66.718 -5.216 90.902 1.00 96.94 351 GLU A CA 1
ATOM 2612 C C . GLU A 1 351 ? -68.216 -5.476 90.704 1.00 96.94 351 GLU A C 1
ATOM 2614 O O . GLU A 1 351 ? -69.002 -5.305 91.635 1.00 96.94 351 GLU A O 1
ATOM 2619 N N . LYS A 1 352 ? -68.618 -5.990 89.536 1.00 97.62 352 LYS A N 1
ATOM 2620 C CA . LYS A 1 352 ? -70.003 -6.410 89.273 1.00 97.62 352 LYS A CA 1
ATOM 2621 C C . LYS A 1 352 ? -70.459 -7.502 90.245 1.00 97.62 352 LYS A C 1
ATOM 2623 O O . LYS A 1 352 ? -71.578 -7.446 90.750 1.00 97.62 352 LYS A O 1
ATOM 2628 N N . THR A 1 353 ? -69.589 -8.468 90.538 1.00 97.38 353 THR A N 1
ATOM 2629 C CA . THR A 1 353 ? -69.862 -9.530 91.521 1.00 97.38 353 THR A CA 1
ATOM 2630 C C . THR A 1 353 ? -69.993 -8.956 92.933 1.00 97.38 353 THR A C 1
ATOM 2632 O O . THR A 1 353 ? -70.937 -9.280 93.654 1.00 97.38 353 THR A O 1
ATOM 2635 N N . ARG A 1 354 ? -69.082 -8.057 93.328 1.00 97.56 354 ARG A N 1
ATOM 2636 C CA . ARG A 1 354 ? -69.122 -7.369 94.625 1.00 97.56 354 ARG A CA 1
ATOM 2637 C C . ARG A 1 354 ? -70.414 -6.566 94.795 1.00 97.56 354 ARG A C 1
ATOM 2639 O O . ARG A 1 354 ? -71.052 -6.680 95.839 1.00 97.56 354 ARG A O 1
ATOM 2646 N N . ALA A 1 355 ? -70.815 -5.808 93.774 1.00 96.00 355 ALA A N 1
ATOM 2647 C CA . ALA A 1 355 ? -72.055 -5.037 93.765 1.00 96.00 355 ALA A CA 1
ATOM 2648 C C . ALA A 1 355 ? -73.291 -5.939 93.924 1.00 96.00 355 ALA A C 1
ATOM 2650 O O . ALA A 1 355 ? -74.106 -5.690 94.809 1.00 96.00 355 ALA A O 1
ATOM 2651 N N . ALA A 1 356 ? -73.382 -7.035 93.161 1.00 96.69 356 ALA A N 1
ATOM 2652 C CA . ALA A 1 356 ? -74.482 -7.998 93.269 1.00 96.69 356 ALA A CA 1
ATOM 2653 C C . ALA A 1 356 ? -74.573 -8.651 94.665 1.00 96.69 356 ALA A C 1
ATOM 2655 O O . ALA A 1 356 ? -75.668 -8.821 95.210 1.00 96.69 356 ALA A O 1
ATOM 2656 N N . ASN A 1 357 ? -73.428 -8.975 95.281 1.00 96.56 357 ASN A N 1
ATOM 2657 C CA . ASN A 1 357 ? -73.378 -9.507 96.646 1.00 96.56 357 ASN A CA 1
ATOM 2658 C C . ASN A 1 357 ? -73.893 -8.489 97.677 1.00 96.56 357 ASN A C 1
ATOM 2660 O O . ASN A 1 357 ? -74.661 -8.855 98.568 1.00 96.56 357 ASN A O 1
ATOM 2664 N N . VAL A 1 358 ? -73.499 -7.214 97.557 1.00 96.62 358 VAL A N 1
ATOM 2665 C CA . VAL A 1 358 ? -73.983 -6.132 98.434 1.00 96.62 358 VAL A CA 1
ATOM 2666 C C . VAL A 1 358 ? -75.482 -5.908 98.251 1.00 96.62 358 VAL A C 1
ATOM 2668 O O . VAL A 1 358 ? -76.200 -5.781 99.239 1.00 96.62 358 VAL A O 1
ATOM 2671 N N . GLU A 1 359 ? -75.973 -5.902 97.014 1.00 96.62 359 GLU A N 1
ATOM 2672 C CA . GLU A 1 359 ? -77.396 -5.731 96.708 1.00 96.62 359 GLU A CA 1
ATOM 2673 C C . GLU A 1 359 ? -78.243 -6.881 97.276 1.00 96.62 359 GLU A C 1
ATOM 2675 O O . GLU A 1 359 ? -79.283 -6.648 97.898 1.00 96.62 359 GLU A O 1
ATOM 2680 N N . THR A 1 360 ? -77.744 -8.117 97.176 1.00 96.94 360 THR A N 1
ATOM 2681 C CA . THR A 1 360 ? -78.354 -9.296 97.812 1.00 96.94 360 THR A CA 1
ATOM 2682 C C . THR A 1 360 ? -78.372 -9.162 99.337 1.00 96.94 360 THR A C 1
ATOM 2684 O O . THR A 1 360 ? -79.410 -9.366 99.966 1.00 96.94 360 THR A O 1
ATOM 2687 N N . ALA A 1 361 ? -77.249 -8.776 99.952 1.00 95.62 361 ALA A N 1
ATOM 2688 C CA . ALA A 1 361 ? -77.162 -8.580 101.399 1.00 95.62 361 ALA A CA 1
ATOM 2689 C C . ALA A 1 361 ? -78.110 -7.474 101.892 1.00 95.62 361 ALA A C 1
ATOM 2691 O O . ALA A 1 361 ? -78.791 -7.655 102.902 1.00 95.62 361 ALA A O 1
ATOM 2692 N N . ASN A 1 362 ? -78.203 -6.362 101.158 1.00 96.06 362 ASN A N 1
ATOM 2693 C CA . ASN A 1 362 ? -79.114 -5.266 101.471 1.00 96.06 362 ASN A CA 1
ATOM 2694 C C . ASN A 1 362 ? -80.582 -5.704 101.346 1.00 96.06 362 ASN A C 1
ATOM 2696 O O . ASN A 1 362 ? -81.384 -5.426 102.231 1.00 96.06 362 ASN A O 1
ATOM 2700 N N . THR A 1 363 ? -80.923 -6.463 100.301 1.00 96.62 363 THR A N 1
ATOM 2701 C CA . THR A 1 363 ? -82.265 -7.045 100.120 1.00 96.62 363 THR A CA 1
ATOM 2702 C C . THR A 1 363 ? -82.638 -7.972 101.281 1.00 96.62 363 THR A C 1
ATOM 2704 O O . THR A 1 363 ? -83.738 -7.870 101.832 1.00 96.62 363 THR A O 1
ATOM 2707 N N . ASN A 1 364 ? -81.711 -8.831 101.715 1.00 95.94 364 ASN A N 1
ATOM 2708 C CA . ASN A 1 364 ? -81.906 -9.703 102.876 1.00 95.94 364 ASN A CA 1
ATOM 2709 C C . ASN A 1 364 ? -82.096 -8.898 104.171 1.00 95.94 364 ASN A C 1
ATOM 2711 O O . ASN A 1 364 ? -82.989 -9.211 104.957 1.00 95.94 364 ASN A O 1
ATOM 2715 N N . ALA A 1 365 ? -81.305 -7.841 104.385 1.00 95.94 365 ALA A N 1
ATOM 2716 C CA . ALA A 1 365 ? -81.431 -6.967 105.550 1.00 95.94 365 ALA A CA 1
ATOM 2717 C C . ALA A 1 365 ? -82.774 -6.219 105.570 1.00 95.94 365 ALA A C 1
ATOM 2719 O O . ALA A 1 365 ? -83.436 -6.185 106.606 1.00 95.94 365 ALA A O 1
ATOM 2720 N N . ILE A 1 366 ? -83.219 -5.682 104.427 1.00 96.25 366 ILE A N 1
ATOM 2721 C CA . ILE A 1 366 ? -84.544 -5.059 104.276 1.00 96.25 366 ILE A CA 1
ATOM 2722 C C . ILE A 1 366 ? -85.645 -6.069 104.612 1.00 96.25 366 ILE A C 1
ATOM 2724 O O . ILE A 1 366 ? -86.550 -5.749 105.377 1.00 96.25 366 ILE A O 1
ATOM 2728 N N . THR A 1 367 ? -85.544 -7.297 104.099 1.00 96.12 367 THR A N 1
ATOM 2729 C CA . THR A 1 367 ? -86.518 -8.370 104.365 1.00 96.12 367 THR A CA 1
ATOM 2730 C C . THR A 1 367 ? -86.559 -8.741 105.852 1.00 96.12 367 THR A C 1
ATOM 2732 O O . THR A 1 367 ? -87.637 -8.866 106.437 1.00 96.12 367 THR A O 1
ATOM 2735 N N . SER A 1 368 ? -85.393 -8.863 106.493 1.00 95.50 368 SER A N 1
ATOM 2736 C CA . SER A 1 368 ? -85.286 -9.123 107.932 1.00 95.50 368 SER A CA 1
ATOM 2737 C C . SER A 1 368 ? -85.883 -7.983 108.759 1.00 95.50 368 SER A C 1
ATOM 2739 O O . SER A 1 368 ? -86.629 -8.242 109.699 1.00 95.50 36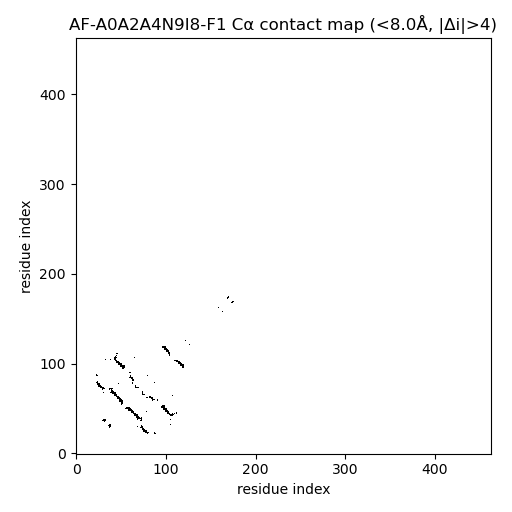8 SER A O 1
ATOM 2741 N N . ASN A 1 369 ? -85.595 -6.729 108.402 1.00 95.50 369 ASN A N 1
ATOM 2742 C CA . ASN A 1 369 ? -86.159 -5.561 109.075 1.00 95.50 369 ASN A CA 1
ATOM 2743 C C . ASN A 1 369 ? -87.679 -5.492 108.898 1.00 95.50 369 ASN A C 1
ATOM 2745 O O . ASN A 1 369 ? -88.381 -5.235 109.868 1.00 95.50 369 ASN A O 1
ATOM 2749 N N . ALA A 1 370 ? -88.199 -5.761 107.697 1.00 95.88 370 ALA A N 1
ATOM 2750 C CA . ALA A 1 370 ? -89.639 -5.812 107.445 1.00 95.88 370 ALA A CA 1
ATOM 2751 C C . ALA A 1 370 ? -90.330 -6.883 108.305 1.00 95.88 370 ALA A C 1
ATOM 2753 O O . ALA A 1 370 ? -91.389 -6.623 108.870 1.00 95.88 370 ALA A O 1
ATOM 2754 N N . THR A 1 371 ? -89.699 -8.053 108.463 1.00 95.75 371 THR A N 1
ATOM 2755 C CA . THR A 1 371 ? -90.192 -9.126 109.343 1.00 95.75 371 THR A CA 1
ATOM 2756 C C . THR A 1 371 ? -90.206 -8.680 110.806 1.00 95.75 371 THR A C 1
ATOM 2758 O O . THR A 1 371 ? -91.233 -8.785 111.464 1.00 95.75 371 THR A O 1
ATOM 2761 N N . ALA A 1 372 ? -89.105 -8.102 111.301 1.00 95.25 372 ALA A N 1
ATOM 2762 C CA . ALA A 1 372 ? -89.019 -7.613 112.678 1.00 95.25 372 ALA A CA 1
ATOM 2763 C C . ALA A 1 372 ? -90.039 -6.500 112.979 1.00 95.25 372 ALA A C 1
ATOM 2765 O O . ALA A 1 372 ? -90.599 -6.458 114.071 1.00 95.25 372 ALA A O 1
ATOM 2766 N N . VAL A 1 373 ? -90.302 -5.610 112.015 1.00 95.56 373 VAL A N 1
ATOM 2767 C CA . VAL A 1 373 ? -91.346 -4.580 112.130 1.00 95.56 373 VAL A CA 1
ATOM 2768 C C . VAL A 1 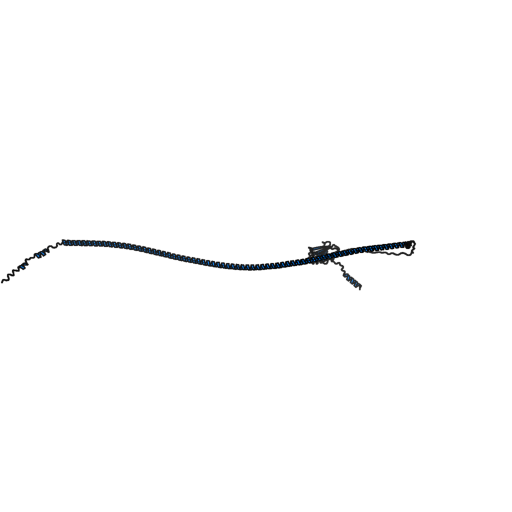373 ? -92.737 -5.213 112.208 1.00 95.56 373 VAL A C 1
ATOM 2770 O O . VAL A 1 373 ? -93.522 -4.806 113.058 1.00 95.56 373 VAL A O 1
ATOM 2773 N N . ALA A 1 374 ? -93.038 -6.221 111.385 1.00 94.81 374 ALA A N 1
ATOM 2774 C CA . ALA A 1 374 ? -94.322 -6.928 111.433 1.00 94.81 374 ALA A CA 1
ATOM 2775 C C . ALA A 1 374 ? -94.524 -7.702 112.753 1.00 94.81 374 ALA A C 1
ATOM 2777 O O . ALA A 1 374 ? -95.621 -7.704 113.322 1.00 94.81 374 ALA A O 1
ATOM 2778 N N . ASP A 1 375 ? -93.462 -8.326 113.274 1.00 94.81 375 ASP A N 1
ATOM 2779 C CA . ASP A 1 375 ? -93.469 -8.974 114.590 1.00 94.81 375 ASP A CA 1
ATOM 2780 C C . ASP A 1 375 ? -93.712 -7.950 115.711 1.00 94.81 375 ASP A C 1
ATOM 2782 O O . ASP A 1 375 ? -94.496 -8.202 116.630 1.00 94.81 375 ASP A O 1
ATOM 2786 N N . GLU A 1 376 ? -93.081 -6.774 115.628 1.00 93.62 376 GLU A N 1
ATOM 2787 C CA . GLU A 1 376 ? -93.278 -5.678 116.579 1.00 93.62 376 GLU A CA 1
ATOM 2788 C C . GLU A 1 376 ? -94.702 -5.119 116.524 1.00 93.62 376 GLU A C 1
ATOM 2790 O O . GLU A 1 376 ? -95.320 -4.925 117.568 1.00 93.62 376 GLU A O 1
ATOM 2795 N N . GLU A 1 377 ? -95.254 -4.917 115.327 1.00 95.81 377 GLU A N 1
ATOM 2796 C CA . GLU A 1 377 ? -96.643 -4.496 115.124 1.00 95.81 377 GLU A CA 1
ATOM 2797 C C . GLU A 1 377 ? -97.621 -5.508 115.739 1.00 95.81 377 GLU A C 1
ATOM 2799 O O . GLU A 1 377 ? -98.546 -5.136 116.467 1.00 95.81 377 GLU A O 1
ATOM 2804 N N . THR A 1 378 ? -97.367 -6.803 115.538 1.00 94.50 378 THR A N 1
ATOM 2805 C CA . THR A 1 378 ? -9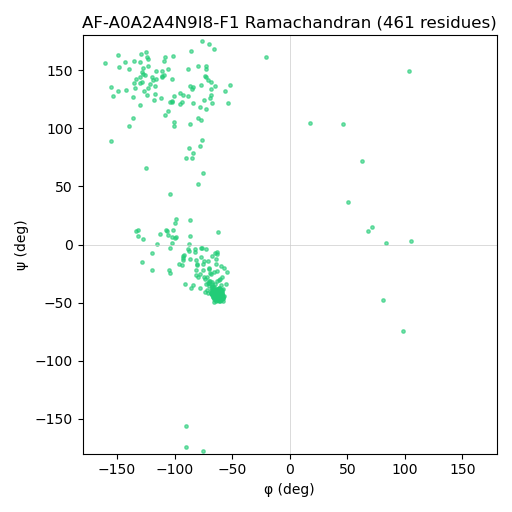8.140 -7.887 116.158 1.00 94.50 378 THR A CA 1
ATOM 2806 C C . THR A 1 378 ? -98.028 -7.854 117.685 1.00 94.50 378 THR A C 1
ATOM 2808 O O . THR A 1 378 ? -99.036 -7.952 118.391 1.00 94.50 378 THR A O 1
ATOM 2811 N N . ARG A 1 379 ? -96.814 -7.691 118.228 1.00 95.81 379 ARG A N 1
ATOM 2812 C CA . ARG A 1 379 ? -96.570 -7.591 119.675 1.00 95.81 379 ARG A CA 1
ATOM 2813 C C . ARG A 1 379 ? -97.271 -6.376 120.283 1.00 95.81 379 ARG A C 1
ATOM 2815 O O . ARG A 1 379 ? -97.916 -6.522 121.322 1.00 95.81 379 ARG A O 1
ATOM 2822 N N . ALA A 1 380 ? -97.164 -5.213 119.645 1.00 92.88 380 ALA A N 1
ATOM 2823 C CA . ALA A 1 380 ? -97.800 -3.971 120.071 1.00 92.88 380 ALA A CA 1
ATOM 2824 C C . ALA A 1 380 ? -99.328 -4.103 120.058 1.00 92.88 380 ALA A C 1
ATOM 2826 O O . ALA A 1 380 ? -99.964 -3.830 121.072 1.00 92.88 380 ALA A O 1
ATOM 2827 N N . THR A 1 381 ? -99.902 -4.647 118.981 1.00 93.75 381 THR A N 1
ATOM 2828 C CA . THR A 1 381 ? -101.347 -4.909 118.864 1.00 93.75 381 THR A CA 1
ATOM 2829 C C . THR A 1 381 ? -101.841 -5.851 119.967 1.00 93.75 381 THR A C 1
ATOM 2831 O O . THR A 1 381 ? -102.859 -5.596 120.610 1.00 93.75 381 THR A O 1
ATOM 2834 N N . ASN A 1 382 ? -101.101 -6.929 120.249 1.00 93.62 382 ASN A N 1
ATOM 2835 C CA . ASN A 1 382 ? -101.429 -7.857 121.335 1.00 93.62 382 ASN A CA 1
ATOM 2836 C C . ASN A 1 382 ? -101.327 -7.199 122.721 1.00 93.62 382 ASN A C 1
ATOM 2838 O O . ASN A 1 382 ? -102.154 -7.470 123.598 1.00 93.62 382 ASN A O 1
ATOM 2842 N N . ALA A 1 383 ? -100.331 -6.337 122.939 1.00 92.19 383 ALA A N 1
ATOM 2843 C CA . ALA A 1 383 ? -100.175 -5.591 124.185 1.00 92.19 383 ALA A CA 1
ATOM 2844 C C . ALA A 1 383 ? -101.302 -4.562 124.374 1.00 92.19 383 ALA A C 1
ATOM 2846 O O . ALA A 1 383 ? -101.865 -4.474 125.464 1.00 92.19 383 ALA A O 1
ATOM 2847 N N . GLU A 1 384 ? -101.684 -3.838 123.319 1.00 92.69 384 GLU A N 1
ATOM 2848 C CA . GLU A 1 384 ? -102.831 -2.927 123.319 1.00 92.69 384 GLU A CA 1
ATOM 2849 C C . GLU A 1 384 ? -104.136 -3.667 123.608 1.00 92.69 384 GLU A C 1
ATOM 2851 O O . GLU A 1 384 ? -104.908 -3.229 124.460 1.00 92.69 384 GLU A O 1
ATOM 2856 N N . LEU A 1 385 ? -104.353 -4.829 122.982 1.00 94.19 385 LEU A N 1
ATOM 2857 C CA . LEU A 1 385 ? -105.506 -5.684 123.258 1.00 94.19 385 LEU A CA 1
ATOM 2858 C C . LEU A 1 385 ? -105.522 -6.147 124.722 1.00 94.19 385 LEU A C 1
ATOM 2860 O O . LEU A 1 385 ? -106.555 -6.073 125.387 1.00 94.19 385 LEU A O 1
ATOM 2864 N N . THR A 1 386 ? -104.373 -6.576 125.250 1.00 92.75 386 THR A N 1
ATOM 2865 C CA . THR A 1 386 ? -104.227 -6.992 126.654 1.00 92.75 386 THR A CA 1
ATOM 2866 C C . THR A 1 386 ? -104.528 -5.837 127.611 1.00 92.75 386 THR A C 1
ATOM 2868 O O . THR A 1 386 ? -105.293 -6.008 128.561 1.00 92.75 386 THR A O 1
ATOM 2871 N N . ASN A 1 387 ? -103.988 -4.645 127.344 1.00 91.06 387 ASN A N 1
ATOM 2872 C CA . ASN A 1 387 ? -104.266 -3.443 128.128 1.00 91.06 387 ASN A CA 1
ATOM 2873 C C . ASN A 1 387 ? -105.740 -3.035 128.044 1.00 91.06 387 ASN A C 1
ATOM 2875 O O . ASN A 1 387 ? -106.334 -2.709 129.069 1.00 91.06 387 ASN A O 1
ATOM 2879 N N . ALA A 1 388 ? -106.359 -3.090 126.863 1.00 90.81 388 ALA A N 1
ATOM 2880 C CA . ALA A 1 388 ? -107.778 -2.797 126.688 1.00 90.81 388 ALA A CA 1
ATOM 2881 C C . ALA A 1 388 ? -108.659 -3.761 127.502 1.00 90.81 388 ALA A C 1
ATOM 2883 O O . ALA A 1 388 ? -109.586 -3.318 128.185 1.00 90.81 388 ALA A O 1
ATOM 2884 N N . ILE A 1 389 ? -108.334 -5.060 127.498 1.00 92.25 389 ILE A N 1
ATOM 2885 C CA . ILE A 1 389 ? -108.993 -6.076 128.333 1.00 92.25 389 ILE A CA 1
ATOM 2886 C C . ILE A 1 389 ? -108.800 -5.763 129.824 1.00 92.25 389 ILE A C 1
ATOM 2888 O O . ILE A 1 389 ? -109.770 -5.793 130.582 1.00 92.25 389 ILE A O 1
ATOM 2892 N N . ALA A 1 390 ? -107.580 -5.430 130.255 1.00 90.94 390 ALA A N 1
ATOM 2893 C CA . ALA A 1 390 ? -107.287 -5.095 131.648 1.00 90.94 390 ALA A CA 1
ATOM 2894 C C . ALA A 1 390 ? -108.044 -3.839 132.117 1.00 90.94 390 ALA A C 1
ATOM 2896 O O . ALA A 1 390 ? -108.646 -3.852 133.189 1.00 90.94 390 ALA A O 1
ATOM 2897 N N . ILE A 1 391 ? -108.089 -2.785 131.296 1.00 90.06 391 ILE A N 1
ATOM 2898 C CA . ILE A 1 391 ? -108.861 -1.562 131.561 1.00 90.06 391 ILE A CA 1
ATOM 2899 C C . ILE A 1 391 ? -110.360 -1.877 131.641 1.00 90.06 391 ILE A C 1
ATOM 2901 O O . ILE A 1 391 ? -111.039 -1.390 132.543 1.00 90.06 391 ILE A O 1
ATOM 2905 N N . ALA A 1 392 ? -110.894 -2.709 130.741 1.00 89.31 392 ALA A N 1
ATOM 2906 C CA . ALA A 1 392 ? -112.295 -3.129 130.785 1.00 89.31 392 ALA A CA 1
ATOM 2907 C C . ALA A 1 392 ? -112.620 -3.946 132.052 1.00 89.31 392 ALA A C 1
ATOM 2909 O O . ALA A 1 392 ? -113.669 -3.741 132.673 1.00 89.31 392 ALA A O 1
ATOM 2910 N N . ALA A 1 393 ? -111.713 -4.831 132.473 1.00 88.88 393 ALA A N 1
ATOM 2911 C CA . ALA A 1 393 ? -111.835 -5.586 133.716 1.00 88.88 393 ALA A CA 1
ATOM 2912 C C . ALA A 1 393 ? -111.779 -4.670 134.948 1.00 88.88 393 ALA A C 1
ATOM 2914 O O . ALA A 1 393 ? -112.593 -4.824 135.858 1.00 88.88 393 ALA A O 1
ATOM 2915 N N . GLU A 1 394 ? -110.882 -3.682 134.966 1.00 87.31 394 GLU A N 1
ATOM 2916 C CA . GLU A 1 394 ? -110.767 -2.717 136.061 1.00 87.31 394 GLU A CA 1
ATOM 2917 C C . GLU A 1 394 ? -111.980 -1.784 136.128 1.00 87.31 394 GLU A C 1
ATOM 2919 O O . GLU A 1 394 ? -112.517 -1.543 137.208 1.00 87.31 394 GLU A O 1
ATOM 2924 N N . LYS A 1 395 ? -112.498 -1.351 134.973 1.00 90.81 395 LYS A N 1
ATOM 2925 C CA . LYS A 1 395 ? -113.776 -0.636 134.864 1.00 90.81 395 LYS A CA 1
ATOM 2926 C C . LYS A 1 395 ? -114.931 -1.470 135.424 1.00 90.81 395 LYS A C 1
ATOM 2928 O O . LYS A 1 395 ? -115.783 -0.956 136.139 1.00 90.81 395 LYS A O 1
ATOM 2933 N N . THR A 1 396 ? -114.948 -2.771 135.140 1.00 89.69 396 THR A N 1
ATOM 2934 C CA . THR A 1 396 ? -115.953 -3.693 135.689 1.00 89.69 396 THR A CA 1
ATOM 2935 C C . THR A 1 396 ? -115.794 -3.861 137.203 1.00 89.69 396 THR A C 1
ATOM 2937 O O . THR A 1 396 ? -116.786 -3.807 137.925 1.00 89.69 396 THR A O 1
ATOM 2940 N N . ARG A 1 397 ? -114.563 -4.011 137.717 1.00 89.62 397 ARG A N 1
ATOM 2941 C CA . ARG A 1 397 ? -114.293 -4.061 139.165 1.00 89.62 397 ARG A CA 1
ATOM 2942 C C . ARG A 1 397 ? -114.743 -2.797 139.877 1.00 89.62 397 ARG A C 1
ATOM 2944 O O . ARG A 1 397 ? -115.391 -2.913 140.909 1.00 89.62 397 ARG A O 1
ATOM 2951 N N . THR A 1 398 ? -114.414 -1.623 139.343 1.00 85.31 398 THR A N 1
ATOM 2952 C CA . THR A 1 398 ? -114.818 -0.339 139.932 1.00 85.31 398 THR A CA 1
ATOM 2953 C C . THR A 1 398 ? -116.334 -0.186 139.921 1.00 85.31 398 THR A C 1
ATOM 2955 O O . THR A 1 398 ? -116.892 0.115 140.966 1.00 85.31 398 THR A O 1
ATOM 2958 N N . ILE A 1 399 ? -117.027 -0.519 138.824 1.00 87.50 399 ILE A N 1
ATOM 2959 C CA . ILE A 1 399 ? -118.503 -0.551 138.787 1.00 87.50 399 ILE A CA 1
ATOM 2960 C C . ILE A 1 399 ? -119.077 -1.519 139.837 1.00 87.50 399 ILE A C 1
ATOM 2962 O O . ILE A 1 399 ? -120.015 -1.167 140.556 1.00 87.50 399 ILE A O 1
ATOM 2966 N N . ASN A 1 400 ? -118.523 -2.730 139.952 1.00 87.31 400 ASN A N 1
ATOM 2967 C CA . ASN A 1 400 ? -118.970 -3.718 140.937 1.00 87.31 400 ASN A CA 1
ATOM 2968 C C . ASN A 1 400 ? -118.725 -3.238 142.375 1.00 87.31 400 ASN A C 1
ATOM 2970 O O . ASN A 1 400 ? -119.596 -3.403 143.226 1.00 87.31 400 ASN A O 1
ATOM 2974 N N . ALA A 1 401 ? -117.572 -2.624 142.648 1.00 84.88 401 ALA A N 1
ATOM 2975 C CA . ALA A 1 401 ? -117.241 -2.041 143.945 1.00 84.88 401 ALA A CA 1
ATOM 2976 C C . ALA A 1 401 ? -118.161 -0.858 144.285 1.00 84.88 401 ALA A C 1
ATOM 2978 O O . ALA A 1 401 ? -118.680 -0.803 145.395 1.00 84.88 401 ALA A O 1
ATOM 2979 N N . GLU A 1 402 ? -118.437 0.034 143.330 1.00 85.50 402 GLU A N 1
ATOM 2980 C CA . GLU A 1 402 ? -119.374 1.158 143.471 1.00 85.50 402 GLU A CA 1
ATOM 2981 C C . GLU A 1 402 ? -120.796 0.658 143.771 1.00 85.50 402 GLU A C 1
ATOM 2983 O O . GLU A 1 402 ? -121.480 1.167 144.659 1.00 85.50 402 GLU A O 1
ATOM 2988 N N . THR A 1 403 ? -121.226 -0.399 143.076 1.00 85.62 403 THR A N 1
ATOM 2989 C CA . THR A 1 403 ? -122.529 -1.049 143.282 1.00 85.62 403 THR A CA 1
ATOM 2990 C C . THR A 1 403 ? -122.608 -1.701 144.662 1.00 85.62 403 THR A C 1
ATOM 2992 O O . THR A 1 403 ? -123.598 -1.524 145.376 1.00 85.62 403 THR A O 1
ATOM 2995 N N . ALA A 1 404 ? -121.561 -2.424 145.073 1.00 84.81 404 ALA A N 1
ATOM 2996 C CA . ALA A 1 404 ? -121.467 -3.026 146.399 1.00 84.81 404 ALA A CA 1
ATOM 2997 C C . ALA A 1 404 ? -121.472 -1.958 147.501 1.00 84.81 404 ALA A C 1
ATOM 2999 O O . ALA A 1 404 ? -122.199 -2.100 148.481 1.00 84.81 404 ALA A O 1
ATOM 3000 N N . ASN 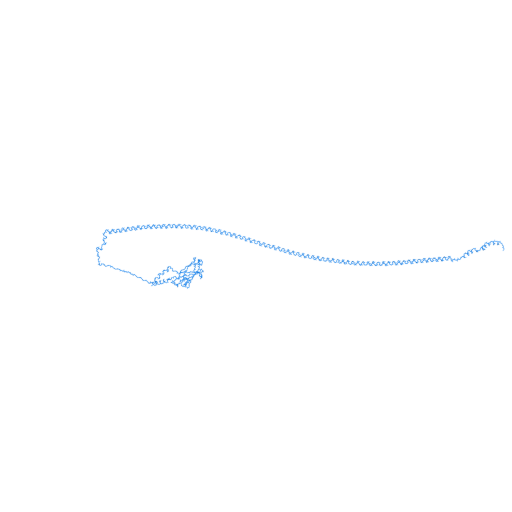A 1 405 ? -120.736 -0.859 147.314 1.00 83.31 405 ASN A N 1
ATOM 3001 C CA . ASN A 1 405 ? -120.695 0.255 148.254 1.00 83.31 405 ASN A CA 1
ATOM 3002 C C . ASN A 1 405 ? -122.056 0.965 148.336 1.00 83.31 405 ASN A C 1
ATOM 3004 O O . ASN A 1 405 ? -122.568 1.193 149.425 1.00 83.31 405 ASN A O 1
ATOM 3008 N N . THR A 1 406 ? -122.713 1.210 147.198 1.00 83.81 406 THR A N 1
ATOM 3009 C CA . THR A 1 406 ? -124.083 1.751 147.136 1.00 83.81 406 THR A CA 1
ATOM 3010 C C . THR A 1 406 ? -125.079 0.837 147.853 1.00 83.81 406 THR A C 1
ATOM 3012 O O . THR A 1 406 ? -125.941 1.318 148.586 1.00 83.81 406 THR A O 1
ATOM 3015 N N . THR A 1 407 ? -124.942 -0.482 147.694 1.00 82.31 407 THR A N 1
ATOM 3016 C CA . THR A 1 407 ? -125.779 -1.488 148.368 1.00 82.31 407 THR A CA 1
ATOM 3017 C C . THR A 1 407 ? -125.519 -1.523 149.874 1.00 82.31 407 THR A C 1
ATOM 3019 O O . THR A 1 407 ? -126.466 -1.587 150.656 1.00 82.31 407 THR A O 1
ATOM 3022 N N . ALA A 1 408 ? -124.257 -1.445 150.303 1.00 81.56 408 ALA A N 1
ATOM 3023 C CA . ALA A 1 408 ? -123.879 -1.361 151.711 1.00 81.56 408 ALA A CA 1
ATOM 3024 C C . ALA A 1 408 ? -124.407 -0.069 152.353 1.00 81.56 408 ALA A C 1
ATOM 3026 O O . ALA A 1 408 ? -125.019 -0.124 153.417 1.00 81.56 408 ALA A O 1
ATOM 3027 N N . ILE A 1 409 ? -124.278 1.069 151.662 1.00 79.69 409 ILE A N 1
ATOM 3028 C CA . ILE A 1 409 ? -124.866 2.354 152.060 1.00 79.69 409 ILE A CA 1
ATOM 3029 C C . ILE A 1 409 ? -126.389 2.238 152.156 1.00 79.69 409 ILE A C 1
ATOM 3031 O O . ILE A 1 409 ? -126.957 2.676 153.148 1.00 79.69 409 ILE A O 1
ATOM 3035 N N . HIS A 1 410 ? -127.067 1.616 151.187 1.00 83.12 410 HIS A N 1
ATOM 3036 C CA . HIS A 1 410 ? -128.515 1.391 151.260 1.00 83.12 410 HIS A CA 1
ATOM 3037 C C . HIS A 1 410 ? -128.906 0.472 152.418 1.00 83.12 410 HIS A C 1
ATOM 3039 O O . HIS A 1 410 ? -129.918 0.708 153.074 1.00 83.12 410 HIS A O 1
ATOM 3045 N N . THR A 1 411 ? -128.114 -0.566 152.682 1.00 81.75 411 THR A N 1
ATOM 3046 C CA . THR A 1 411 ? -128.347 -1.510 153.779 1.00 81.75 411 THR A CA 1
ATOM 3047 C C . THR A 1 411 ? -128.208 -0.810 155.118 1.00 81.75 411 THR A C 1
ATOM 3049 O O . THR A 1 411 ? -129.119 -0.908 155.933 1.00 81.75 411 THR A O 1
ATOM 3052 N N . GLU A 1 412 ? -127.130 -0.055 155.331 1.00 80.56 412 GLU A N 1
ATOM 3053 C CA . GLU A 1 412 ? -126.944 0.722 156.554 1.00 80.56 412 GLU A CA 1
ATOM 3054 C C . GLU A 1 412 ? -127.951 1.860 156.657 1.00 80.56 412 GLU A C 1
ATOM 3056 O O . GLU A 1 412 ? -128.511 2.055 157.728 1.00 80.56 412 GLU A O 1
ATOM 3061 N N . LYS A 1 413 ? -128.317 2.521 155.553 1.00 80.25 413 LYS A N 1
ATOM 3062 C CA . LYS A 1 413 ? -129.434 3.470 155.548 1.00 80.25 413 LYS A CA 1
ATOM 3063 C C . LYS A 1 413 ? -130.728 2.788 155.999 1.00 80.25 413 LYS A C 1
ATOM 3065 O O . LYS A 1 413 ? -131.409 3.304 156.869 1.00 80.25 413 LYS A O 1
ATOM 3070 N N . THR A 1 414 ? -131.035 1.599 155.487 1.00 79.50 414 THR A N 1
ATOM 3071 C CA . THR A 1 414 ? -132.222 0.820 155.882 1.00 79.50 414 THR A CA 1
ATOM 3072 C C . THR A 1 414 ? -132.126 0.318 157.326 1.00 79.50 414 THR A C 1
ATOM 3074 O O . THR A 1 414 ? -133.141 0.163 158.002 1.00 79.50 414 THR A O 1
ATOM 3077 N N . ARG A 1 415 ? -130.920 0.026 157.822 1.00 78.50 415 ARG A N 1
ATOM 3078 C CA . ARG A 1 415 ? -130.665 -0.383 159.208 1.00 78.50 415 ARG A CA 1
ATOM 3079 C C . ARG A 1 415 ? -130.845 0.793 160.162 1.00 78.50 415 ARG A C 1
ATOM 3081 O O . ARG A 1 415 ? -131.488 0.622 161.187 1.00 78.50 415 ARG A O 1
ATOM 3088 N N . VAL A 1 416 ? -130.356 1.971 159.786 1.00 71.06 416 VAL A N 1
ATOM 3089 C CA . VAL A 1 416 ? -130.554 3.246 160.485 1.00 71.06 416 VAL A CA 1
ATOM 3090 C C . VAL A 1 416 ? -132.030 3.640 160.463 1.00 71.06 416 VAL A C 1
ATOM 3092 O O . VAL A 1 416 ? -132.589 3.903 161.522 1.00 71.06 416 VAL A O 1
ATOM 3095 N N . ASP A 1 417 ? -132.697 3.572 159.308 1.00 72.31 417 ASP A N 1
ATOM 3096 C CA . ASP A 1 417 ? -134.133 3.841 159.183 1.00 72.31 417 ASP A CA 1
ATOM 3097 C C . ASP A 1 417 ? -134.954 2.845 160.038 1.00 72.31 417 ASP A C 1
ATOM 3099 O O . ASP A 1 417 ? -135.901 3.247 160.708 1.00 72.31 417 ASP A O 1
ATOM 3103 N N . ARG A 1 418 ? -134.561 1.559 160.116 1.00 69.75 418 ARG A N 1
ATOM 3104 C CA . ARG A 1 418 ? -135.180 0.566 161.024 1.00 69.75 418 ARG A CA 1
ATOM 3105 C C . ARG A 1 418 ? -134.832 0.761 162.501 1.00 69.75 418 ARG A C 1
ATOM 3107 O O . ARG A 1 418 ? -135.685 0.484 163.333 1.00 69.75 418 ARG A O 1
ATOM 3114 N N . MET A 1 419 ? -133.631 1.220 162.850 1.00 62.50 419 MET A N 1
ATOM 3115 C CA . MET A 1 419 ? -133.280 1.567 164.236 1.00 62.50 419 MET A CA 1
ATOM 3116 C C . MET A 1 419 ? -134.070 2.793 164.709 1.00 62.50 419 MET A C 1
ATOM 3118 O O . MET A 1 419 ? -134.477 2.831 165.863 1.00 62.50 419 MET A O 1
ATOM 3122 N N . LEU A 1 420 ? -134.355 3.739 163.808 1.00 60.03 420 LEU A N 1
ATOM 3123 C CA . LEU A 1 420 ? -135.200 4.908 164.074 1.00 60.03 420 LEU A CA 1
ATOM 3124 C C . LEU A 1 420 ? -136.703 4.576 164.148 1.00 60.03 420 LEU A C 1
ATOM 3126 O O . LEU A 1 420 ? -137.429 5.258 164.862 1.00 60.03 420 LEU A O 1
ATOM 3130 N N . LEU A 1 421 ? -137.176 3.533 163.452 1.00 59.72 421 LEU A N 1
ATOM 3131 C CA . LEU A 1 421 ? -138.581 3.081 163.485 1.00 59.72 421 LEU A CA 1
ATOM 3132 C C . LEU A 1 421 ? -138.868 1.964 164.508 1.00 59.72 421 LEU A C 1
ATOM 3134 O O . LEU A 1 421 ? -140.026 1.742 164.841 1.00 59.72 421 LEU A O 1
ATOM 3138 N N . GLY A 1 422 ? -137.842 1.256 164.992 1.00 59.69 422 GLY A N 1
ATOM 3139 C CA . GLY A 1 422 ? -137.958 0.123 165.920 1.00 59.69 422 GLY A CA 1
ATOM 3140 C C . GLY A 1 422 ? -137.581 0.425 167.373 1.00 59.69 422 GLY A C 1
ATOM 3141 O O . GLY A 1 422 ? -137.711 -0.458 168.218 1.00 59.69 422 GLY A O 1
ATOM 3142 N N . SER A 1 423 ? -137.121 1.640 167.693 1.00 48.75 423 SER A N 1
ATOM 3143 C CA . SER A 1 423 ? -136.891 2.043 169.083 1.00 48.75 423 SER A CA 1
ATOM 3144 C C . SER A 1 423 ? -138.185 2.561 169.722 1.00 48.75 423 SER A C 1
ATOM 3146 O O . SER A 1 423 ? -138.349 3.755 169.966 1.00 48.75 423 SER A O 1
ATOM 3148 N N . GLU A 1 424 ? -139.090 1.638 170.048 1.00 52.38 424 GLU A N 1
ATOM 3149 C CA . GLU A 1 424 ? -140.044 1.810 171.151 1.00 52.38 424 GLU A CA 1
ATOM 3150 C C . GLU A 1 424 ? -139.312 1.608 172.491 1.00 52.38 424 GLU A C 1
ATOM 3152 O O . GLU A 1 424 ? -139.583 0.684 173.254 1.00 52.38 424 GLU A O 1
ATOM 3157 N N . ALA A 1 425 ? -138.320 2.467 172.742 1.00 51.69 425 ALA A N 1
ATOM 3158 C CA . ALA A 1 425 ? -137.575 2.538 173.990 1.00 51.69 425 ALA A CA 1
ATOM 3159 C C . ALA A 1 425 ? -138.114 3.700 174.846 1.00 51.69 425 ALA A C 1
ATOM 3161 O O . ALA A 1 425 ? -137.832 4.867 174.588 1.00 51.69 425 ALA A O 1
ATOM 3162 N N . ASP A 1 426 ? -138.915 3.305 175.835 1.00 52.53 426 ASP A N 1
ATOM 3163 C CA . ASP A 1 426 ? -139.068 3.859 177.187 1.00 52.53 426 ASP A CA 1
ATOM 3164 C C . ASP A 1 426 ? -139.572 5.307 177.377 1.00 52.53 426 ASP A C 1
ATOM 3166 O O . ASP A 1 426 ? -138.861 6.220 177.801 1.00 52.53 426 ASP A O 1
ATOM 3170 N N . LYS A 1 427 ? -140.873 5.476 177.109 1.00 55.31 427 LYS A N 1
ATOM 3171 C CA . LYS A 1 427 ? -141.678 6.665 177.429 1.00 55.31 427 LYS A CA 1
ATOM 3172 C C . LYS A 1 427 ? -142.092 6.781 178.911 1.00 55.31 427 LYS A C 1
ATOM 3174 O O . LYS A 1 427 ? -142.676 7.809 179.240 1.00 55.31 427 LYS A O 1
ATOM 3179 N N . ASP A 1 428 ? -141.772 5.826 179.793 1.00 56.88 428 ASP A N 1
ATOM 3180 C CA . ASP A 1 428 ? -142.225 5.852 181.200 1.00 56.88 428 ASP A CA 1
ATOM 3181 C C . ASP A 1 428 ? -141.132 6.250 182.218 1.00 56.88 428 ASP A C 1
ATOM 3183 O O . ASP A 1 428 ? -141.452 6.828 183.256 1.00 56.88 428 ASP A O 1
ATOM 3187 N N . SER A 1 429 ? -139.839 6.116 181.901 1.00 58.97 429 SER A N 1
ATOM 3188 C CA . SER A 1 429 ? -138.752 6.412 182.862 1.00 58.97 429 SER A CA 1
ATOM 3189 C C . SER A 1 429 ? -138.417 7.905 183.110 1.00 58.97 429 SER A C 1
ATOM 3191 O O . SER A 1 429 ? -137.690 8.215 184.052 1.00 58.97 429 SER A O 1
ATOM 3193 N N . PHE A 1 430 ? -138.922 8.874 182.328 1.00 52.47 430 PHE A N 1
ATOM 3194 C CA . PHE A 1 430 ? -138.652 10.317 182.564 1.00 52.47 430 PHE A CA 1
ATOM 3195 C C . PHE A 1 430 ? -139.823 11.088 183.186 1.00 52.47 430 PHE A C 1
ATOM 3197 O O . PHE A 1 430 ? -139.598 12.075 183.891 1.00 52.47 430 PHE A O 1
ATOM 3204 N N . THR A 1 431 ? -141.059 10.619 183.004 1.00 59.59 431 THR A N 1
ATOM 3205 C CA . THR A 1 431 ? -142.215 11.147 183.741 1.00 59.59 431 THR A CA 1
ATOM 3206 C C . THR A 1 431 ? -142.190 10.676 185.194 1.00 59.59 431 THR A C 1
ATOM 3208 O O . THR A 1 431 ? -142.569 11.444 186.075 1.00 59.59 431 THR A O 1
ATOM 3211 N N . GLU A 1 432 ? -141.626 9.497 185.478 1.00 58.72 432 GLU A N 1
ATOM 3212 C CA . GLU A 1 432 ? -141.398 9.038 186.852 1.00 58.72 432 GLU A CA 1
ATOM 3213 C C . GLU A 1 432 ? -140.364 9.915 187.592 1.00 58.72 432 GLU A C 1
ATOM 3215 O O . GLU A 1 432 ? -140.583 10.271 188.744 1.00 58.72 432 GLU A O 1
ATOM 3220 N N . ILE A 1 433 ? -139.312 10.411 186.923 1.00 58.81 433 ILE A N 1
ATOM 3221 C CA . ILE A 1 433 ? -138.321 11.330 187.529 1.00 58.81 433 ILE A CA 1
ATOM 3222 C C . ILE A 1 433 ? -138.887 12.747 187.727 1.00 58.81 433 ILE A C 1
ATOM 3224 O O . ILE A 1 433 ? -138.663 13.373 188.763 1.00 58.81 433 ILE A O 1
ATOM 3228 N N . VAL A 1 434 ? -139.645 13.270 186.758 1.00 61.44 434 VAL A N 1
ATOM 3229 C CA . VAL A 1 434 ? -140.199 14.637 186.832 1.00 61.44 434 VAL A CA 1
ATOM 3230 C C . VAL A 1 434 ? -141.433 14.710 187.745 1.00 61.44 434 VAL A C 1
ATOM 3232 O O . VAL A 1 434 ? -141.688 15.761 188.336 1.00 61.44 434 VAL A O 1
ATOM 3235 N N . SER A 1 435 ? -142.160 13.602 187.928 1.00 58.75 435 SER A N 1
ATOM 3236 C CA . SER A 1 435 ? -143.253 13.508 188.901 1.00 58.75 435 SER A CA 1
ATOM 3237 C C . SER A 1 435 ? -142.741 13.184 190.309 1.00 58.75 435 SER A C 1
ATOM 3239 O O . SER A 1 435 ? -143.255 13.776 191.251 1.00 58.75 435 SER A O 1
ATOM 3241 N N . LEU A 1 436 ? -141.682 12.377 190.488 1.00 57.09 436 LEU A N 1
ATOM 3242 C CA . LEU A 1 436 ? -141.051 12.140 191.802 1.00 57.09 436 LEU A CA 1
ATOM 3243 C C . LEU A 1 436 ? -140.432 13.417 192.404 1.00 57.09 436 LEU A C 1
ATOM 3245 O O . LEU A 1 436 ? -140.461 13.592 193.616 1.00 57.09 436 LEU A O 1
ATOM 3249 N N . ILE A 1 437 ? -139.933 14.347 191.583 1.00 56.38 437 ILE A N 1
ATOM 3250 C CA . ILE A 1 437 ? -139.377 15.622 192.076 1.00 56.38 437 ILE A CA 1
ATOM 3251 C C . ILE A 1 437 ? -140.472 16.665 192.376 1.00 56.38 437 ILE A C 1
ATOM 3253 O O . ILE A 1 437 ? -140.277 17.511 193.240 1.00 56.38 437 ILE A O 1
ATOM 3257 N N . ASN A 1 438 ? -141.636 16.596 191.716 1.00 52.78 438 ASN A N 1
ATOM 3258 C CA . ASN A 1 438 ? -142.728 17.566 191.904 1.00 52.78 438 ASN A CA 1
ATOM 3259 C C . ASN A 1 438 ? -143.891 17.062 192.788 1.00 52.78 438 ASN A C 1
ATOM 3261 O O . ASN A 1 438 ? -144.864 17.793 192.957 1.00 52.78 438 ASN A O 1
ATOM 3265 N N . THR A 1 439 ? -143.825 15.838 193.338 1.00 58.00 439 THR A N 1
ATOM 3266 C CA . THR A 1 439 ? -144.877 15.278 194.222 1.00 58.00 439 THR A CA 1
ATOM 3267 C C . THR A 1 439 ? -144.378 14.653 195.535 1.00 58.00 439 THR A C 1
ATOM 3269 O O . THR A 1 439 ? -145.196 14.135 196.291 1.00 58.00 439 THR A O 1
ATOM 3272 N N . VAL A 1 440 ? -143.086 14.775 195.882 1.00 52.69 440 VAL A N 1
ATOM 3273 C CA . VAL A 1 440 ? -142.619 14.567 197.270 1.00 52.69 440 VAL A CA 1
ATOM 3274 C C . VAL A 1 440 ? -142.720 15.886 198.039 1.00 52.69 440 VAL A C 1
ATOM 3276 O O . VAL A 1 440 ? -141.797 16.687 198.101 1.00 52.69 440 VAL A O 1
ATOM 3279 N N . ASP A 1 441 ? -143.947 16.093 198.498 1.00 58.34 441 ASP A N 1
ATOM 3280 C CA . ASP A 1 441 ? -144.349 16.474 199.850 1.00 58.34 441 ASP A CA 1
ATOM 3281 C C . ASP A 1 441 ? -143.614 17.609 200.594 1.00 58.34 441 ASP A C 1
ATOM 3283 O O . ASP A 1 441 ? -142.556 17.452 201.200 1.00 58.34 441 ASP A O 1
ATOM 3287 N N . THR A 1 442 ? -144.316 18.739 200.612 1.00 59.78 442 THR A N 1
ATOM 3288 C CA . THR A 1 442 ? -144.095 19.984 201.351 1.00 59.78 442 THR A CA 1
ATOM 3289 C C . THR A 1 442 ? -144.709 19.993 202.766 1.00 59.78 442 THR A C 1
ATOM 3291 O O . THR A 1 442 ? -144.724 21.043 203.402 1.00 59.78 442 THR A O 1
ATOM 3294 N N . GLU A 1 443 ? -145.243 18.881 203.285 1.00 56.50 443 GLU A N 1
ATOM 3295 C CA . GLU A 1 443 ? -145.906 18.813 204.604 1.00 56.50 443 GLU A CA 1
ATOM 3296 C C . GLU A 1 443 ? -144.907 18.548 205.762 1.00 56.50 443 GLU A C 1
ATOM 3298 O O . GLU A 1 443 ? -145.222 18.810 206.920 1.00 56.50 443 GLU A O 1
ATOM 3303 N N . SER A 1 444 ? -143.655 18.167 205.444 1.00 56.91 444 SER A N 1
ATOM 3304 C CA . SER A 1 444 ? -142.536 17.999 206.400 1.00 56.91 444 SER A CA 1
ATOM 3305 C C . SER A 1 444 ? -141.589 19.212 206.525 1.00 56.91 444 SER A C 1
ATOM 3307 O O . SER A 1 444 ? -140.844 19.280 207.504 1.00 56.91 444 SER A O 1
ATOM 3309 N N . ASP A 1 445 ? -141.591 20.174 205.590 1.00 57.47 445 ASP A N 1
ATOM 3310 C CA . ASP A 1 445 ? -140.634 21.304 205.615 1.00 57.47 445 ASP A CA 1
ATOM 3311 C C . ASP A 1 445 ? -141.173 22.522 206.394 1.00 57.47 445 ASP A C 1
ATOM 3313 O O . ASP A 1 445 ? -140.424 23.173 207.125 1.00 57.47 445 ASP A O 1
ATOM 3317 N N . ASP A 1 446 ? -142.488 22.774 206.359 1.00 55.16 446 ASP A N 1
ATOM 3318 C CA . ASP A 1 446 ? -143.127 23.814 207.182 1.00 55.16 446 ASP A CA 1
ATOM 3319 C C . ASP A 1 446 ? -143.549 23.318 208.578 1.00 55.16 446 ASP A C 1
ATOM 3321 O O . ASP A 1 446 ? -143.857 24.135 209.448 1.00 55.16 446 ASP A O 1
ATOM 3325 N N . GLU A 1 447 ? -143.427 22.017 208.881 1.00 51.84 447 GLU A N 1
ATOM 3326 C CA . GLU A 1 447 ? -143.280 21.579 210.279 1.00 51.84 447 GLU A CA 1
ATOM 3327 C C . GLU A 1 447 ? -142.004 22.179 210.901 1.00 51.84 447 GLU A C 1
ATOM 3329 O O . GLU A 1 447 ? -142.011 22.544 212.077 1.00 51.84 447 GLU A O 1
ATOM 3334 N N . PHE A 1 448 ? -140.945 22.442 210.123 1.00 59.03 448 PHE A N 1
ATOM 3335 C CA . PHE A 1 448 ? -139.767 23.168 210.614 1.00 59.03 448 PHE A CA 1
ATOM 3336 C C . PHE A 1 448 ? -139.986 24.691 210.663 1.00 59.03 448 PHE A C 1
ATOM 3338 O O . PHE A 1 448 ? -139.437 25.373 211.535 1.00 59.03 448 PHE A O 1
ATOM 3345 N N . ALA A 1 449 ? -140.861 25.224 209.804 1.00 51.06 449 ALA A N 1
ATOM 3346 C CA . ALA A 1 449 ? -141.293 26.618 209.847 1.00 51.06 449 ALA A CA 1
ATOM 3347 C C . ALA A 1 449 ? -142.402 26.913 210.873 1.00 51.06 449 ALA A C 1
ATOM 3349 O O . ALA A 1 449 ? -142.591 28.082 211.171 1.00 51.06 449 ALA A O 1
ATOM 3350 N N . ASN A 1 450 ? -143.098 25.928 211.461 1.00 51.59 450 ASN A N 1
ATOM 3351 C CA . ASN A 1 450 ? -144.135 26.161 212.486 1.00 51.59 450 ASN A CA 1
ATOM 3352 C C . ASN A 1 450 ? -143.859 25.508 213.870 1.00 51.59 450 ASN A C 1
ATOM 3354 O O . ASN A 1 450 ? -144.559 25.856 214.820 1.00 51.59 450 ASN A O 1
ATOM 3358 N N . TYR A 1 451 ? -142.809 24.669 214.028 1.00 56.19 451 TYR A N 1
ATOM 3359 C CA . TYR A 1 451 ? -142.166 24.302 215.326 1.00 56.19 451 TYR A CA 1
ATOM 3360 C C . TYR A 1 451 ? -141.140 25.351 215.815 1.00 56.19 451 TYR A C 1
ATOM 3362 O O . TYR A 1 451 ? -140.644 25.319 216.947 1.00 56.19 451 TYR A O 1
ATOM 3370 N N . LEU A 1 452 ? -140.886 26.345 214.959 1.00 55.72 452 LEU A N 1
ATOM 3371 C CA . LEU A 1 452 ? -141.071 27.760 215.274 1.00 55.72 452 LEU A CA 1
ATOM 3372 C C . LEU A 1 452 ? -142.033 27.981 216.461 1.00 55.72 452 LEU A C 1
ATOM 3374 O O . LEU A 1 452 ? -142.911 27.203 216.798 1.00 55.72 452 LEU A O 1
ATOM 3378 N N . THR A 1 453 ? -141.985 29.140 217.072 1.00 55.56 453 THR A N 1
ATOM 3379 C CA . THR A 1 453 ? -143.272 29.715 217.463 1.00 55.56 453 THR A CA 1
ATOM 3380 C C . THR A 1 453 ? -143.594 29.442 218.924 1.00 55.56 453 THR A C 1
ATOM 3382 O O . THR A 1 453 ? -143.484 30.286 219.806 1.00 55.56 453 THR A O 1
ATOM 3385 N N . ILE A 1 454 ? -143.962 28.181 219.175 1.00 55.84 454 ILE A N 1
ATOM 3386 C CA . ILE A 1 454 ? -144.625 27.741 220.404 1.00 55.84 454 ILE A CA 1
ATOM 3387 C C . ILE A 1 454 ? -143.620 27.412 221.518 1.00 55.84 454 ILE A C 1
ATOM 3389 O O . ILE A 1 454 ? -143.867 27.772 222.671 1.00 55.84 454 ILE A O 1
ATOM 3393 N N . ASN A 1 455 ? -142.454 26.813 221.216 1.00 55.31 455 ASN A N 1
ATOM 3394 C CA . ASN A 1 455 ? -141.427 26.542 222.249 1.00 55.31 455 ASN A CA 1
ATOM 3395 C C . ASN A 1 455 ? -140.788 27.825 222.817 1.00 55.31 455 ASN A C 1
ATOM 3397 O O . ASN A 1 455 ? -140.136 27.808 223.857 1.00 55.31 455 ASN A O 1
ATOM 3401 N N . ASN A 1 456 ? -141.084 28.951 222.175 1.00 45.62 456 ASN A N 1
ATOM 3402 C CA . ASN A 1 456 ? -140.745 30.297 222.596 1.00 45.62 456 ASN A CA 1
ATOM 3403 C C . ASN A 1 456 ? -141.892 31.043 223.300 1.00 45.62 456 ASN A C 1
ATOM 3405 O O . ASN A 1 456 ? -141.877 32.268 223.350 1.00 45.62 456 ASN A O 1
ATOM 3409 N N . THR A 1 457 ? -142.903 30.383 223.872 1.00 53.75 457 THR A N 1
ATOM 3410 C CA . THR A 1 457 ? -143.822 31.111 224.782 1.00 53.75 457 THR A CA 1
ATOM 3411 C C . THR A 1 457 ? -144.123 30.384 226.093 1.00 53.75 457 THR A C 1
ATOM 3413 O O . THR A 1 457 ? -145.014 30.805 226.828 1.00 53.75 457 THR A O 1
ATOM 3416 N N . ARG A 1 458 ? -143.393 29.307 226.441 1.00 51.25 458 ARG A N 1
ATOM 3417 C CA . ARG A 1 458 ? -143.666 28.542 227.680 1.00 51.25 458 ARG A CA 1
ATOM 3418 C C . ARG A 1 458 ? -142.510 28.258 228.647 1.00 51.25 458 ARG A C 1
ATOM 3420 O O . ARG A 1 458 ? -142.832 27.937 229.782 1.00 51.25 458 ARG A O 1
ATOM 3427 N N . VAL A 1 459 ? -141.227 28.400 228.302 1.00 57.22 459 VAL A N 1
ATOM 3428 C CA . VAL A 1 459 ? -140.132 28.151 229.285 1.00 57.22 459 VAL A CA 1
ATOM 3429 C C . VAL A 1 459 ? -139.700 29.416 230.043 1.00 57.22 459 VAL A C 1
ATOM 3431 O O . VAL A 1 459 ? -139.105 29.332 231.110 1.00 57.22 459 VAL A O 1
ATOM 3434 N N . ASP A 1 460 ? -140.190 30.578 229.620 1.00 58.44 460 ASP A N 1
ATOM 3435 C CA . ASP A 1 460 ? -140.266 31.786 230.445 1.00 58.44 460 ASP A CA 1
ATOM 3436 C C . ASP A 1 460 ? -141.172 31.648 231.703 1.00 58.44 460 ASP A C 1
ATOM 3438 O O . ASP A 1 460 ? -141.445 32.664 232.329 1.00 58.44 460 ASP A O 1
ATOM 3442 N N . ASN A 1 461 ? -141.658 30.458 232.126 1.00 49.00 461 ASN A N 1
ATOM 3443 C CA . ASN A 1 461 ? -142.605 30.346 233.260 1.00 49.00 461 ASN A CA 1
ATOM 3444 C C . ASN A 1 461 ? -142.650 28.980 234.036 1.00 49.00 461 ASN A C 1
ATOM 3446 O O . ASN A 1 461 ? -143.578 28.225 233.780 1.00 49.00 461 ASN A O 1
ATOM 3450 N N . LEU A 1 462 ? -141.833 28.743 235.093 1.00 46.06 462 LEU A N 1
ATOM 3451 C CA . LEU A 1 462 ? -142.119 27.883 236.302 1.00 46.06 462 LEU A CA 1
ATOM 3452 C C . LEU A 1 462 ? -141.497 26.460 236.458 1.00 46.06 462 LEU A C 1
ATOM 3454 O O . LEU A 1 462 ? -141.293 25.756 235.479 1.00 46.06 462 LEU A O 1
ATOM 3458 N N . GLU A 1 463 ? -141.283 26.110 237.748 1.00 40.22 463 GLU A N 1
ATOM 3459 C CA . GLU A 1 463 ? -141.286 24.796 238.466 1.00 40.22 463 GLU A CA 1
ATOM 3460 C C . GLU A 1 4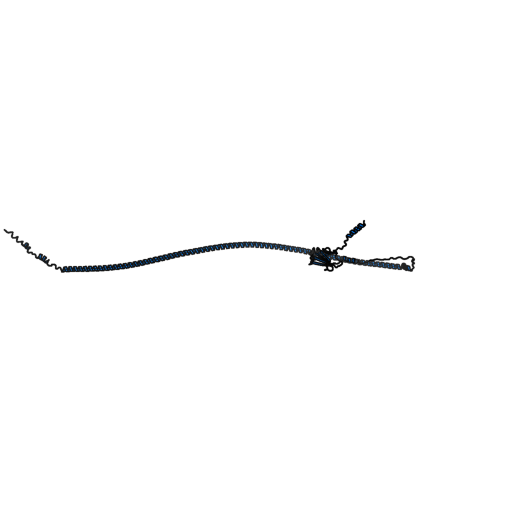63 ? -140.631 23.533 237.876 1.00 40.22 463 GLU A C 1
ATOM 3462 O O . GLU A 1 463 ? -141.077 23.019 236.827 1.00 40.22 463 GLU A O 1
#

Sequence (463 aa):
MKKIYTLLLLTVLSLNLQAQSPEKMSYQAVIRDGKSHLITNQEVGMRISIIKGSPDGLAVYEETQNPQTNANGLISIQIGVGVSGDYFDEIDWTDGPYFIKTETDVKGGRNYTIVGHSQLMSVPFALHAKTADQLSKDAVLEELDPEFTAWDKTTGIFIRESQIENLKDYTTVDATTTEIERATTAEQANADAITSNATAITAEANTARIAEKANADAIATEKTRTANAETTNTNAITSNATAVADEETRAANAEQTNADAIAAEKTRAVNAETANTNAITSNTTAVADEANTARIAERINADAITAEKTRAANAETANTNAITSNATAVADEANTARIAEQINADAIAAEKTRAANVETANTNAITSNATAVADEETRATNAELTNAIAIAAEKTRTINAETANTTAIHTEKTRVDRMLLGSEADKDSFTEIVSLINTVDTESDDEFANYLTINNTRVDNLE

Foldseek 3Di:
DVVVVVVVVVVVVVVPPPVDDPLKAKDKDADADPVRHGLAQAWKKKKKFKAFDDQPHDGPWIFIDTFTAHRRRMTIDIPQPGHTPHHSVPDDPVRDWIKIWMFMGSHSDDPTDDIDIGIDDDDPVNVCCVVVVPPPDDDDDDDDDDDDDDDDDPDDDDADPVNCVVVVLVPDVVVVVVVVVVVVVVVVVVVVVVVVVVVVVVVVVVVVVVVVVVVVVVVVVVVVVVVVVVVVVVVVVVVVVVVVVVVVVVVVVVVVVVVVVVVVVVVVVVVVVVVVVVVVVVVVVVVVVVVVVVVVVVVVVVVVVVVVVVVVVVVVVVVVVVVVVVVVVVVVVVVVVVVVVVVVVVVVVVVVVVVVVVVVVVVVVVVVVVVVVVVVVVVVVVVVVVVVVVVVVVVVVVVVVVVVVVVVVVVVVVVVVCVVVVPPDDPPVVCCVVCVVVPPDPPPVCVVVVCPDDVVPPPVDDD